Protein AF-0000000080277227 (afdb_homodimer)

Solvent-accessible surface area (backbone atoms only — not comparable to full-atom values): 33027 Å² total; per-residue (Å²): 135,82,76,71,72,78,63,69,71,82,60,79,69,52,25,25,25,30,34,70,44,56,56,59,51,48,22,45,43,44,44,52,48,40,50,50,36,33,49,52,8,59,77,58,45,24,39,27,37,35,40,29,31,72,58,57,71,44,55,78,73,71,69,52,74,43,32,72,40,52,70,69,56,37,52,55,54,49,30,77,43,24,48,77,44,77,39,57,48,90,81,46,50,81,30,47,41,67,57,46,48,53,63,69,45,34,15,38,51,24,40,39,40,53,67,79,46,60,35,31,36,89,45,69,25,36,58,69,56,48,50,54,55,27,58,76,69,69,31,48,76,44,72,38,73,83,41,59,53,95,86,37,72,50,46,60,70,56,48,50,50,30,34,44,68,39,38,32,54,60,35,24,77,44,39,54,36,62,49,60,51,53,26,35,24,49,88,72,90,61,59,37,46,78,74,75,47,54,53,46,34,45,47,58,69,96,52,72,48,48,61,59,36,61,15,36,27,38,27,42,36,32,74,79,57,74,39,46,30,39,32,38,33,40,72,44,88,47,91,60,88,63,76,48,76,40,42,34,34,34,53,54,98,60,84,79,87,53,74,73,36,68,36,38,38,31,42,48,38,63,73,46,66,75,76,88,62,94,43,71,66,55,46,52,53,49,50,51,49,51,50,54,51,46,55,54,48,50,54,52,56,53,37,54,56,39,48,37,88,132,81,76,73,72,76,62,71,70,82,59,78,69,53,24,26,25,31,34,71,43,57,53,59,50,49,22,46,44,44,44,53,49,41,51,50,34,32,50,52,8,59,77,60,44,24,40,25,36,35,39,28,31,72,57,58,69,44,56,79,73,72,71,52,74,43,34,74,38,49,71,68,56,38,52,55,52,46,30,77,44,23,50,76,43,75,40,57,49,91,81,47,48,81,30,46,39,68,58,45,49,53,64,68,46,33,15,39,51,26,40,39,38,52,68,80,45,59,36,31,35,92,46,69,26,35,58,67,55,48,50,53,54,27,57,77,69,69,29,46,76,46,72,36,73,84,41,60,55,96,87,38,73,50,45,60,68,57,47,50,50,30,34,44,67,39,39,31,53,60,35,23,76,43,39,55,36,62,50,61,53,54,28,36,22,49,89,72,88,60,60,36,46,76,75,73,47,55,54,45,33,44,47,58,74,96,54,66,53,48,62,61,35,61,14,35,26,38,28,41,34,33,74,81,58,72,39,45,30,40,32,39,32,39,71,45,87,48,93,59,88,64,75,50,76,41,40,35,32,33,53,55,98,61,86,79,87,51,75,75,36,69,36,39,38,31,42,47,37,61,72,46,68,75,75,89,64,93,42,70,67,57,46,51,52,49,50,53,50,51,51,53,52,46,56,54,48,50,54,50,57,53,37,52,57,38,48,38,88

Nearest PDB structures (foldseek):
  1s4m-assembly2_B  TM=9.307E-01  e=3.909E-34  Thermotoga maritima
  1t6z-assembly1_A  TM=9.224E-01  e=1.588E-33  Thermotoga maritima
  1t6y-assembly1_A  TM=9.312E-01  e=6.450E-33  Thermotoga maritima
  1t6z-assembly1_B  TM=9.268E-01  e=1.424E-32  Thermotoga maritima
  3op1-assembly1_B  TM=8.917E-01  e=3.747E-28  Streptococcus pneumoniae

Structure (mmCIF, N/CA/C/O backbone):
data_AF-0000000080277227-model_v1
#
loop_
_entity.id
_entity.type
_entity.pdbx_description
1 polymer 'Riboflavin biosynthesis protein'
#
loop_
_atom_site.group_PDB
_atom_site.id
_atom_site.type_symbol
_atom_site.label_atom_id
_atom_site.label_alt_id
_atom_site.label_comp_id
_atom_site.label_asym_id
_atom_site.label_entity_id
_atom_site.label_seq_id
_atom_site.pdbx_PDB_ins_code
_atom_site.Cartn_x
_atom_site.Cartn_y
_atom_site.Cartn_z
_atom_site.occupancy
_atom_site.B_iso_or_equiv
_atom_site.auth_seq_id
_atom_site.auth_comp_id
_atom_site.auth_asym_id
_atom_site.auth_atom_id
_atom_site.pdbx_PDB_model_num
ATOM 1 N N . MET A 1 1 ? 1.077 12.344 -35.594 1 18.92 1 MET A N 1
ATOM 2 C CA . MET A 1 1 ? 0.275 12.547 -34.406 1 18.92 1 MET A CA 1
ATOM 3 C C . MET A 1 1 ? 1.165 12.695 -33.156 1 18.92 1 MET A C 1
ATOM 5 O O . MET A 1 1 ? 2.049 11.867 -32.938 1 18.92 1 MET A O 1
ATOM 9 N N . SER A 1 2 ? 1.38 13.969 -32.562 1 21.5 2 SER A N 1
ATOM 10 C CA . SER A 1 2 ? 2.439 14.617 -31.812 1 21.5 2 SER A CA 1
ATOM 11 C C . SER A 1 2 ? 2.602 13.984 -30.438 1 21.5 2 SER A C 1
ATOM 13 O O . SER A 1 2 ? 1.625 13.82 -29.703 1 21.5 2 SER A O 1
ATOM 15 N N . ILE A 1 3 ? 3.332 13 -30.281 1 25.41 3 ILE A N 1
ATOM 16 C CA . ILE A 1 3 ? 3.807 12.359 -29.062 1 25.41 3 ILE A CA 1
ATOM 17 C C . ILE A 1 3 ? 4.137 13.422 -28.016 1 25.41 3 ILE A C 1
ATOM 19 O O . ILE A 1 3 ? 5.074 14.203 -28.188 1 25.41 3 ILE A O 1
ATOM 23 N N . LEU A 1 4 ? 3.076 14.164 -27.531 1 27.75 4 LEU A N 1
ATOM 24 C CA . LEU A 1 4 ? 3.273 15.242 -26.578 1 27.75 4 LEU A CA 1
ATOM 25 C C . LEU A 1 4 ? 4.254 14.82 -25.484 1 27.75 4 LEU A C 1
ATOM 27 O O . LEU A 1 4 ? 4.07 13.789 -24.844 1 27.75 4 LEU A O 1
ATOM 31 N N . ASN A 1 5 ? 5.438 14.977 -25.672 1 31.11 5 ASN A N 1
ATOM 32 C CA . ASN A 1 5 ? 6.555 15.031 -24.734 1 31.11 5 ASN A CA 1
ATOM 33 C C . ASN A 1 5 ? 6.113 15.57 -23.375 1 31.11 5 ASN A C 1
ATOM 35 O O . ASN A 1 5 ? 5.688 16.719 -23.266 1 31.11 5 ASN A O 1
ATOM 39 N N . GLU A 1 6 ? 5.273 14.883 -22.688 1 36.09 6 GLU A N 1
ATOM 40 C CA . GLU A 1 6 ? 4.758 15.344 -21.406 1 36.09 6 GLU A CA 1
ATOM 41 C C . GLU A 1 6 ? 5.863 15.984 -20.562 1 36.09 6 GLU A C 1
ATOM 43 O O . GLU A 1 6 ? 6.68 15.273 -19.969 1 36.09 6 GLU A O 1
ATOM 48 N N . MET A 1 7 ? 6.453 16.969 -21.078 1 33.53 7 MET A N 1
ATOM 49 C CA . MET A 1 7 ? 7.219 17.906 -20.266 1 33.53 7 MET A CA 1
ATOM 50 C C . MET A 1 7 ? 6.496 18.203 -18.953 1 33.53 7 MET A C 1
ATOM 52 O O . MET A 1 7 ? 5.352 18.656 -18.953 1 33.53 7 MET A O 1
ATOM 56 N N . THR A 1 8 ? 6.492 17.328 -17.969 1 41.66 8 THR A N 1
ATOM 57 C CA . THR A 1 8 ? 6.035 17.812 -16.672 1 41.66 8 THR A CA 1
ATOM 58 C C . THR A 1 8 ? 6.453 19.266 -16.469 1 41.66 8 THR A C 1
ATOM 60 O O . THR A 1 8 ? 7.645 19.578 -16.438 1 41.66 8 THR A O 1
ATOM 63 N N . ASN A 1 9 ? 5.93 20.188 -17.141 1 39.94 9 ASN A N 1
ATOM 64 C CA . ASN A 1 9 ? 6.086 21.625 -16.906 1 39.94 9 ASN A CA 1
ATOM 65 C C . ASN A 1 9 ? 6.223 21.922 -15.414 1 39.94 9 ASN A C 1
ATOM 67 O O . ASN A 1 9 ? 5.344 21.594 -14.625 1 39.94 9 ASN A O 1
ATOM 71 N N . SER A 1 10 ? 7.344 21.828 -14.867 1 46.88 10 SER A N 1
ATOM 72 C CA . SER A 1 10 ? 7.77 22.281 -13.547 1 46.88 10 SER A CA 1
ATOM 73 C C . SER A 1 10 ? 7.082 23.578 -13.156 1 46.88 10 SER A C 1
ATOM 75 O O . SER A 1 10 ? 7.691 24.453 -12.531 1 46.88 10 SER A O 1
ATOM 77 N N . GLY A 1 11 ? 6.055 23.938 -13.805 1 50.41 11 GLY A N 1
ATOM 78 C CA . GLY A 1 11 ? 5.453 25.156 -13.289 1 50.41 11 GLY A CA 1
ATOM 79 C C . GLY A 1 11 ? 5.008 25.031 -11.844 1 50.41 11 GLY A C 1
ATOM 80 O O . GLY A 1 11 ? 4.945 23.922 -11.297 1 50.41 11 GLY A O 1
ATOM 81 N N . LYS A 1 12 ? 4.93 26.109 -11.18 1 63.53 12 LYS A N 1
ATOM 82 C CA . LYS A 1 12 ? 4.594 26.234 -9.766 1 63.53 12 LYS A CA 1
ATOM 83 C C . LYS A 1 12 ? 3.262 25.547 -9.453 1 63.53 12 LYS A C 1
ATOM 85 O O . LYS A 1 12 ? 2.24 25.875 -10.07 1 63.53 12 LYS A O 1
ATOM 90 N N . VAL A 1 13 ? 3.33 24.359 -8.922 1 68.38 13 VAL A N 1
ATOM 91 C CA . VAL A 1 13 ? 2.133 23.719 -8.391 1 68.38 13 VAL A CA 1
ATOM 92 C C . VAL A 1 13 ? 1.316 24.734 -7.59 1 68.38 13 VAL A C 1
ATOM 94 O O . VAL A 1 13 ? 1.839 25.375 -6.68 1 68.38 13 VAL A O 1
ATOM 97 N N . ASN A 1 14 ? 0.119 25 -8.227 1 82.44 14 ASN A N 1
ATOM 98 C CA . ASN A 1 14 ? -0.768 25.938 -7.555 1 82.44 14 ASN A CA 1
ATOM 99 C C . ASN A 1 14 ? -2.125 25.312 -7.246 1 82.44 14 ASN A C 1
ATOM 101 O O . ASN A 1 14 ? -2.818 24.844 -8.148 1 82.44 14 ASN A O 1
ATOM 105 N N . GLY A 1 15 ? -2.428 25.203 -5.977 1 91 15 GLY A N 1
ATOM 106 C CA . GLY A 1 15 ? -3.732 24.734 -5.543 1 91 15 GLY A CA 1
ATOM 107 C C . GLY A 1 15 ? -3.809 23.234 -5.414 1 91 15 GLY A C 1
ATOM 108 O O . GLY A 1 15 ? -2.803 22.531 -5.574 1 91 15 GLY A O 1
ATOM 109 N N . THR A 1 16 ? -5.055 22.797 -5.047 1 95.06 16 THR A N 1
ATOM 110 C CA . THR A 1 16 ? -5.246 21.359 -4.824 1 95.06 16 THR A CA 1
ATOM 111 C C . THR A 1 16 ? -6.555 20.891 -5.449 1 95.06 16 THR A C 1
ATOM 113 O O . THR A 1 16 ? -7.465 21.688 -5.68 1 95.06 16 THR A O 1
ATOM 116 N N . PHE A 1 17 ? -6.551 19.719 -5.934 1 97.62 17 PHE A N 1
ATOM 117 C CA . PHE A 1 17 ? -7.785 18.953 -6.105 1 97.62 17 PHE A CA 1
ATOM 118 C C . PHE A 1 17 ? -8 18.016 -4.934 1 97.62 17 PHE A C 1
ATOM 120 O O . PHE A 1 17 ? -7.07 17.344 -4.492 1 97.62 17 PHE A O 1
ATOM 127 N N . VAL A 1 18 ? -9.273 18.016 -4.43 1 97.94 18 VAL A N 1
ATOM 128 C CA . VAL A 1 18 ? -9.477 17.312 -3.162 1 97.94 18 VAL A CA 1
ATOM 129 C C . VAL A 1 18 ? -10.57 16.25 -3.324 1 97.94 18 VAL A C 1
ATOM 131 O O . VAL A 1 18 ? -11.469 16.406 -4.152 1 97.94 18 VAL A O 1
ATOM 134 N N . THR A 1 19 ? -10.375 15.195 -2.613 1 98.56 19 THR A N 1
ATOM 135 C CA . THR A 1 19 ? -11.445 14.227 -2.395 1 98.56 19 THR A CA 1
ATOM 136 C C . THR A 1 19 ? -11.539 13.852 -0.919 1 98.56 19 THR A C 1
ATOM 138 O O . THR A 1 19 ? -10.602 14.078 -0.153 1 98.56 19 THR A O 1
ATOM 141 N N . VAL A 1 20 ? -12.734 13.359 -0.528 1 97.88 20 VAL A N 1
ATOM 142 C CA . VAL A 1 20 ? -12.984 12.984 0.86 1 97.88 20 VAL A CA 1
ATOM 143 C C . VAL A 1 20 ? -13.719 11.648 0.909 1 97.88 20 VAL A C 1
ATOM 145 O O . VAL A 1 20 ? -14.633 11.406 0.115 1 97.88 20 VAL A O 1
ATOM 148 N N . GLY A 1 21 ? -13.281 10.805 1.801 1 97.12 21 GLY A N 1
ATOM 149 C CA . GLY A 1 21 ? -13.938 9.531 2.027 1 97.12 21 GLY A CA 1
ATOM 150 C C . GLY A 1 21 ? -13.211 8.656 3.037 1 97.12 21 GLY A C 1
ATOM 151 O O . GLY A 1 21 ? -12.109 8.984 3.467 1 97.12 21 GLY A O 1
ATOM 152 N N . VAL A 1 22 ? -13.859 7.582 3.371 1 96.88 22 VAL A N 1
ATOM 153 C CA . VAL A 1 22 ? -13.195 6.598 4.215 1 96.88 22 VAL A CA 1
ATOM 154 C C . VAL A 1 22 ? -12.164 5.824 3.396 1 96.88 22 VAL A C 1
ATOM 156 O O . VAL A 1 22 ? -11.031 5.613 3.846 1 96.88 22 VAL A O 1
ATOM 159 N N . PHE A 1 23 ? -12.547 5.359 2.229 1 98.06 23 PHE A N 1
ATOM 160 C CA . PHE A 1 23 ? -11.742 4.648 1.243 1 98.06 23 PHE A CA 1
ATOM 161 C C . PHE A 1 23 ? -11.242 3.322 1.808 1 98.06 23 PHE A C 1
ATOM 163 O O . PHE A 1 23 ? -10.094 2.943 1.593 1 98.06 23 PHE A O 1
ATOM 170 N N . ASP A 1 24 ? -12.109 2.684 2.625 1 96.75 24 ASP A N 1
ATOM 171 C CA . ASP A 1 24 ? -11.734 1.395 3.195 1 96.75 24 ASP A CA 1
ATOM 172 C C . ASP A 1 24 ? -11.539 0.344 2.104 1 96.75 24 ASP A C 1
ATOM 174 O O . ASP A 1 24 ? -12.453 0.094 1.31 1 96.75 24 ASP A O 1
ATOM 178 N N . GLY A 1 25 ? -10.383 -0.205 2.092 1 96.31 25 GLY A N 1
ATOM 179 C CA . GLY A 1 25 ? -10.07 -1.256 1.137 1 96.31 25 GLY A CA 1
ATOM 180 C C . GLY A 1 25 ? -9.633 -0.723 -0.214 1 96.31 25 GLY A C 1
ATOM 181 O O . GLY A 1 25 ? -9.102 -1.47 -1.039 1 96.31 25 GLY A O 1
ATOM 182 N N . VAL A 1 26 ? -9.922 0.565 -0.486 1 98.06 26 VAL A N 1
ATOM 183 C CA . VAL A 1 26 ? -9.586 1.193 -1.76 1 98.06 26 VAL A CA 1
ATOM 184 C C . VAL A 1 26 ? -10.047 0.305 -2.912 1 98.06 26 VAL A C 1
ATOM 186 O O . VAL A 1 26 ? -9.25 -0.064 -3.777 1 98.06 26 VAL A O 1
ATOM 189 N N . HIS A 1 27 ? -11.305 -0.052 -2.885 1 97.88 27 HIS A N 1
ATOM 190 C CA . HIS A 1 27 ? -11.898 -0.939 -3.881 1 97.88 27 HIS A CA 1
ATOM 191 C C . HIS A 1 27 ? -12.039 -0.236 -5.227 1 97.88 27 HIS A C 1
ATOM 193 O O . HIS A 1 27 ? -11.727 0.949 -5.352 1 97.88 27 HIS A O 1
ATOM 199 N N . LYS A 1 28 ? -12.57 -0.905 -6.219 1 96.19 28 LYS A N 1
ATOM 200 C CA . LYS A 1 28 ? -12.609 -0.416 -7.594 1 96.19 28 LYS A CA 1
ATOM 201 C C . LYS A 1 28 ? -13.352 0.915 -7.684 1 96.19 28 LYS A C 1
ATOM 203 O O . LYS A 1 28 ? -12.984 1.786 -8.477 1 96.19 28 LYS A O 1
ATOM 208 N N . GLY A 1 29 ? -14.43 1.046 -6.895 1 97.06 29 GLY A N 1
ATOM 209 C CA . GLY A 1 29 ? -15.141 2.314 -6.852 1 97.06 29 GLY A CA 1
ATOM 210 C C . GLY A 1 29 ? -14.281 3.461 -6.348 1 97.06 29 GLY A C 1
ATOM 211 O O . GLY A 1 29 ? -14.297 4.551 -6.918 1 97.06 29 GLY A O 1
ATOM 212 N N . HIS A 1 30 ? -13.531 3.223 -5.27 1 98 30 HIS A N 1
ATOM 213 C CA . HIS A 1 30 ? -12.625 4.23 -4.734 1 98 30 HIS A CA 1
ATOM 214 C C . HIS A 1 30 ? -11.508 4.547 -5.727 1 98 30 HIS A C 1
ATOM 216 O O . HIS A 1 30 ? -11.188 5.719 -5.945 1 98 30 HIS A O 1
ATOM 222 N N . ALA A 1 31 ? -10.984 3.523 -6.309 1 96.31 31 ALA A N 1
ATOM 223 C CA . ALA A 1 31 ? -9.883 3.689 -7.25 1 96.31 31 ALA A CA 1
ATOM 224 C C . ALA A 1 31 ? -10.281 4.602 -8.406 1 96.31 31 ALA A C 1
ATOM 226 O O . ALA A 1 31 ? -9.469 5.406 -8.883 1 96.31 31 ALA A O 1
ATOM 227 N N . LYS A 1 32 ? -11.445 4.488 -8.859 1 95.94 32 LYS A N 1
ATOM 228 C CA . LYS A 1 32 ? -11.93 5.348 -9.938 1 95.94 32 LYS A CA 1
ATOM 229 C C . LYS A 1 32 ? -11.953 6.812 -9.508 1 95.94 32 LYS A C 1
ATOM 231 O O . LYS A 1 32 ? -11.508 7.688 -10.258 1 95.94 32 LYS A O 1
ATOM 236 N N . ILE A 1 33 ? -12.445 7.094 -8.32 1 98.12 33 ILE A N 1
ATOM 237 C CA . ILE A 1 33 ? -12.477 8.445 -7.773 1 98.12 33 ILE A CA 1
ATOM 238 C C . ILE A 1 33 ? -11.055 8.984 -7.629 1 98.12 33 ILE A C 1
ATOM 240 O O . ILE A 1 33 ? -10.758 10.094 -8.07 1 98.12 33 ILE A O 1
ATOM 244 N N . LEU A 1 34 ? -10.211 8.172 -7.102 1 98 34 LEU A N 1
ATOM 245 C CA . LEU A 1 34 ? -8.844 8.57 -6.797 1 98 34 LEU A CA 1
ATOM 246 C C . LEU A 1 34 ? -8.039 8.773 -8.07 1 98 34 LEU A C 1
ATOM 248 O O . LEU A 1 34 ? -7.234 9.703 -8.156 1 98 34 LEU A O 1
ATOM 252 N N . SER A 1 35 ? -8.242 7.91 -9.039 1 95.25 35 SER A N 1
ATOM 253 C CA . SER A 1 35 ? -7.57 8.07 -10.328 1 95.25 35 SER A CA 1
ATOM 254 C C . SER A 1 35 ? -7.973 9.375 -11.008 1 95.25 35 SER A C 1
ATOM 256 O O . SER A 1 35 ? -7.125 10.086 -11.547 1 95.25 35 SER A O 1
ATOM 258 N N . ARG A 1 36 ? -9.211 9.641 -10.961 1 97 36 ARG A N 1
ATOM 259 C CA . ARG A 1 36 ? -9.688 10.891 -11.547 1 97 36 ARG A CA 1
ATOM 260 C C . ARG A 1 36 ? -9.117 12.094 -10.805 1 97 36 ARG A C 1
ATOM 262 O O . ARG A 1 36 ? -8.758 13.102 -11.43 1 97 36 ARG A O 1
ATOM 269 N N . LEU A 1 37 ? -9.039 11.984 -9.5 1 98 37 LEU A N 1
ATOM 270 C CA . LEU A 1 37 ? -8.406 13.023 -8.695 1 98 37 LEU A CA 1
ATOM 271 C C . LEU A 1 37 ? -6.988 13.305 -9.18 1 98 37 LEU A C 1
ATOM 273 O O . LEU A 1 37 ? -6.621 14.461 -9.406 1 98 37 LEU A O 1
ATOM 277 N N . SER A 1 38 ? -6.238 12.273 -9.32 1 95.31 38 SER A N 1
ATOM 278 C CA . SER A 1 38 ? -4.852 12.383 -9.758 1 95.31 38 SER A CA 1
ATOM 279 C C . SER A 1 38 ? -4.762 13 -11.156 1 95.31 38 SER A C 1
ATOM 281 O O . SER A 1 38 ? -3.926 13.875 -11.398 1 95.31 38 SER A O 1
ATOM 283 N N . GLN A 1 39 ? -5.602 12.586 -12.031 1 93.69 39 GLN A N 1
ATOM 284 C CA . GLN A 1 39 ? -5.621 13.07 -13.406 1 93.69 39 GLN A CA 1
ATOM 285 C C . GLN A 1 39 ? -5.914 14.562 -13.461 1 93.69 39 GLN A C 1
ATOM 287 O O . GLN A 1 39 ? -5.203 15.32 -14.125 1 93.69 39 GLN A O 1
ATOM 292 N N . LEU A 1 40 ? -6.922 14.953 -12.75 1 96.62 40 LEU A N 1
ATOM 293 C CA . LEU A 1 40 ? -7.312 16.359 -12.742 1 96.62 40 LEU A CA 1
ATOM 294 C C . LEU A 1 40 ? -6.211 17.234 -12.141 1 96.62 40 LEU A C 1
ATOM 296 O O . LEU A 1 40 ? -5.953 18.328 -12.625 1 96.62 40 LEU A O 1
ATOM 300 N N . SER A 1 41 ? -5.629 16.703 -11.086 1 95.75 41 SER A N 1
ATOM 301 C CA . SER A 1 41 ? -4.531 17.438 -10.469 1 95.75 41 SER A CA 1
ATOM 302 C C . SER A 1 41 ? -3.387 17.656 -11.453 1 95.75 41 SER A C 1
ATOM 304 O O . SER A 1 41 ? -2.857 18.766 -11.562 1 95.75 41 SER A O 1
ATOM 306 N N . GLU A 1 42 ? -3.08 16.672 -12.156 1 89.5 42 GLU A N 1
ATOM 307 C CA . GLU A 1 42 ? -2.008 16.766 -13.141 1 89.5 42 GLU A CA 1
ATOM 308 C C . GLU A 1 42 ? -2.379 17.719 -14.273 1 89.5 42 GLU A C 1
ATOM 310 O O . GLU A 1 42 ? -1.58 18.578 -14.664 1 89.5 42 GLU A O 1
ATOM 315 N N . GLU A 1 43 ? -3.557 17.594 -14.742 1 93.19 43 GLU A N 1
ATOM 316 C CA . GLU A 1 43 ? -4.047 18.406 -15.852 1 93.19 43 GLU A CA 1
ATOM 317 C C . GLU A 1 43 ? -4.051 19.891 -15.484 1 93.19 43 GLU A C 1
ATOM 319 O O . GLU A 1 43 ? -3.986 20.75 -16.359 1 93.19 43 GLU A O 1
ATOM 324 N N . ASN A 1 44 ? -4.117 20.219 -14.227 1 94.38 44 ASN A N 1
ATOM 325 C CA . ASN A 1 44 ? -4.258 21.594 -13.781 1 94.38 44 ASN A CA 1
ATOM 326 C C . ASN A 1 44 ? -3.031 22.062 -13.008 1 94.38 44 ASN A C 1
ATOM 328 O O . ASN A 1 44 ? -3.082 23.078 -12.312 1 94.38 44 ASN A O 1
ATOM 332 N N . ASN A 1 45 ? -2.012 21.281 -13.078 1 91.25 45 ASN A N 1
ATOM 333 C CA . ASN A 1 45 ? -0.787 21.594 -12.352 1 91.25 45 ASN A CA 1
ATOM 334 C C . ASN A 1 45 ? -1.067 21.891 -10.883 1 91.25 45 ASN A C 1
ATOM 336 O O . ASN A 1 45 ? -0.607 22.891 -10.344 1 91.25 45 ASN A O 1
ATOM 340 N N . ALA A 1 46 ? -1.897 21.094 -10.305 1 93.94 46 ALA A N 1
ATOM 341 C CA . ALA A 1 46 ? -2.287 21.156 -8.898 1 93.94 46 ALA A CA 1
ATOM 342 C C . ALA A 1 46 ? -1.882 19.891 -8.148 1 93.94 46 ALA A C 1
ATOM 344 O O . ALA A 1 46 ? -1.418 18.938 -8.758 1 93.94 46 ALA A O 1
ATOM 345 N N . GLN A 1 47 ? -1.993 19.953 -6.867 1 93 47 GLN A N 1
ATOM 346 C CA . GLN A 1 47 ? -1.702 18.797 -6.035 1 93 47 GLN A CA 1
ATOM 347 C C . GLN A 1 47 ? -2.973 18.016 -5.719 1 93 47 GLN A C 1
ATOM 349 O O . GLN A 1 47 ? -4.043 18.594 -5.543 1 93 47 GLN A O 1
ATOM 354 N N . ALA A 1 48 ? -2.814 16.719 -5.746 1 96.44 48 ALA A N 1
ATOM 355 C CA . ALA A 1 48 ? -3.916 15.867 -5.301 1 96.44 48 ALA A CA 1
ATOM 356 C C . ALA A 1 48 ? -3.9 15.703 -3.783 1 96.44 48 ALA A C 1
ATOM 358 O O . ALA A 1 48 ? -2.879 15.328 -3.203 1 96.44 48 ALA A O 1
ATOM 359 N N . LYS A 1 49 ? -4.98 16.031 -3.158 1 96.75 49 LYS A N 1
ATOM 360 C CA . LYS A 1 49 ? -5.121 15.891 -1.712 1 96.75 49 LYS A CA 1
ATOM 361 C C . LYS A 1 49 ? -6.289 14.977 -1.358 1 96.75 49 LYS A C 1
ATOM 363 O O . LYS A 1 49 ? -7.391 15.125 -1.896 1 96.75 49 LYS A O 1
ATOM 368 N N . ILE A 1 50 ? -6.043 14.047 -0.475 1 98.06 50 ILE A N 1
ATOM 369 C CA . ILE A 1 50 ? -7.043 13.062 -0.073 1 98.06 50 ILE A CA 1
ATOM 370 C C . ILE A 1 50 ? -7.332 13.203 1.421 1 98.06 50 ILE A C 1
ATOM 372 O O . ILE A 1 50 ? -6.449 12.977 2.252 1 98.06 50 ILE A O 1
ATOM 376 N N . TYR A 1 51 ? -8.523 13.578 1.757 1 97.5 51 TYR A N 1
ATOM 377 C CA . TYR A 1 51 ? -9 13.492 3.131 1 97.5 51 TYR A CA 1
ATOM 378 C C . TYR A 1 51 ? -9.656 12.141 3.396 1 97.5 51 TYR A C 1
ATOM 380 O O . TYR A 1 51 ? -10.711 11.828 2.83 1 97.5 51 TYR A O 1
ATOM 388 N N . THR A 1 52 ? -9.047 11.352 4.223 1 97.75 52 THR A N 1
ATOM 389 C CA . THR A 1 52 ? -9.617 10.047 4.551 1 97.75 52 THR A CA 1
ATOM 390 C C . THR A 1 52 ? -10.133 10.031 5.988 1 97.75 52 THR A C 1
ATOM 392 O O . THR A 1 52 ? -9.414 10.414 6.914 1 97.75 52 THR A O 1
ATOM 395 N N . ILE A 1 53 ? -11.375 9.633 6.16 1 96.81 53 ILE A N 1
ATOM 396 C CA . ILE A 1 53 ? -11.961 9.453 7.484 1 96.81 53 ILE A CA 1
ATOM 397 C C . ILE A 1 53 ? -11.43 8.164 8.109 1 96.81 53 ILE A C 1
ATOM 399 O O . ILE A 1 53 ? -11.531 7.09 7.52 1 96.81 53 ILE A O 1
ATOM 403 N N . LEU A 1 54 ? -10.898 8.273 9.234 1 94.31 54 LEU A N 1
ATOM 404 C CA . LEU A 1 54 ? -10.18 7.168 9.867 1 94.31 54 LEU A CA 1
ATOM 405 C C . LEU A 1 54 ? -11.07 5.938 9.977 1 94.31 54 LEU A C 1
ATOM 407 O O . LEU A 1 54 ? -10.742 4.875 9.445 1 94.31 54 LEU A O 1
ATOM 411 N N . TYR A 1 55 ? -12.195 6.109 10.664 1 94.75 55 TYR A N 1
ATOM 412 C CA . TYR A 1 55 ? -13.195 5.055 10.805 1 94.75 55 TYR A CA 1
ATOM 413 C C . TYR A 1 55 ? -14.57 5.535 10.352 1 94.75 55 TYR A C 1
ATOM 415 O O . TYR A 1 55 ? -14.922 6.699 10.562 1 94.75 55 TYR A O 1
ATOM 423 N N . PRO A 1 56 ? -15.32 4.621 9.734 1 92.62 56 PRO A N 1
ATOM 424 C CA . PRO A 1 56 ? -16.688 4.992 9.359 1 92.62 56 PRO A CA 1
ATOM 425 C C . PRO A 1 56 ? -17.609 5.145 10.578 1 92.62 56 PRO A C 1
ATOM 427 O O . PRO A 1 56 ? -17.234 4.773 11.688 1 92.62 56 PRO A O 1
ATOM 430 N N . MET A 1 57 ? -18.734 5.684 10.336 1 91.25 57 MET A N 1
ATOM 431 C CA . MET A 1 57 ? -19.688 5.949 11.391 1 91.25 57 MET A CA 1
ATOM 432 C C . MET A 1 57 ? -20.031 4.672 12.148 1 91.25 57 MET A C 1
ATOM 434 O O . MET A 1 57 ? -20.203 4.695 13.367 1 91.25 57 MET A O 1
ATOM 438 N N . GLU A 1 58 ? -20.109 3.58 11.43 1 91.62 58 GLU A N 1
ATOM 439 C CA . GLU A 1 58 ? -20.469 2.295 12.016 1 91.62 58 GLU A CA 1
ATOM 440 C C . GLU A 1 58 ? -19.5 1.91 13.133 1 91.62 58 GLU A C 1
ATOM 442 O O . GLU A 1 58 ? -19.891 1.246 14.094 1 91.62 58 GLU A O 1
ATOM 447 N N . TYR A 1 59 ? -18.266 2.305 13.008 1 93.06 59 TYR A N 1
ATOM 448 C CA . TYR A 1 59 ? -17.266 2.043 14.031 1 93.06 59 TYR A CA 1
ATOM 449 C C . TYR A 1 59 ? -17.641 2.717 15.352 1 93.06 59 TYR A C 1
ATOM 451 O O . TYR A 1 59 ? -17.531 2.111 16.422 1 93.06 59 TYR A O 1
ATOM 459 N N . TYR A 1 60 ? -18.141 3.875 15.273 1 91.06 60 TYR A N 1
ATOM 460 C CA . TYR A 1 60 ? -18.375 4.684 16.469 1 91.06 60 TYR A CA 1
ATOM 461 C C . TYR A 1 60 ? -19.719 4.344 17.094 1 91.06 60 TYR A C 1
ATOM 463 O O . TYR A 1 60 ? -19.938 4.605 18.281 1 91.06 60 TYR A O 1
ATOM 471 N N . VAL A 1 61 ? -20.609 3.73 16.375 1 90.38 61 VAL A N 1
ATOM 472 C CA . VAL A 1 61 ? -21.922 3.387 16.922 1 90.38 61 VAL A CA 1
ATOM 473 C C . VAL A 1 61 ? -21.953 1.907 17.297 1 90.38 61 VAL A C 1
ATOM 475 O O . VAL A 1 61 ? -22.984 1.387 17.719 1 90.38 61 VAL A O 1
ATOM 478 N N . GLY A 1 62 ? -20.844 1.179 17.141 1 88.88 62 GLY A N 1
ATOM 479 C CA . GLY A 1 62 ? -20.703 -0.181 17.641 1 88.88 62 GLY A CA 1
ATOM 480 C C . GLY A 1 62 ? -21.266 -1.225 16.688 1 88.88 62 GLY A C 1
ATOM 481 O O . GLY A 1 62 ? -21.578 -2.344 17.094 1 88.88 62 GLY A O 1
ATOM 482 N N . LYS A 1 63 ? -21.484 -1.047 15.461 1 86.5 63 LYS A N 1
ATOM 483 C CA . LYS A 1 63 ? -22.031 -1.975 14.477 1 86.5 63 LYS A CA 1
ATOM 484 C C . LYS A 1 63 ? -21.031 -2.232 13.352 1 86.5 63 LYS A C 1
ATOM 486 O O . LYS A 1 63 ? -21.406 -2.633 12.25 1 86.5 63 LYS A O 1
ATOM 491 N N . PHE A 1 64 ? -19.766 -2.1 13.641 1 90.88 64 PHE A N 1
ATOM 492 C CA . PHE A 1 64 ? -18.766 -2.158 12.578 1 90.88 64 PHE A CA 1
ATOM 493 C C . PHE A 1 64 ? -18.156 -3.553 12.492 1 90.88 64 PHE A C 1
ATOM 495 O O . PHE A 1 64 ? -17.703 -4.102 13.492 1 90.88 64 PHE A O 1
ATOM 502 N N . GLU A 1 65 ? -18.203 -4.105 11.312 1 92.06 65 GLU A N 1
ATOM 503 C CA . GLU A 1 65 ? -17.766 -5.477 11.07 1 92.06 65 GLU A CA 1
ATOM 504 C C . GLU A 1 65 ? -16.266 -5.539 10.852 1 92.06 65 GLU A C 1
ATOM 506 O O . GLU A 1 65 ? -15.688 -6.625 10.75 1 92.06 65 GLU A O 1
ATOM 511 N N . GLY A 1 66 ? -15.648 -4.406 10.773 1 94.5 66 GLY A N 1
ATOM 512 C CA . GLY A 1 66 ? -14.203 -4.383 10.625 1 94.5 66 GLY A CA 1
ATOM 513 C C . GLY A 1 66 ? -13.75 -3.768 9.32 1 94.5 66 GLY A C 1
ATOM 514 O O . GLY A 1 66 ? -14.508 -3.719 8.352 1 94.5 66 GLY A O 1
ATOM 515 N N . LEU A 1 67 ? -12.508 -3.357 9.281 1 96.12 67 LEU A N 1
ATOM 516 C CA . LEU A 1 67 ? -11.914 -2.764 8.086 1 96.12 67 LEU A CA 1
ATOM 517 C C . LEU A 1 67 ? -11.5 -3.842 7.094 1 96.12 67 LEU A C 1
ATOM 519 O O . LEU A 1 67 ? -11.047 -4.918 7.488 1 96.12 67 LEU A O 1
ATOM 523 N N . ILE A 1 68 ? -11.609 -3.559 5.836 1 96.81 68 ILE A N 1
ATOM 524 C CA . ILE A 1 68 ? -11.141 -4.449 4.777 1 96.81 68 ILE A CA 1
ATOM 525 C C . ILE A 1 68 ? -9.617 -4.434 4.734 1 96.81 68 ILE A C 1
ATOM 527 O O . ILE A 1 68 ? -8.984 -5.48 4.555 1 96.81 68 ILE A O 1
ATOM 531 N N . ALA A 1 69 ? -9.047 -3.273 4.848 1 93.81 69 ALA A N 1
ATOM 532 C CA . ALA A 1 69 ? -7.602 -3.061 4.914 1 93.81 69 ALA A CA 1
ATOM 533 C C . ALA A 1 69 ? -7.219 -2.291 6.176 1 93.81 69 ALA A C 1
ATOM 535 O O . ALA A 1 69 ? -7.965 -1.42 6.629 1 93.81 69 ALA A O 1
ATOM 536 N N . SER A 1 70 ? -6.023 -2.641 6.68 1 91.75 70 SER A N 1
ATOM 537 C CA . SER A 1 70 ? -5.551 -1.866 7.824 1 91.75 70 SER A CA 1
ATOM 538 C C . SER A 1 70 ? -5.387 -0.393 7.465 1 91.75 70 SER A C 1
ATOM 540 O O . SER A 1 70 ? -5.281 -0.044 6.289 1 91.75 70 SER A O 1
ATOM 542 N N . ILE A 1 71 ? -5.402 0.436 8.469 1 92.38 71 ILE A N 1
ATOM 543 C CA . ILE A 1 71 ? -5.207 1.864 8.242 1 92.38 71 ILE A CA 1
ATOM 544 C C . ILE A 1 71 ? -3.863 2.1 7.559 1 92.38 71 ILE A C 1
ATOM 546 O O . ILE A 1 71 ? -3.764 2.906 6.629 1 92.38 71 ILE A O 1
ATOM 550 N N . GLU A 1 72 ? -2.824 1.374 7.977 1 89.69 72 GLU A N 1
ATOM 551 C CA . GLU A 1 72 ? -1.499 1.492 7.375 1 89.69 72 GLU A CA 1
ATOM 552 C C . GLU A 1 72 ? -1.533 1.131 5.891 1 89.69 72 GLU A C 1
ATOM 554 O O . GLU A 1 72 ? -0.985 1.854 5.059 1 89.69 72 GLU A O 1
ATOM 559 N N . ASP A 1 73 ? -2.143 0.038 5.613 1 91.94 73 ASP A N 1
ATOM 560 C CA . ASP A 1 73 ? -2.254 -0.386 4.219 1 91.94 73 ASP A CA 1
ATOM 561 C C . ASP A 1 73 ? -3.041 0.631 3.396 1 91.94 73 ASP A C 1
ATOM 563 O O . ASP A 1 73 ? -2.678 0.932 2.258 1 91.94 73 ASP A O 1
ATOM 567 N N . ARG A 1 74 ? -4.098 1.092 3.984 1 95.25 74 ARG A N 1
ATOM 568 C CA . ARG A 1 74 ? -4.918 2.098 3.314 1 95.25 74 ARG A CA 1
ATOM 569 C C . ARG A 1 74 ? -4.098 3.34 2.984 1 95.25 74 ARG A C 1
ATOM 571 O O . ARG A 1 74 ? -4.168 3.857 1.867 1 95.25 74 ARG A O 1
ATOM 578 N N . LEU A 1 75 ? -3.365 3.809 3.949 1 95 75 LEU A N 1
ATOM 579 C CA . LEU A 1 75 ? -2.533 4.988 3.748 1 95 75 LEU A CA 1
ATOM 580 C C . LEU A 1 75 ? -1.51 4.75 2.643 1 95 75 LEU A C 1
ATOM 582 O O . LEU A 1 75 ? -1.269 5.629 1.812 1 95 75 LEU A O 1
ATOM 586 N N . GLU A 1 76 ? -0.957 3.578 2.652 1 94 76 GLU A N 1
ATOM 587 C CA . GLU A 1 76 ? -0.001 3.217 1.609 1 94 76 GLU A CA 1
ATOM 588 C C . GLU A 1 76 ? -0.655 3.238 0.23 1 94 76 GLU A C 1
ATOM 590 O O . GLU A 1 76 ? -0.124 3.84 -0.706 1 94 76 GLU A O 1
ATOM 595 N N . LEU A 1 77 ? -1.758 2.68 0.13 1 96.69 77 LEU A N 1
ATOM 596 C CA . LEU A 1 77 ? -2.475 2.611 -1.139 1 96.69 77 LEU A CA 1
ATOM 597 C C . LEU A 1 77 ? -2.885 4.004 -1.606 1 96.69 77 LEU A C 1
ATOM 599 O O . LEU A 1 77 ? -2.746 4.332 -2.787 1 96.69 77 LEU A O 1
ATOM 603 N N . LEU A 1 78 ? -3.342 4.824 -0.689 1 97.62 78 LEU A N 1
ATOM 604 C CA . LEU A 1 78 ? -3.811 6.16 -1.031 1 97.62 78 LEU A CA 1
ATOM 605 C C . LEU A 1 78 ? -2.648 7.047 -1.466 1 97.62 78 LEU A C 1
ATOM 607 O O . LEU A 1 78 ? -2.822 7.945 -2.291 1 97.62 78 LEU A O 1
ATOM 611 N N . SER A 1 79 ? -1.5 6.746 -0.962 1 95.06 79 SER A N 1
ATOM 612 C CA . SER A 1 79 ? -0.346 7.613 -1.175 1 95.06 79 SER A CA 1
ATOM 613 C C . SER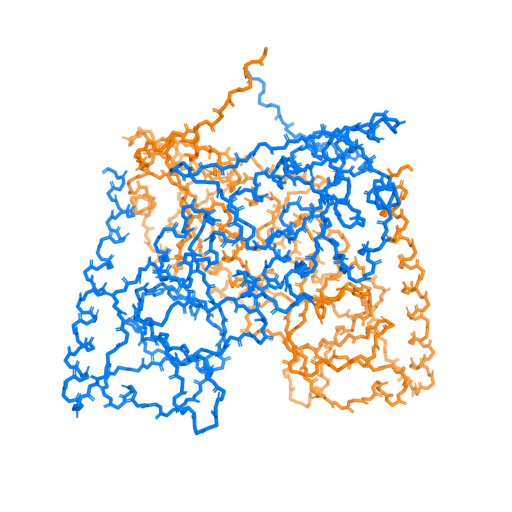 A 1 79 ? 0.058 7.648 -2.645 1 95.06 79 SER A C 1
ATOM 615 O O . SER A 1 79 ? 0.721 8.586 -3.09 1 95.06 79 SER A O 1
ATOM 617 N N . ILE A 1 80 ? -0.397 6.684 -3.422 1 93.5 80 ILE A N 1
ATOM 618 C CA . ILE A 1 80 ? -0.058 6.633 -4.84 1 93.5 80 ILE A CA 1
ATOM 619 C C . ILE A 1 80 ? -0.862 7.684 -5.598 1 93.5 80 ILE A C 1
ATOM 621 O O . ILE A 1 80 ? -0.459 8.125 -6.68 1 93.5 80 ILE A O 1
ATOM 625 N N . TYR A 1 81 ? -1.948 8.102 -4.996 1 95.88 81 TYR A N 1
ATOM 626 C CA . TYR A 1 81 ? -2.873 8.969 -5.719 1 95.88 81 TYR A CA 1
ATOM 627 C C . TYR A 1 81 ? -2.695 10.422 -5.305 1 95.88 81 TYR A C 1
ATOM 629 O O . TYR A 1 81 ? -3.127 11.336 -6.016 1 95.88 81 TYR A O 1
ATOM 637 N N . GLY A 1 82 ? -2.178 10.602 -4.117 1 95.12 82 GLY A N 1
ATOM 638 C CA . GLY A 1 82 ? -2.037 11.969 -3.633 1 95.12 82 GLY A CA 1
ATOM 639 C C . GLY A 1 82 ? -1.604 12.039 -2.18 1 95.12 82 GLY A C 1
ATOM 640 O O . GLY A 1 82 ? -1.312 11.016 -1.561 1 95.12 82 GLY A O 1
ATOM 641 N N . GLU A 1 83 ? -1.525 13.281 -1.713 1 94 83 GLU A N 1
ATOM 642 C CA . GLU A 1 83 ? -1.21 13.508 -0.306 1 94 83 GLU A CA 1
ATOM 643 C C . GLU A 1 83 ? -2.398 13.172 0.588 1 94 83 GLU A C 1
ATOM 645 O O . GLU A 1 83 ? -3.521 13.617 0.331 1 94 83 GLU A O 1
ATOM 650 N N . VAL A 1 84 ? -2.08 12.461 1.646 1 96.19 84 VAL A N 1
ATOM 651 C CA . VAL A 1 84 ? -3.17 11.953 2.475 1 96.19 84 VAL A CA 1
ATOM 652 C C . VAL A 1 84 ? -3.215 12.727 3.795 1 96.19 84 VAL A C 1
ATOM 654 O O . VAL A 1 84 ? -2.176 12.984 4.406 1 96.19 84 VAL A O 1
ATOM 657 N N . GLN A 1 85 ? -4.387 13.07 4.148 1 95.06 85 GLN A N 1
ATOM 658 C CA . GLN A 1 85 ? -4.668 13.664 5.449 1 95.06 85 GLN A CA 1
ATOM 659 C C . GLN A 1 85 ? -5.805 12.93 6.152 1 95.06 85 GLN A C 1
ATOM 661 O O . GLN A 1 85 ? -6.859 12.688 5.562 1 95.06 85 GLN A O 1
ATOM 666 N N . ILE A 1 86 ? -5.59 12.609 7.402 1 96.31 86 ILE A N 1
ATOM 667 C CA . ILE A 1 86 ? -6.594 11.875 8.164 1 96.31 86 ILE A CA 1
ATOM 668 C C . ILE A 1 86 ? -7.547 12.859 8.844 1 96.31 86 ILE A C 1
ATOM 670 O O . ILE A 1 86 ? -7.109 13.859 9.422 1 96.31 86 ILE A O 1
ATOM 674 N N . LEU A 1 87 ? -8.797 12.578 8.695 1 95.69 87 LEU A N 1
ATOM 675 C CA . LEU A 1 87 ? -9.844 13.242 9.461 1 95.69 87 LEU A CA 1
ATOM 676 C C . LEU A 1 87 ? -10.469 12.289 10.477 1 95.69 87 LEU A C 1
ATOM 678 O O . LEU A 1 87 ? -10.75 11.133 10.156 1 95.69 87 LEU A O 1
ATOM 682 N N . GLU A 1 88 ? -10.641 12.758 11.664 1 94.31 88 GLU A N 1
ATOM 683 C CA . GLU A 1 88 ? -11.336 11.984 12.688 1 94.31 88 GLU A CA 1
ATOM 684 C C . GLU A 1 88 ? -12.805 12.383 12.773 1 94.31 88 GLU A C 1
ATOM 686 O O . GLU A 1 88 ? -13.125 13.539 13.039 1 94.31 88 GLU A O 1
ATOM 691 N N . LEU A 1 89 ? -13.617 11.438 12.664 1 93.81 89 LEU A N 1
ATOM 692 C CA . LEU A 1 89 ? -15.047 11.703 12.578 1 93.81 89 LEU A CA 1
ATOM 693 C C . LEU A 1 89 ? -15.539 12.422 13.828 1 93.81 89 LEU A C 1
ATOM 695 O O . LEU A 1 89 ? -16.344 13.359 13.734 1 93.81 89 LEU A O 1
ATOM 699 N N . PRO A 1 90 ? -15.148 12.07 15.039 1 93.5 90 PRO A N 1
ATOM 700 C CA . PRO A 1 90 ? -15.641 12.766 16.234 1 93.5 90 PRO A CA 1
ATOM 701 C C . PRO A 1 90 ? -15.328 14.266 16.219 1 93.5 90 PRO A C 1
ATOM 703 O O . PRO A 1 90 ? -16.047 15.055 16.828 1 93.5 90 PRO A O 1
ATOM 706 N N . GLN A 1 91 ? -14.344 14.648 15.477 1 92.69 91 GLN A N 1
ATOM 707 C CA . GLN A 1 91 ? -13.93 16.047 15.438 1 92.69 91 GLN A CA 1
ATOM 708 C C . GLN A 1 91 ? -14.711 16.828 14.383 1 92.69 91 GLN A C 1
ATOM 710 O O . GLN A 1 91 ? -14.727 18.062 14.391 1 92.69 91 GLN A O 1
ATOM 715 N N . ILE A 1 92 ? -15.359 16.078 13.477 1 94.19 92 ILE A N 1
ATOM 716 C CA . ILE A 1 92 ? -15.953 16.797 12.359 1 94.19 92 ILE A CA 1
ATOM 717 C C . ILE A 1 92 ? -17.438 16.469 12.242 1 94.19 92 ILE A C 1
ATOM 719 O O . ILE A 1 92 ? -18.172 17.094 11.492 1 94.19 92 ILE A O 1
ATOM 723 N N . LYS A 1 93 ? -17.906 15.508 12.984 1 93.88 93 LYS A N 1
ATOM 724 C CA . LYS A 1 93 ? -19.234 14.961 12.789 1 93.88 93 LYS A CA 1
ATOM 725 C C . LYS A 1 93 ? -20.312 16 13.086 1 93.88 93 LYS A C 1
ATOM 727 O O . LYS A 1 93 ? -21.438 15.891 12.609 1 93.88 93 LYS A O 1
ATOM 732 N N . ASP A 1 94 ? -20.062 17.078 13.859 1 95.31 94 ASP A N 1
ATOM 733 C CA . ASP A 1 94 ? -21.062 18.062 14.273 1 95.31 94 ASP A CA 1
ATOM 734 C C . ASP A 1 94 ? -20.953 19.344 13.43 1 95.31 94 ASP A C 1
ATOM 736 O O . ASP A 1 94 ? -21.703 20.297 13.641 1 95.31 94 ASP A O 1
ATOM 740 N N . GLN A 1 95 ? -20.078 19.359 12.492 1 96.94 95 GLN A N 1
ATOM 741 C CA . GLN A 1 95 ? -19.953 20.5 11.602 1 96.94 95 GLN A CA 1
ATOM 742 C C . GLN A 1 95 ? -21.109 20.578 10.617 1 96.94 95 GLN A C 1
ATOM 744 O O . GLN A 1 95 ? -21.578 19.547 10.117 1 96.94 95 GLN A O 1
ATOM 749 N N . SER A 1 96 ? -21.547 21.812 10.359 1 97.62 96 SER A N 1
ATOM 750 C CA . SER A 1 96 ? -22.516 22 9.289 1 97.62 96 SER A CA 1
ATOM 751 C C . SER A 1 96 ? -21.906 21.672 7.926 1 97.62 96 SER A C 1
ATOM 753 O O . SER A 1 96 ? -20.688 21.656 7.773 1 97.62 96 SER A O 1
ATOM 755 N N . PRO A 1 97 ? -22.766 21.391 6.922 1 97.81 97 PRO A N 1
ATOM 756 C CA . PRO A 1 97 ? -22.25 21.172 5.574 1 97.81 97 PRO A CA 1
ATOM 757 C C . PRO A 1 97 ? -21.375 22.312 5.086 1 97.81 97 PRO A C 1
ATOM 759 O O . PRO A 1 97 ? -20.297 22.078 4.508 1 97.81 97 PRO A O 1
ATOM 762 N N . GLU A 1 98 ? -21.766 23.484 5.398 1 97.75 98 GLU A N 1
ATOM 763 C CA . GLU A 1 98 ? -21.031 24.656 4.945 1 97.75 98 GLU A CA 1
ATOM 764 C C . GLU A 1 98 ? -19.672 24.75 5.617 1 97.75 98 GLU A C 1
ATOM 766 O O . GLU A 1 98 ? -18.656 25.031 4.961 1 97.75 98 GLU A O 1
ATOM 771 N N . ASP A 1 99 ? -19.672 24.484 6.902 1 97.31 99 ASP A N 1
ATOM 772 C CA . ASP A 1 99 ? -18.422 24.547 7.641 1 97.31 99 ASP A CA 1
ATOM 773 C C . ASP A 1 99 ? -17.453 23.469 7.172 1 97.31 99 ASP A C 1
ATOM 775 O O . ASP A 1 99 ? -16.25 23.719 6.996 1 97.31 99 ASP A O 1
ATOM 779 N N . PHE A 1 100 ? -17.953 22.328 7.043 1 97.5 100 PHE A N 1
ATOM 780 C CA . PHE A 1 100 ? -17.125 21.234 6.559 1 97.5 100 PHE A CA 1
ATOM 781 C C . PHE A 1 100 ? -16.578 21.531 5.168 1 97.5 100 PHE A C 1
ATOM 783 O O . PHE A 1 100 ? -15.391 21.328 4.902 1 97.5 100 PHE A O 1
ATOM 790 N N . PHE A 1 101 ? -17.422 22.031 4.277 1 97.88 101 PHE A N 1
ATOM 791 C CA . PHE A 1 101 ? -17.031 22.422 2.928 1 97.88 101 PHE A CA 1
ATOM 792 C C . PHE A 1 101 ? -15.906 23.453 2.965 1 97.88 101 PHE A C 1
ATOM 794 O O . PHE A 1 101 ? -14.938 23.328 2.217 1 97.88 101 PHE A O 1
ATOM 801 N N . GLU A 1 102 ? -15.992 24.406 3.834 1 95.88 102 GLU A N 1
ATOM 802 C CA . GLU A 1 102 ? -14.961 25.438 3.949 1 95.88 102 GLU A CA 1
ATOM 803 C C . GLU A 1 102 ? -13.617 24.844 4.352 1 95.88 102 GLU A C 1
ATOM 805 O O . GLU A 1 102 ? -12.57 25.25 3.846 1 95.88 102 GLU A O 1
ATOM 810 N N . GLU A 1 103 ? -13.688 23.922 5.184 1 94 103 GLU A N 1
ATOM 811 C CA . GLU A 1 103 ? -12.477 23.281 5.668 1 94 103 GLU A CA 1
ATOM 812 C C . GLU A 1 103 ? -11.773 22.516 4.551 1 94 103 GLU A C 1
ATOM 814 O O . GLU A 1 103 ? -10.57 22.672 4.34 1 94 103 GLU A O 1
ATOM 819 N N . ILE A 1 104 ? -12.469 21.75 3.783 1 94.5 104 ILE A N 1
ATOM 820 C CA . ILE A 1 104 ? -11.828 20.844 2.83 1 94.5 104 ILE A CA 1
ATOM 821 C C . ILE A 1 104 ? -11.539 21.594 1.528 1 94.5 104 ILE A C 1
ATOM 823 O O . ILE A 1 104 ? -10.734 21.141 0.714 1 94.5 104 ILE A O 1
ATOM 827 N N . SER A 1 105 ? -12.172 22.719 1.301 1 95 105 SER A N 1
ATOM 828 C CA . SER A 1 105 ? -12.031 23.422 0.029 1 95 105 SER A CA 1
ATOM 829 C C . SER A 1 105 ? -11.008 24.547 0.132 1 95 105 SER A C 1
ATOM 831 O O . SER A 1 105 ? -10.773 25.266 -0.84 1 95 105 SER A O 1
ATOM 833 N N . ALA A 1 106 ? -10.414 24.703 1.278 1 90.69 106 ALA A N 1
ATOM 834 C CA . ALA A 1 106 ? -9.414 25.75 1.449 1 90.69 106 ALA A CA 1
ATOM 835 C C . ALA A 1 106 ? -8.266 25.578 0.462 1 90.69 106 ALA A C 1
ATOM 837 O O . ALA A 1 106 ? -7.523 24.594 0.524 1 90.69 106 ALA A O 1
ATOM 838 N N . GLY A 1 107 ? -8.141 26.484 -0.488 1 88.88 107 GLY A N 1
ATOM 839 C CA . GLY A 1 107 ? -7.051 26.453 -1.456 1 88.88 107 GLY A CA 1
ATOM 840 C C . GLY A 1 107 ? -7.281 25.469 -2.588 1 88.88 107 GLY A C 1
ATOM 841 O O . GLY A 1 107 ? -6.395 25.25 -3.414 1 88.88 107 GLY A O 1
ATOM 842 N N . ALA A 1 108 ? -8.453 24.969 -2.639 1 94.75 108 ALA A N 1
ATOM 843 C CA . ALA A 1 108 ? -8.727 23.953 -3.645 1 94.75 108 ALA A CA 1
ATOM 844 C C . ALA A 1 108 ? -9.156 24.578 -4.965 1 94.75 108 ALA A C 1
ATOM 846 O O . ALA A 1 108 ? -9.742 25.656 -4.98 1 94.75 108 ALA A O 1
ATOM 847 N N . LYS A 1 109 ? -8.789 23.922 -5.98 1 96.5 109 LYS A N 1
ATOM 848 C CA . LYS A 1 109 ? -9.258 24.281 -7.32 1 96.5 109 LYS A CA 1
ATOM 849 C C . LYS A 1 109 ? -10.461 23.422 -7.719 1 96.5 109 LYS A C 1
ATOM 851 O O . LYS A 1 109 ? -11.227 23.797 -8.609 1 96.5 109 LYS A O 1
ATOM 856 N N . GLY A 1 110 ? -10.578 22.359 -7.086 1 98.06 110 GLY A N 1
ATOM 857 C CA . GLY A 1 110 ? -11.68 21.469 -7.402 1 98.06 110 GLY A CA 1
ATOM 858 C C . GLY A 1 110 ? -11.852 20.344 -6.395 1 98.0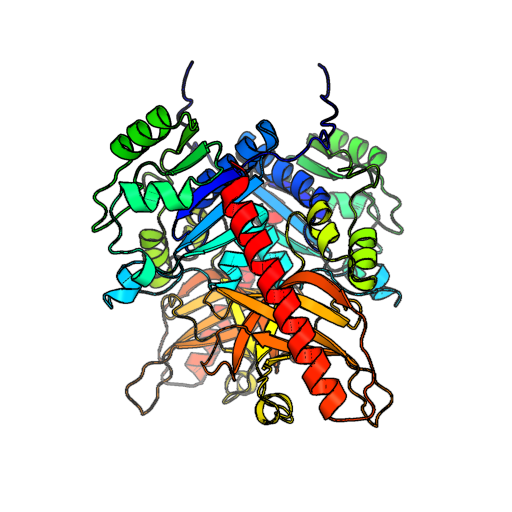6 110 GLY A C 1
ATOM 859 O O . GLY A 1 110 ? -10.992 20.156 -5.531 1 98.06 110 GLY A O 1
ATOM 860 N N . ILE A 1 111 ? -13.023 19.703 -6.523 1 98.5 111 ILE A N 1
ATOM 861 C CA . ILE A 1 111 ? -13.398 18.594 -5.645 1 98.5 111 ILE A CA 1
ATOM 862 C C . ILE A 1 111 ? -13.922 17.438 -6.48 1 98.5 111 ILE A C 1
ATOM 864 O O . ILE A 1 111 ? -14.695 17.641 -7.426 1 98.5 111 ILE A O 1
ATOM 868 N N . VAL A 1 112 ? -13.43 16.203 -6.188 1 98.75 112 VAL A N 1
ATOM 869 C CA . VAL A 1 112 ? -13.875 14.969 -6.836 1 98.75 112 VAL A CA 1
ATOM 870 C C . VAL A 1 112 ? -14.555 14.062 -5.812 1 98.75 112 VAL A C 1
ATOM 872 O O . VAL A 1 112 ? -13.969 13.758 -4.77 1 98.75 112 VAL A O 1
ATOM 875 N N . VAL A 1 113 ? -15.812 13.672 -6.09 1 98.56 113 VAL A N 1
ATOM 876 C CA . VAL A 1 113 ? -16.5 12.82 -5.133 1 98.56 113 VAL A CA 1
ATOM 877 C C . VAL A 1 113 ? -17.328 11.766 -5.875 1 98.56 113 VAL A C 1
ATOM 879 O O . VAL A 1 113 ? -17.484 11.844 -7.098 1 98.56 113 VAL A O 1
ATOM 882 N N . GLY A 1 114 ? -17.766 10.766 -5.16 1 97.5 114 GLY A N 1
ATOM 883 C CA . GLY A 1 114 ? -18.688 9.789 -5.707 1 97.5 114 GLY A CA 1
ATOM 884 C C . GLY A 1 114 ? -20.125 10.297 -5.754 1 97.5 114 GLY A C 1
ATOM 885 O O . GLY A 1 114 ? -20.469 11.258 -5.07 1 97.5 114 GLY A O 1
ATOM 886 N N . HIS A 1 115 ? -20.953 9.57 -6.402 1 93.94 115 HIS A N 1
ATOM 887 C CA . HIS A 1 115 ? -22.328 9.969 -6.668 1 93.94 115 HIS A CA 1
ATOM 888 C C . HIS A 1 115 ? -23.141 10.008 -5.387 1 93.94 115 HIS A C 1
ATOM 890 O O . HIS A 1 115 ? -24.141 10.727 -5.301 1 93.94 115 HIS A O 1
ATOM 896 N N . ASP A 1 116 ? -22.781 9.305 -4.414 1 93 116 ASP A N 1
ATOM 897 C CA . ASP A 1 116 ? -23.578 9.188 -3.195 1 93 116 ASP A CA 1
ATOM 898 C C . ASP A 1 116 ? -22.922 9.93 -2.033 1 93 116 ASP A C 1
ATOM 900 O O . ASP A 1 116 ? -23.234 9.672 -0.87 1 93 116 ASP A O 1
ATOM 904 N N . PHE A 1 117 ? -22.109 10.805 -2.318 1 96.69 117 PHE A N 1
ATOM 905 C CA . PHE A 1 117 ? -21.344 11.516 -1.295 1 96.69 117 PHE A CA 1
ATOM 906 C C . PHE A 1 117 ? -22.281 12.359 -0.426 1 96.69 117 PHE A C 1
ATOM 908 O O . PHE A 1 117 ? -23.141 13.062 -0.938 1 96.69 117 PHE A O 1
ATOM 915 N N . ARG A 1 118 ? -22.109 12.211 0.876 1 96.38 118 ARG A N 1
ATOM 916 C CA . ARG A 1 118 ? -22.781 13.023 1.888 1 96.38 118 ARG A CA 1
ATOM 917 C C . ARG A 1 118 ? -21.781 13.648 2.85 1 96.38 118 ARG A C 1
ATOM 919 O O . ARG A 1 118 ? -20.734 13.055 3.121 1 96.38 118 ARG A O 1
ATOM 926 N N . PHE A 1 119 ? -22.125 14.781 3.371 1 96.81 119 PHE A N 1
ATOM 927 C CA . PHE A 1 119 ? -21.172 15.461 4.25 1 96.81 119 PHE A CA 1
ATOM 928 C C . PHE A 1 119 ? -21.906 16.375 5.234 1 96.81 119 PHE A C 1
ATOM 930 O O . PHE A 1 119 ? -23.078 16.672 5.051 1 96.81 119 PHE A O 1
ATOM 937 N N . GLY A 1 120 ? -21.172 16.75 6.266 1 95.94 120 GLY A N 1
ATOM 938 C CA . GLY A 1 120 ? -21.766 17.578 7.305 1 95.94 120 GLY A CA 1
ATOM 939 C C . GLY A 1 120 ? -22.578 16.781 8.312 1 95.94 120 GLY A C 1
ATOM 940 O O . GLY A 1 120 ? -22.781 15.578 8.148 1 95.94 120 GLY A O 1
ATOM 941 N N . LYS A 1 121 ? -23 17.516 9.289 1 95.19 121 LYS A N 1
ATOM 942 C CA . LYS A 1 121 ? -23.75 16.891 10.367 1 95.19 121 LYS A CA 1
ATOM 943 C C . LYS A 1 121 ? -24.938 16.094 9.82 1 95.19 121 LYS A C 1
ATOM 945 O O . LYS A 1 121 ? -25.719 16.609 9.016 1 95.19 121 LYS A O 1
ATOM 950 N N . ASP A 1 122 ? -25 14.828 10.195 1 92.06 122 ASP A N 1
ATOM 951 C CA . ASP A 1 122 ? -26.062 13.898 9.844 1 92.06 122 ASP A CA 1
ATOM 952 C C . ASP A 1 122 ? -26.125 13.68 8.336 1 92.06 122 ASP A C 1
ATOM 954 O O . ASP A 1 122 ? -27.172 13.32 7.797 1 92.06 122 ASP A O 1
ATOM 958 N N . GLY A 1 123 ? -25.078 14.039 7.676 1 93.5 123 GLY A N 1
ATOM 959 C CA . GLY A 1 123 ? -25.047 13.828 6.238 1 93.5 123 GLY A CA 1
ATOM 960 C C . GLY A 1 123 ? -26.047 14.695 5.496 1 93.5 123 GLY A C 1
ATOM 961 O O . GLY A 1 123 ? -26.625 14.266 4.488 1 93.5 123 GLY A O 1
ATOM 962 N N . ARG A 1 124 ? -26.234 15.859 5.988 1 95.44 124 ARG A N 1
ATOM 963 C CA . ARG A 1 124 ? -27.25 16.75 5.426 1 95.44 124 ARG A CA 1
ATOM 964 C C . ARG A 1 124 ? -26.797 17.312 4.082 1 95.44 124 ARG A C 1
ATOM 966 O O . ARG A 1 124 ? -27.625 17.75 3.279 1 95.44 124 ARG A O 1
ATOM 973 N N . GLY A 1 125 ? -25.516 17.453 3.924 1 97.5 125 GLY A N 1
ATOM 974 C CA . GLY A 1 125 ? -25.016 17.859 2.625 1 97.5 125 GLY A CA 1
ATOM 975 C C . GLY A 1 125 ? -24.984 16.734 1.609 1 97.5 125 GLY A C 1
ATOM 976 O O . GLY A 1 125 ? -24.641 15.594 1.941 1 97.5 125 GLY A O 1
ATOM 977 N N . ASP A 1 126 ? -25.438 17.062 0.399 1 97.5 126 ASP A N 1
ATOM 978 C CA . ASP A 1 126 ? -25.375 16.094 -0.695 1 97.5 126 ASP A CA 1
ATOM 979 C C . ASP A 1 126 ? -24.672 16.703 -1.916 1 97.5 126 ASP A C 1
ATOM 981 O O . ASP A 1 126 ? -24.094 17.781 -1.838 1 97.5 126 ASP A O 1
ATOM 985 N N . VAL A 1 127 ? -24.672 15.938 -2.969 1 97.75 127 VAL A N 1
ATOM 986 C CA . VAL A 1 127 ? -23.953 16.344 -4.172 1 97.75 127 VAL A CA 1
ATOM 987 C C . VAL A 1 127 ? -24.562 17.625 -4.73 1 97.75 127 VAL A C 1
ATOM 989 O O . VAL A 1 127 ? -23.859 18.484 -5.266 1 97.75 127 VAL A O 1
ATOM 992 N N . GLU A 1 128 ? -25.875 17.781 -4.594 1 97.69 128 GLU A N 1
ATOM 993 C CA . GLU A 1 128 ? -26.547 19 -5.066 1 97.69 128 GLU A CA 1
ATOM 994 C C . GLU A 1 128 ? -26.062 20.234 -4.301 1 97.69 128 GLU A C 1
ATOM 996 O O . GLU A 1 128 ? -25.719 21.25 -4.906 1 97.69 128 GLU A O 1
ATOM 1001 N N . LEU A 1 129 ? -26.094 20.062 -3.021 1 98.25 129 LEU A N 1
ATOM 1002 C CA . LEU A 1 129 ? -25.578 21.156 -2.201 1 98.25 129 LEU A CA 1
ATOM 1003 C C . LEU A 1 129 ? -24.109 21.422 -2.498 1 98.25 129 LEU A C 1
ATOM 1005 O O . LEU A 1 129 ? -23.672 22.578 -2.566 1 98.25 129 LEU A O 1
ATOM 1009 N N . LEU A 1 130 ? -23.312 20.406 -2.656 1 98.56 130 LEU A N 1
ATOM 1010 C CA . LEU A 1 130 ? -21.906 20.547 -2.977 1 98.56 130 LEU A CA 1
ATOM 1011 C C . LEU A 1 130 ? -21.703 21.312 -4.277 1 98.56 130 LEU A C 1
ATOM 1013 O O . LEU A 1 130 ? -20.828 22.172 -4.367 1 98.56 130 LEU A O 1
ATOM 1017 N N . ASP A 1 131 ? -22.484 21 -5.246 1 98.31 131 ASP A N 1
ATOM 1018 C CA . ASP A 1 131 ? -22.438 21.672 -6.535 1 98.31 131 ASP A CA 1
ATOM 1019 C C . ASP A 1 131 ? -22.703 23.172 -6.379 1 98.31 131 ASP A C 1
ATOM 1021 O O . ASP A 1 131 ? -21.984 24 -6.961 1 98.31 131 ASP A O 1
ATOM 1025 N N . LYS A 1 132 ? -23.688 23.516 -5.609 1 98.44 132 LYS A N 1
ATOM 1026 C CA . LYS A 1 132 ? -24.016 24.906 -5.336 1 98.44 132 LYS A CA 1
ATOM 1027 C C . LYS A 1 132 ? -22.844 25.625 -4.672 1 98.44 132 LYS A C 1
ATOM 1029 O O . LYS A 1 132 ? -22.469 26.719 -5.098 1 98.44 132 LYS A O 1
ATOM 1034 N N . LEU A 1 133 ? -22.312 25.031 -3.666 1 98.31 133 LEU A N 1
ATOM 1035 C CA . LEU A 1 133 ? -21.219 25.625 -2.92 1 98.31 133 LEU A CA 1
ATOM 1036 C C . LEU A 1 133 ? -19.984 25.797 -3.805 1 98.31 133 LEU A C 1
ATOM 1038 O O . LEU A 1 133 ? -19.297 26.812 -3.736 1 98.31 133 LEU A O 1
ATOM 1042 N N . CYS A 1 134 ? -19.703 24.797 -4.609 1 98.44 134 CYS A N 1
ATOM 1043 C CA . CYS A 1 134 ? -18.578 24.859 -5.523 1 98.44 134 CYS A CA 1
ATOM 1044 C C . CYS A 1 134 ? -18.734 26 -6.523 1 98.44 134 CYS A C 1
ATOM 1046 O O . CYS A 1 134 ? -17.781 26.734 -6.793 1 98.44 134 CYS A O 1
ATOM 1048 N N . LYS A 1 135 ? -19.891 26.156 -7.074 1 98.06 135 LYS A N 1
ATOM 1049 C CA . LYS A 1 135 ? -20.172 27.234 -8.031 1 98.06 135 LYS A CA 1
ATOM 1050 C C . LYS A 1 135 ? -19.984 28.609 -7.398 1 98.06 135 LYS A C 1
ATOM 1052 O O . LYS A 1 135 ? -19.406 29.5 -8.016 1 98.06 135 LYS A O 1
ATOM 1057 N N . GLU A 1 136 ? -20.406 28.734 -6.219 1 97.62 136 GLU A N 1
ATOM 1058 C CA . GLU A 1 136 ? -20.281 29.984 -5.496 1 97.62 136 GLU A CA 1
ATOM 1059 C C . GLU A 1 136 ? -18.812 30.359 -5.285 1 97.62 136 GLU A C 1
ATOM 1061 O O . GLU A 1 136 ? -18.453 31.547 -5.277 1 97.62 136 GLU A O 1
ATOM 1066 N N . LYS A 1 137 ? -18 29.359 -5.199 1 96.38 137 LYS A N 1
ATOM 1067 C CA . LYS A 1 137 ? -16.578 29.609 -4.914 1 96.38 137 LYS A CA 1
ATOM 1068 C C . LYS A 1 137 ? -15.734 29.469 -6.172 1 96.38 137 LYS A C 1
ATOM 1070 O O . LYS A 1 137 ? -14.516 29.641 -6.125 1 96.38 137 LYS A O 1
ATOM 1075 N N . GLY A 1 138 ? -16.344 29.078 -7.262 1 96.69 138 GLY A N 1
ATOM 1076 C CA . GLY A 1 138 ? -15.625 28.906 -8.516 1 96.69 138 GLY A CA 1
ATOM 1077 C C . GLY A 1 138 ? -14.773 27.641 -8.547 1 96.69 138 GLY A C 1
ATOM 1078 O O . GLY A 1 138 ? -13.695 27.641 -9.148 1 96.69 138 GLY A O 1
ATOM 1079 N N . LEU A 1 139 ? -15.156 26.656 -7.832 1 97.56 139 LEU A N 1
ATOM 1080 C CA . LEU A 1 139 ? -14.453 25.391 -7.797 1 97.56 139 LEU A CA 1
ATOM 1081 C C . LEU A 1 139 ? -15.031 24.422 -8.828 1 97.56 139 LEU A C 1
ATOM 1083 O O . LEU A 1 139 ? -16.25 24.375 -9.031 1 97.56 139 LEU A O 1
ATOM 1087 N N . LYS A 1 140 ? -14.164 23.656 -9.391 1 98 140 LYS A N 1
ATOM 1088 C CA . LYS A 1 140 ? -14.617 22.578 -10.258 1 98 140 LYS A CA 1
ATOM 1089 C C . LYS A 1 140 ? -15.109 21.391 -9.438 1 98 140 LYS A C 1
ATOM 1091 O O . LYS A 1 140 ? -14.453 20.969 -8.477 1 98 140 LYS A O 1
ATOM 1096 N N . LEU A 1 141 ? -16.297 20.938 -9.805 1 98.62 141 LEU A N 1
ATOM 1097 C CA . LEU A 1 141 ? -16.812 19.734 -9.156 1 98.62 141 LEU A CA 1
ATOM 1098 C C . LEU A 1 141 ? -16.922 18.578 -10.148 1 98.62 141 LEU A C 1
ATOM 1100 O O . LEU A 1 141 ? -17.469 18.75 -11.25 1 98.62 141 LEU A O 1
ATOM 1104 N N . GLU A 1 142 ? -16.344 17.438 -9.805 1 98.44 142 GLU A N 1
ATOM 1105 C CA . GLU A 1 142 ? -16.5 16.203 -10.578 1 98.44 142 GLU A CA 1
ATOM 1106 C C . GLU A 1 142 ? -17.141 15.102 -9.742 1 98.44 142 GLU A C 1
ATOM 1108 O O . GLU A 1 142 ? -16.641 14.75 -8.672 1 98.44 142 GLU A O 1
ATOM 1113 N N . VAL A 1 143 ? -18.25 14.648 -10.258 1 98.5 143 VAL A N 1
ATOM 1114 C CA . VAL A 1 143 ? -18.969 13.57 -9.594 1 98.5 143 VAL A CA 1
ATOM 1115 C C . VAL A 1 143 ? -18.781 12.266 -10.375 1 98.5 143 VAL A C 1
ATOM 1117 O O . VAL A 1 143 ? -19.125 12.195 -11.555 1 98.5 143 VAL A O 1
ATOM 1120 N N . ILE A 1 144 ? -18.25 11.227 -9.75 1 98.06 144 ILE A N 1
ATOM 1121 C CA . ILE A 1 144 ? -17.938 9.961 -10.398 1 98.06 144 ILE A CA 1
ATOM 1122 C C . ILE A 1 144 ? -19.109 8.984 -10.227 1 98.06 144 ILE A C 1
ATOM 1124 O O . ILE A 1 144 ? -19.578 8.766 -9.102 1 98.06 144 ILE A O 1
ATOM 1128 N N . PRO A 1 145 ? -19.609 8.445 -11.273 1 97.25 145 PRO A N 1
ATOM 1129 C CA . PRO A 1 145 ? -20.672 7.438 -11.164 1 97.25 145 PRO A CA 1
ATOM 1130 C C . PRO A 1 145 ? -20.219 6.16 -10.461 1 97.25 145 PRO A C 1
ATOM 1132 O O . PRO A 1 145 ? -19.016 5.902 -10.383 1 97.25 145 PRO A O 1
ATOM 1135 N N . PRO A 1 146 ? -21.188 5.426 -10.008 1 96.56 146 PRO A N 1
ATOM 1136 C CA . PRO A 1 146 ? -20.812 4.188 -9.328 1 96.56 146 PRO A CA 1
ATOM 1137 C C . PRO A 1 146 ? -20.203 3.156 -10.273 1 96.56 146 PRO A C 1
ATOM 1139 O O . PRO A 1 146 ? -20.531 3.131 -11.461 1 96.56 146 PRO A O 1
ATOM 1142 N N . VAL A 1 147 ? -19.266 2.359 -9.734 1 95.81 147 VAL A N 1
ATOM 1143 C CA . VAL A 1 147 ? -18.766 1.194 -10.453 1 95.81 147 VAL A CA 1
ATOM 1144 C C . VAL A 1 147 ? -19.656 -0.016 -10.164 1 95.81 147 VAL A C 1
ATOM 1146 O O . VAL A 1 147 ? -19.984 -0.291 -9.008 1 95.81 147 VAL A O 1
ATOM 1149 N N . VAL A 1 148 ? -20.078 -0.669 -11.219 1 96.62 148 VAL A N 1
ATOM 1150 C CA . VAL A 1 148 ? -20.984 -1.805 -11.086 1 96.62 148 VAL A CA 1
ATOM 1151 C C . VAL A 1 148 ? -20.328 -3.061 -11.656 1 96.62 148 VAL A C 1
ATOM 1153 O O . VAL A 1 148 ? -19.766 -3.029 -12.75 1 96.62 148 VAL A O 1
ATOM 1156 N N . VAL A 1 149 ? -20.375 -4.129 -10.891 1 94.31 149 VAL A N 1
ATOM 1157 C CA . VAL A 1 149 ? -19.906 -5.445 -11.312 1 94.31 149 VAL A CA 1
ATOM 1158 C C . VAL A 1 149 ? -21.062 -6.449 -11.25 1 94.31 149 VAL A C 1
ATOM 1160 O O . VAL A 1 149 ? -21.656 -6.656 -10.195 1 94.31 149 VAL A O 1
ATOM 1163 N N . ASP A 1 150 ? -21.422 -7.012 -12.383 1 92.94 150 ASP A N 1
ATOM 1164 C CA . ASP A 1 150 ? -22.5 -7.992 -12.477 1 92.94 150 ASP A CA 1
ATOM 1165 C C . ASP A 1 150 ? -23.781 -7.449 -11.875 1 92.94 150 AS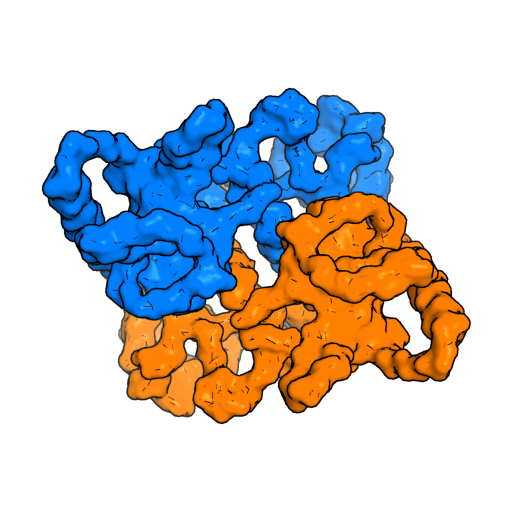P A C 1
ATOM 1167 O O . ASP A 1 150 ? -24.438 -8.133 -11.078 1 92.94 150 ASP A O 1
ATOM 1171 N N . GLY A 1 151 ? -24.016 -6.25 -12.07 1 95.5 151 GLY A N 1
ATOM 1172 C CA . GLY A 1 151 ? -25.25 -5.633 -11.641 1 95.5 151 GLY A CA 1
ATOM 1173 C C . GLY A 1 151 ? -25.219 -5.172 -10.195 1 95.5 151 GLY A C 1
ATOM 1174 O O . GLY A 1 151 ? -26.203 -4.633 -9.688 1 95.5 151 GLY A O 1
ATOM 1175 N N . VAL A 1 152 ? -24.156 -5.363 -9.562 1 96.62 152 VAL A N 1
ATOM 1176 C CA . VAL A 1 152 ? -24.047 -5.004 -8.148 1 96.62 152 VAL A CA 1
ATOM 1177 C C . VAL A 1 152 ? -23.078 -3.828 -7.992 1 96.62 152 VAL A C 1
ATOM 1179 O O . VAL A 1 152 ? -21.969 -3.846 -8.531 1 96.62 152 VAL A O 1
ATOM 1182 N N . ARG A 1 153 ? -23.531 -2.846 -7.246 1 96.81 153 ARG A N 1
ATOM 1183 C CA . ARG A 1 153 ? -22.672 -1.701 -6.957 1 96.81 153 ARG A CA 1
ATOM 1184 C C . ARG A 1 153 ? -21.516 -2.105 -6.062 1 96.81 153 ARG A C 1
ATOM 1186 O O . ARG A 1 153 ? -21.703 -2.76 -5.035 1 96.81 153 ARG A O 1
ATOM 1193 N N . VAL A 1 154 ? -20.328 -1.697 -6.438 1 97.81 154 VAL A N 1
ATOM 1194 C CA . VAL A 1 154 ? -19.141 -1.956 -5.629 1 97.81 154 VAL A CA 1
ATOM 1195 C C . VAL A 1 154 ? -19.156 -1.078 -4.379 1 97.81 154 VAL A C 1
ATOM 1197 O O . VAL A 1 154 ? -19.328 0.141 -4.473 1 97.81 154 VAL A O 1
ATOM 1200 N N . SER A 1 155 ? -19.031 -1.664 -3.217 1 97.25 155 SER A N 1
ATOM 1201 C CA . SER A 1 155 ? -19.016 -0.943 -1.947 1 97.25 155 SER A CA 1
ATOM 1202 C C . SER A 1 155 ? -18.234 -1.722 -0.885 1 97.25 155 SER A C 1
ATOM 1204 O O . SER A 1 155 ? -18.109 -2.945 -0.976 1 97.25 155 SER A O 1
ATOM 1206 N N . SER A 1 156 ? -17.719 -0.964 0.073 1 97.19 156 SER A N 1
ATOM 1207 C CA . SER A 1 156 ? -17.016 -1.608 1.174 1 97.19 156 SER A CA 1
ATOM 1208 C C . SER A 1 156 ? -17.938 -2.555 1.942 1 97.19 156 SER A C 1
ATOM 1210 O O . SER A 1 156 ? -17.516 -3.646 2.334 1 97.19 156 SER A O 1
ATOM 1212 N N . SER A 1 157 ? -19.172 -2.145 2.139 1 96.12 157 SER A N 1
ATOM 1213 C CA . SER A 1 157 ? -20.125 -2.969 2.869 1 96.12 157 SER A CA 1
ATOM 1214 C C . SER A 1 157 ? -20.344 -4.309 2.174 1 96.12 157 SER A C 1
ATOM 1216 O O . SER A 1 157 ? -20.359 -5.355 2.824 1 96.12 157 SER A O 1
ATOM 1218 N N . TYR A 1 158 ? -20.5 -4.289 0.893 1 97.5 158 TYR A N 1
ATOM 1219 C CA . TYR A 1 158 ? -20.734 -5.516 0.137 1 97.5 158 TYR A CA 1
ATOM 1220 C C . TYR A 1 158 ? -19.5 -6.414 0.161 1 97.5 158 TYR A C 1
ATOM 1222 O O . TYR A 1 158 ? -19.609 -7.629 0.325 1 97.5 158 TYR A O 1
ATOM 1230 N N . ILE A 1 159 ? -18.344 -5.867 0.007 1 98.38 159 ILE A N 1
ATOM 1231 C CA . ILE A 1 159 ? -17.094 -6.617 0.016 1 98.38 159 ILE A CA 1
ATOM 1232 C C . ILE A 1 159 ? -16.906 -7.289 1.375 1 98.38 159 ILE A C 1
ATOM 1234 O O . ILE A 1 159 ? -16.484 -8.445 1.45 1 98.38 159 ILE A O 1
ATOM 1238 N N . ARG A 1 160 ? -17.203 -6.539 2.441 1 97.75 160 ARG A N 1
ATOM 1239 C CA . ARG A 1 160 ? -17.125 -7.109 3.781 1 97.75 160 ARG A CA 1
ATOM 1240 C C . ARG A 1 160 ? -18.016 -8.336 3.904 1 97.75 160 ARG A C 1
ATOM 1242 O O . ARG A 1 160 ? -17.609 -9.359 4.465 1 97.75 160 ARG A O 1
ATOM 1249 N N . LYS A 1 161 ? -19.188 -8.18 3.383 1 97.75 161 LYS A N 1
ATOM 1250 C CA . LYS A 1 161 ? -20.125 -9.297 3.416 1 97.75 161 LYS A CA 1
ATOM 1251 C C . LYS A 1 161 ? -19.562 -10.508 2.68 1 97.75 161 LYS A C 1
ATOM 1253 O O . LYS A 1 161 ? -19.688 -11.641 3.152 1 97.75 161 LYS A O 1
ATOM 1258 N N . MET A 1 162 ? -18.953 -10.281 1.539 1 98.38 162 MET A N 1
ATOM 1259 C CA . MET A 1 162 ? -18.359 -11.367 0.75 1 98.38 162 MET A CA 1
ATOM 1260 C C . MET A 1 162 ? -17.234 -12.047 1.514 1 98.38 162 MET A C 1
ATOM 1262 O O . MET A 1 162 ? -17.125 -13.273 1.524 1 98.38 162 MET A O 1
ATOM 1266 N N . ILE A 1 163 ? -16.391 -11.25 2.146 1 98.25 163 ILE A N 1
ATOM 1267 C CA . ILE A 1 163 ? -15.266 -11.781 2.916 1 98.25 163 ILE A CA 1
ATOM 1268 C C . ILE A 1 163 ? -15.797 -12.648 4.059 1 98.25 163 ILE A C 1
ATOM 1270 O O . ILE A 1 163 ? -15.32 -13.773 4.266 1 98.25 163 ILE A O 1
ATOM 1274 N N . LYS A 1 164 ? -16.812 -12.195 4.73 1 97.5 164 LYS A N 1
ATOM 1275 C CA . LYS A 1 164 ? -17.391 -12.898 5.871 1 97.5 164 LYS A CA 1
ATOM 1276 C C . LYS A 1 164 ? -18.094 -14.18 5.43 1 97.5 164 LYS A C 1
ATOM 1278 O O . LYS A 1 164 ? -18.281 -15.102 6.234 1 97.5 164 LYS A O 1
ATOM 1283 N N . ALA A 1 165 ? -18.484 -14.195 4.18 1 97.88 165 ALA A N 1
ATOM 1284 C CA . ALA A 1 165 ? -19.188 -15.359 3.643 1 97.88 165 ALA A CA 1
ATOM 1285 C C . ALA A 1 165 ? -18.203 -16.328 2.992 1 97.88 165 ALA A C 1
ATOM 1287 O O . ALA A 1 165 ? -18.594 -17.375 2.473 1 97.88 165 ALA A O 1
ATOM 1288 N N . GLY A 1 166 ? -16.953 -16.016 2.943 1 97.94 166 GLY A N 1
ATOM 1289 C CA . GLY A 1 166 ? -15.945 -16.875 2.357 1 97.94 166 GLY A CA 1
ATOM 1290 C C . GLY A 1 166 ? -15.875 -16.781 0.845 1 97.94 166 GLY A C 1
ATOM 1291 O O . GLY A 1 166 ? -15.297 -17.641 0.186 1 97.94 166 GLY A O 1
ATOM 1292 N N . GLN A 1 167 ? -16.484 -15.75 0.271 1 98 167 GLN A N 1
ATOM 1293 C CA . GLN A 1 167 ? -16.516 -15.586 -1.179 1 98 167 GLN A CA 1
ATOM 1294 C C . GLN A 1 167 ? -15.289 -14.828 -1.669 1 98 167 GLN A C 1
ATOM 1296 O O . GLN A 1 167 ? -15.406 -13.867 -2.43 1 98 167 GLN A O 1
ATOM 1301 N N . VAL A 1 168 ? -14.125 -15.32 -1.328 1 97.88 168 VAL A N 1
ATOM 1302 C CA . VAL A 1 168 ? -12.875 -14.594 -1.526 1 97.88 168 VAL A CA 1
ATOM 1303 C C . VAL A 1 168 ? -12.523 -14.562 -3.012 1 97.88 168 VAL A C 1
ATOM 1305 O O . VAL A 1 168 ? -11.914 -13.609 -3.496 1 97.88 168 VAL A O 1
ATOM 1308 N N . LYS A 1 169 ? -12.891 -15.586 -3.73 1 96.25 169 LYS A N 1
ATOM 1309 C CA . LYS A 1 169 ? -12.641 -15.609 -5.172 1 96.25 169 LYS A CA 1
ATOM 1310 C C . LYS A 1 169 ? -13.336 -14.445 -5.867 1 96.25 169 LYS A C 1
ATOM 1312 O O . LYS A 1 169 ? -12.742 -13.781 -6.723 1 96.25 169 LYS A O 1
ATOM 1317 N N . ASP A 1 170 ? -14.539 -14.109 -5.445 1 96.62 170 ASP A N 1
ATOM 1318 C CA . ASP A 1 170 ? -15.344 -13.055 -6.059 1 96.62 170 ASP A CA 1
ATOM 1319 C C . ASP A 1 170 ? -14.922 -11.68 -5.551 1 96.62 170 ASP A C 1
ATOM 1321 O O . ASP A 1 170 ? -15.117 -10.672 -6.234 1 96.62 170 ASP A O 1
ATOM 1325 N N . VAL A 1 171 ? -14.367 -11.641 -4.391 1 97.88 171 VAL A N 1
ATOM 1326 C CA . VAL A 1 171 ? -13.93 -10.375 -3.807 1 97.88 171 VAL A CA 1
ATOM 1327 C C . VAL A 1 171 ? -13.008 -9.648 -4.777 1 97.88 171 VAL A C 1
ATOM 1329 O O . VAL A 1 171 ? -13.062 -8.422 -4.895 1 97.88 171 VAL A O 1
ATOM 1332 N N . LYS A 1 172 ? -12.195 -10.367 -5.473 1 95.56 172 LYS A N 1
ATOM 1333 C CA . LYS A 1 172 ? -11.227 -9.797 -6.406 1 95.56 172 LYS A CA 1
ATOM 1334 C C . LYS A 1 172 ? -11.922 -8.922 -7.449 1 95.56 172 LYS A C 1
ATOM 1336 O O . LYS A 1 172 ? -11.398 -7.871 -7.832 1 95.56 172 LYS A O 1
ATOM 1341 N N . ARG A 1 173 ? -13.062 -9.266 -7.871 1 94.69 173 ARG A N 1
ATOM 1342 C CA . ARG A 1 173 ? -13.789 -8.547 -8.914 1 94.69 173 ARG A CA 1
ATOM 1343 C C . ARG A 1 173 ? -14.297 -7.207 -8.398 1 94.69 173 ARG A C 1
ATOM 1345 O O . ARG A 1 173 ? -14.5 -6.27 -9.18 1 94.69 173 ARG A O 1
ATOM 1352 N N . PHE A 1 174 ? -14.484 -7.082 -7.125 1 97.56 174 PHE A N 1
ATOM 1353 C CA . PHE A 1 174 ? -15.016 -5.867 -6.52 1 97.56 174 PHE A CA 1
ATOM 1354 C C . PHE A 1 174 ? -13.891 -5.027 -5.918 1 97.56 174 PHE A C 1
ATOM 1356 O O . PHE A 1 174 ? -13.844 -3.812 -6.121 1 97.56 174 PHE A O 1
ATOM 1363 N N . LEU A 1 175 ? -12.961 -5.703 -5.293 1 97.69 175 LEU A N 1
ATOM 1364 C CA . LEU A 1 175 ? -11.852 -5.039 -4.621 1 97.69 175 LEU A CA 1
ATOM 1365 C C . LEU A 1 175 ? -10.789 -4.609 -5.625 1 97.69 175 LEU A C 1
ATOM 1367 O O . LEU A 1 175 ? -10.078 -3.619 -5.402 1 97.69 175 LEU A O 1
ATOM 1371 N N . GLY A 1 176 ? -10.641 -5.316 -6.754 1 95.06 176 GLY A N 1
ATOM 1372 C CA . GLY A 1 176 ? -9.633 -5.059 -7.762 1 95.06 176 GLY A CA 1
ATOM 1373 C C . GLY A 1 176 ? -8.359 -5.867 -7.559 1 95.06 176 GLY A C 1
ATOM 1374 O O . GLY A 1 176 ? -7.457 -5.836 -8.391 1 95.06 176 GLY A O 1
ATOM 1375 N N . ARG A 1 177 ? -8.297 -6.602 -6.461 1 96.12 177 ARG A N 1
ATOM 1376 C CA . ARG A 1 177 ? -7.184 -7.461 -6.086 1 96.12 177 ARG A CA 1
ATOM 1377 C C . ARG A 1 177 ? -7.629 -8.547 -5.109 1 96.12 177 ARG A C 1
ATOM 1379 O O . ARG A 1 177 ? -8.734 -8.484 -4.57 1 96.12 177 ARG A O 1
ATOM 1386 N N . ASN A 1 178 ? -6.836 -9.547 -4.898 1 97.19 178 ASN A N 1
ATOM 1387 C CA . ASN A 1 178 ? -7.16 -10.562 -3.908 1 97.19 178 ASN A CA 1
ATOM 1388 C C . ASN A 1 178 ? -7.184 -9.984 -2.496 1 97.19 178 ASN A C 1
ATOM 1390 O O . ASN A 1 178 ? -6.352 -9.141 -2.152 1 97.19 178 ASN A O 1
ATOM 1394 N N . TYR A 1 179 ? -8.203 -10.5 -1.771 1 97.69 179 TYR A N 1
ATOM 1395 C CA . TYR A 1 179 ? -8.164 -10.195 -0.345 1 97.69 179 TYR A CA 1
ATOM 1396 C C . TYR A 1 179 ? -6.918 -10.781 0.302 1 97.69 179 TYR A C 1
ATOM 1398 O O . TYR A 1 179 ? -6.535 -11.922 0.01 1 97.69 179 TYR A O 1
ATOM 1406 N N . SER A 1 180 ? -6.285 -9.969 1.169 1 96.69 180 SER A N 1
ATOM 1407 C CA . SER A 1 180 ? -5.043 -10.453 1.771 1 96.69 180 SER A CA 1
ATOM 1408 C C . SER A 1 180 ? -4.945 -10.039 3.236 1 96.69 180 SER A C 1
ATOM 1410 O O . SER A 1 180 ? -5.605 -9.094 3.666 1 96.69 180 SER A O 1
ATOM 1412 N N . ILE A 1 181 ? -4.191 -10.789 3.975 1 93.81 181 ILE A N 1
ATOM 1413 C CA . ILE A 1 181 ? -3.814 -10.445 5.344 1 93.81 181 ILE A CA 1
ATOM 1414 C C . ILE A 1 181 ? -2.295 -10.508 5.488 1 93.81 181 ILE A C 1
ATOM 1416 O O . ILE A 1 181 ? -1.61 -11.125 4.668 1 93.81 181 ILE A O 1
ATOM 1420 N N . HIS A 1 182 ? -1.788 -9.789 6.418 1 91.62 182 HIS A N 1
ATOM 1421 C CA . HIS A 1 182 ? -0.374 -9.891 6.762 1 91.62 182 HIS A CA 1
ATOM 1422 C C . HIS A 1 182 ? -0.175 -9.922 8.273 1 91.62 182 HIS A C 1
ATOM 1424 O O . HIS A 1 182 ? -1.059 -9.508 9.031 1 91.62 182 HIS A O 1
ATOM 1430 N N . GLY A 1 183 ? 0.916 -10.461 8.656 1 89.81 183 GLY A N 1
ATOM 1431 C CA . GLY A 1 183 ? 1.229 -10.562 10.07 1 89.81 183 GLY A CA 1
ATOM 1432 C C . GLY A 1 183 ? 2.545 -11.266 10.344 1 89.81 183 GLY A C 1
ATOM 1433 O O . GLY A 1 183 ? 3.238 -11.68 9.406 1 89.81 183 GLY A O 1
ATOM 1434 N N . VAL A 1 184 ? 2.855 -11.398 11.625 1 89.69 184 VAL A N 1
ATOM 1435 C CA . VAL A 1 184 ? 4.098 -12.016 12.062 1 89.69 184 VAL A CA 1
ATOM 1436 C C . VAL A 1 184 ? 3.846 -13.477 12.438 1 89.69 184 VAL A C 1
ATOM 1438 O O . VAL A 1 184 ? 2.857 -13.789 13.109 1 89.69 184 VAL A O 1
ATOM 1441 N N . VAL A 1 185 ? 4.719 -14.312 11.938 1 94.31 185 VAL A N 1
ATOM 1442 C CA . VAL A 1 185 ? 4.617 -15.734 12.258 1 94.31 185 VAL A CA 1
ATOM 1443 C C . VAL A 1 185 ? 5.09 -15.977 13.688 1 94.31 185 VAL A C 1
ATOM 1445 O O . VAL A 1 185 ? 6.141 -15.477 14.094 1 94.31 185 VAL A O 1
ATOM 1448 N N . TYR A 1 186 ? 4.277 -16.703 14.438 1 93.12 186 TYR A N 1
ATOM 1449 C CA . TYR A 1 186 ? 4.641 -17 15.82 1 93.12 186 TYR A CA 1
ATOM 1450 C C . TYR A 1 186 ? 4.547 -18.484 16.109 1 93.12 186 TYR A C 1
ATOM 1452 O O . TYR A 1 186 ? 3.883 -19.234 15.383 1 93.12 186 TYR A O 1
ATOM 1460 N N . LYS A 1 187 ? 5.258 -18.891 17.156 1 89.81 187 LYS A N 1
ATOM 1461 C CA . LYS A 1 187 ? 5.281 -20.281 17.562 1 89.81 187 LYS A CA 1
ATOM 1462 C C . LYS A 1 187 ? 4.074 -20.625 18.422 1 89.81 187 LYS A C 1
ATOM 1464 O O . LYS A 1 187 ? 3.709 -19.859 19.312 1 89.81 187 LYS A O 1
ATOM 1469 N N . ASP A 1 188 ? 3.42 -21.688 18.109 1 85.31 188 ASP A N 1
ATOM 1470 C CA . ASP A 1 188 ? 2.311 -22.203 18.906 1 85.31 188 ASP A CA 1
ATOM 1471 C C . ASP A 1 188 ? 2.484 -23.688 19.188 1 85.31 188 ASP A C 1
ATOM 1473 O O . ASP A 1 188 ? 3.598 -24.141 19.453 1 85.31 188 ASP A O 1
ATOM 1477 N N . LYS A 1 189 ? 1.483 -24.516 19.297 1 75.81 189 LYS A N 1
ATOM 1478 C CA . LYS A 1 189 ? 1.513 -25.891 19.781 1 75.81 189 LYS A CA 1
ATOM 1479 C C . LYS A 1 189 ? 2.24 -26.797 18.797 1 75.81 189 LYS A C 1
ATOM 1481 O O . LYS A 1 189 ? 2.639 -27.922 19.156 1 75.81 189 LYS A O 1
ATOM 1486 N N . GLN A 1 190 ? 2.527 -26.438 17.641 1 77.44 190 GLN A N 1
ATOM 1487 C CA . GLN A 1 190 ? 3.285 -27.125 16.609 1 77.44 190 GLN A CA 1
ATOM 1488 C C . GLN A 1 190 ? 2.729 -28.531 16.359 1 77.44 190 GLN A C 1
ATOM 1490 O O . GLN A 1 190 ? 3.486 -29.484 16.172 1 77.44 190 GLN A O 1
ATOM 1495 N N . ILE A 1 191 ? 1.471 -28.688 16.453 1 73.31 191 ILE A N 1
ATOM 1496 C CA . ILE A 1 191 ? 0.808 -29.969 16.234 1 73.31 191 ILE A CA 1
ATOM 1497 C C . ILE A 1 191 ? 0.958 -30.391 14.773 1 73.31 191 ILE A C 1
ATOM 1499 O O . ILE A 1 191 ? 1.214 -31.562 14.484 1 73.31 191 ILE A O 1
ATOM 1503 N N . GLY A 1 192 ? 0.851 -29.453 13.867 1 74.5 192 GLY A N 1
ATOM 1504 C CA . GLY A 1 192 ? 0.965 -29.75 12.445 1 74.5 192 GLY A CA 1
ATOM 1505 C C . GLY A 1 192 ? 2.303 -30.359 12.07 1 74.5 192 GLY A C 1
ATOM 1506 O O . GLY A 1 192 ? 2.365 -31.281 11.25 1 74.5 192 GLY A O 1
ATOM 1507 N N . ARG A 1 193 ? 3.24 -29.906 12.664 1 78.06 193 ARG A N 1
ATOM 1508 C CA . ARG A 1 193 ? 4.586 -30.391 12.359 1 78.06 193 ARG A CA 1
ATOM 1509 C C . ARG A 1 193 ? 4.715 -31.875 12.68 1 78.06 193 ARG A C 1
ATOM 1511 O O . ARG A 1 193 ? 5.297 -32.625 11.898 1 78.06 193 ARG A O 1
ATOM 1518 N N . LYS A 1 194 ? 4.133 -32.219 13.766 1 79.56 194 LYS A N 1
ATOM 1519 C CA . LYS A 1 194 ? 4.18 -33.625 14.203 1 79.56 194 LYS A CA 1
ATOM 1520 C C . LYS A 1 194 ? 3.41 -34.531 13.25 1 79.56 194 LYS A C 1
ATOM 1522 O O . LYS A 1 194 ? 3.732 -35.719 13.109 1 79.56 194 LYS A O 1
ATOM 1527 N N . LEU A 1 195 ? 2.496 -34 12.617 1 83.06 195 LEU A N 1
ATOM 1528 C CA . LEU A 1 195 ? 1.641 -34.75 11.727 1 83.06 195 LEU A CA 1
ATOM 1529 C C . LEU A 1 195 ? 2.16 -34.688 10.297 1 83.06 195 LEU A C 1
ATOM 1531 O O . LEU A 1 195 ? 1.543 -35.25 9.383 1 83.06 195 LEU A O 1
ATOM 1535 N N . GLY A 1 196 ? 3.26 -33.938 10.062 1 81.25 196 GLY A N 1
ATOM 1536 C CA . GLY A 1 196 ? 3.838 -33.875 8.734 1 81.25 196 GLY A CA 1
ATOM 1537 C C . GLY A 1 196 ? 3.352 -32.656 7.945 1 81.25 196 GLY A C 1
ATOM 1538 O O . GLY A 1 196 ? 3.637 -32.531 6.754 1 81.25 196 GLY A O 1
ATOM 1539 N N . PHE A 1 197 ? 2.607 -31.812 8.617 1 87.75 197 PHE A N 1
ATOM 1540 C CA . PHE A 1 197 ? 2.076 -30.625 7.984 1 87.75 197 PHE A CA 1
ATOM 1541 C C . PHE A 1 197 ? 2.426 -29.375 8.797 1 87.75 197 PHE A C 1
ATOM 1543 O O . PHE A 1 197 ? 1.557 -28.781 9.438 1 87.75 197 PHE A O 1
ATOM 1550 N N . PRO A 1 198 ? 3.672 -28.969 8.68 1 89.5 198 PRO A N 1
ATOM 1551 C CA . PRO A 1 198 ? 4.062 -27.797 9.453 1 89.5 198 PRO A CA 1
ATOM 1552 C C . PRO A 1 198 ? 3.301 -26.547 9.047 1 89.5 198 PRO A C 1
ATOM 1554 O O . PRO A 1 198 ? 3.361 -26.125 7.883 1 89.5 198 PRO A O 1
ATOM 1557 N N . THR A 1 199 ? 2.57 -25.984 10.039 1 90.62 199 THR A N 1
ATOM 1558 C CA . THR A 1 199 ? 1.794 -24.781 9.773 1 90.62 199 THR A CA 1
ATOM 1559 C C . THR A 1 199 ? 2.406 -23.578 10.469 1 90.62 199 THR A C 1
ATOM 1561 O O . THR A 1 199 ? 3.014 -23.719 11.539 1 90.62 199 THR A O 1
ATOM 1564 N N . ALA A 1 200 ? 2.354 -22.469 9.844 1 93.81 200 ALA A N 1
ATOM 1565 C CA . ALA A 1 200 ? 2.752 -21.188 10.43 1 93.81 200 ALA A CA 1
ATOM 1566 C C . ALA A 1 200 ? 1.542 -20.438 10.977 1 93.81 200 ALA A C 1
ATOM 1568 O O . ALA A 1 200 ? 0.585 -20.172 10.242 1 93.81 200 ALA A O 1
ATOM 1569 N N . ASN A 1 201 ? 1.557 -20.141 12.266 1 94.19 201 ASN A N 1
ATOM 1570 C CA . ASN A 1 201 ? 0.54 -19.281 12.867 1 94.19 201 ASN A CA 1
ATOM 1571 C C . ASN A 1 201 ? 0.816 -17.812 12.594 1 94.19 201 ASN A C 1
ATOM 1573 O O . ASN A 1 201 ? 1.925 -17.328 12.828 1 94.19 201 ASN A O 1
ATOM 1577 N N . VAL A 1 202 ? -0.168 -17.125 12.086 1 94.06 202 VAL A N 1
ATOM 1578 C CA . VAL A 1 202 ? 0.017 -15.727 11.695 1 94.06 202 VAL A CA 1
ATOM 1579 C C . VAL A 1 202 ? -0.741 -14.812 12.656 1 94.06 202 VAL A C 1
ATOM 1581 O O . VAL A 1 202 ? -1.965 -14.906 12.773 1 94.06 202 VAL A O 1
ATOM 1584 N N . LYS A 1 203 ? -0.005 -13.969 13.281 1 90.31 203 LYS A N 1
ATOM 1585 C CA . LYS A 1 203 ? -0.617 -12.961 14.148 1 90.31 203 LYS A CA 1
ATOM 1586 C C . LYS A 1 203 ? -0.909 -11.68 13.383 1 90.31 203 LYS A C 1
ATOM 1588 O O . LYS A 1 203 ? 0.012 -10.953 13.008 1 90.31 203 LYS A O 1
ATOM 1593 N N . ARG A 1 204 ? -2.152 -11.383 13.188 1 87.44 204 ARG A N 1
ATOM 1594 C CA . ARG A 1 204 ? -2.557 -10.148 12.523 1 87.44 204 ARG A CA 1
ATOM 1595 C C . ARG A 1 204 ? -2.484 -8.969 13.484 1 87.44 204 ARG A C 1
ATOM 1597 O O . ARG A 1 204 ? -2.629 -9.133 14.703 1 87.44 204 ARG A O 1
ATOM 1604 N N . PRO A 1 205 ? -2.229 -7.746 12.898 1 77.38 205 PRO A N 1
ATOM 1605 C CA . PRO A 1 205 ? -2.287 -6.574 13.781 1 77.38 205 PRO A CA 1
ATOM 1606 C C . PRO A 1 205 ? -3.658 -6.391 14.422 1 77.38 205 PRO A C 1
ATOM 1608 O O . PRO A 1 205 ? -4.68 -6.762 13.836 1 77.38 205 PRO A O 1
ATOM 1611 N N . GLU A 1 206 ? -3.631 -6.02 15.602 1 68.75 206 GLU A N 1
ATOM 1612 C CA . GLU A 1 206 ? -4.863 -5.785 16.344 1 68.75 206 GLU A CA 1
ATOM 1613 C C . GLU A 1 206 ? -5.574 -4.527 15.859 1 68.75 206 GLU A C 1
ATOM 1615 O O . GLU A 1 206 ? -5.57 -3.502 16.547 1 68.75 206 GLU A O 1
ATOM 1620 N N . LEU A 1 207 ? -5.973 -4.656 14.641 1 70.25 207 LEU A N 1
ATOM 1621 C CA . LEU A 1 207 ? -6.621 -3.527 13.984 1 70.25 207 LEU A CA 1
ATOM 1622 C C . LEU A 1 207 ? -8.016 -3.908 13.492 1 70.25 207 LEU A C 1
ATOM 1624 O O . LEU A 1 207 ? -8.266 -5.07 13.164 1 70.25 207 LEU A O 1
ATOM 1628 N N . HIS A 1 208 ? -9.102 -3.533 14.094 1 86.25 208 HIS A N 1
ATOM 1629 C CA . HIS A 1 208 ? -10.508 -3.699 13.734 1 86.25 208 HIS A CA 1
ATOM 1630 C C . HIS A 1 208 ? -10.656 -4.105 12.273 1 86.25 208 HIS A C 1
ATOM 1632 O O . HIS A 1 208 ? -11.242 -3.371 11.477 1 86.25 208 HIS A O 1
ATOM 1638 N N . LEU A 1 209 ? -10.125 -5.348 12.016 1 92.69 209 LEU A N 1
ATOM 1639 C CA . LEU A 1 209 ? -10.164 -5.859 10.648 1 92.69 209 LEU A CA 1
ATOM 1640 C C . LEU A 1 209 ? -11.289 -6.883 10.484 1 92.69 209 LEU A C 1
ATOM 1642 O O . LEU A 1 209 ? -11.602 -7.621 11.422 1 92.69 209 LEU A O 1
ATOM 1646 N N . VAL A 1 210 ? -11.812 -6.914 9.328 1 95.44 210 VAL A N 1
ATOM 1647 C CA . VAL A 1 210 ? -12.852 -7.895 9.023 1 95.44 210 VAL A CA 1
ATOM 1648 C C . VAL A 1 210 ? -12.266 -9.305 9.102 1 95.44 210 VAL A C 1
ATOM 1650 O O . VAL A 1 210 ? -11.133 -9.539 8.672 1 95.44 210 VAL A O 1
ATOM 1653 N N . GLU A 1 211 ? -13.008 -10.195 9.648 1 93.69 211 GLU A N 1
ATOM 1654 C CA . GLU A 1 211 ? -12.617 -11.602 9.734 1 93.69 211 GLU A CA 1
ATOM 1655 C C . GLU A 1 211 ? -13.281 -12.422 8.625 1 93.69 211 GLU A C 1
ATOM 1657 O O . GLU A 1 211 ? -14.5 -12.406 8.484 1 93.69 211 GLU A O 1
ATOM 1662 N N . PRO A 1 212 ? -12.469 -13.109 7.863 1 96.62 212 PRO A N 1
ATOM 1663 C CA . PRO A 1 212 ? -13.078 -13.977 6.855 1 96.62 212 PRO A CA 1
ATOM 1664 C C . PRO A 1 212 ? -13.812 -15.164 7.469 1 96.62 212 PRO A C 1
ATOM 1666 O O . PRO A 1 212 ? -13.633 -15.469 8.648 1 96.62 212 PRO A O 1
ATOM 1669 N N . ALA A 1 213 ? -14.664 -15.797 6.699 1 97.12 213 ALA A N 1
ATOM 1670 C CA . ALA A 1 213 ? -15.344 -17 7.16 1 97.12 213 ALA A CA 1
ATOM 1671 C C . ALA A 1 213 ? -14.344 -18.047 7.645 1 97.12 213 ALA A C 1
ATOM 1673 O O . ALA A 1 213 ? -13.266 -18.188 7.07 1 97.12 213 ALA A O 1
ATOM 1674 N N . THR A 1 214 ? -14.75 -18.734 8.656 1 96.56 214 THR A N 1
ATOM 1675 C CA . THR A 1 214 ? -13.922 -19.859 9.094 1 96.56 214 THR A CA 1
ATOM 1676 C C . THR A 1 214 ? -13.898 -20.953 8.031 1 96.56 214 THR A C 1
ATOM 1678 O O . THR A 1 214 ? -14.883 -21.156 7.309 1 96.56 214 THR A O 1
ATOM 1681 N N . GLY A 1 215 ? -12.758 -21.578 7.875 1 97.56 215 GLY A N 1
ATOM 1682 C CA . GLY A 1 215 ? -12.594 -22.641 6.898 1 97.56 215 GLY A CA 1
ATOM 1683 C C . GLY A 1 215 ? -11.18 -22.734 6.348 1 97.56 215 GLY A C 1
ATOM 1684 O O . GLY A 1 215 ? -10.258 -22.125 6.895 1 97.56 215 GLY A O 1
ATOM 1685 N N . VAL A 1 216 ? -11.078 -23.609 5.363 1 98 216 VAL A N 1
ATOM 1686 C CA . VAL A 1 216 ? -9.789 -23.812 4.715 1 98 216 VAL A CA 1
ATOM 1687 C C . VAL A 1 216 ? -9.766 -23.109 3.365 1 98 216 VAL A C 1
ATOM 1689 O O . VAL A 1 216 ? -10.719 -23.203 2.586 1 98 216 VAL A O 1
ATOM 1692 N N . TYR A 1 217 ? -8.734 -22.375 3.135 1 98.69 217 TYR A N 1
ATOM 1693 C CA . TYR A 1 217 ? -8.586 -21.578 1.923 1 98.69 217 TYR A CA 1
ATOM 1694 C C . TYR A 1 217 ? -7.34 -22 1.145 1 98.69 217 TYR A C 1
ATOM 1696 O O . TYR A 1 217 ? -6.316 -22.344 1.737 1 98.69 217 TYR A O 1
ATOM 1704 N N . PHE A 1 218 ? -7.434 -22.016 -0.205 1 98.69 218 PHE A N 1
ATOM 1705 C CA . PHE A 1 218 ? -6.262 -22 -1.074 1 98.69 218 PHE A CA 1
ATOM 1706 C C . PHE A 1 218 ? -5.691 -20.578 -1.169 1 98.69 218 PHE A C 1
ATOM 1708 O O . PHE A 1 218 ? -6.426 -19.625 -1.435 1 98.69 218 PHE A O 1
ATOM 1715 N N . VAL A 1 219 ? -4.379 -20.469 -0.885 1 98.56 219 VAL A N 1
ATOM 1716 C CA . VAL A 1 219 ? -3.836 -19.125 -0.73 1 98.56 219 VAL A CA 1
ATOM 1717 C C . VAL A 1 219 ? -2.484 -19.031 -1.436 1 98.56 219 VAL A C 1
ATOM 1719 O O . VAL A 1 219 ? -1.872 -20.047 -1.76 1 98.56 219 VAL A O 1
ATOM 1722 N N . LYS A 1 220 ? -2.123 -17.828 -1.775 1 97.75 220 LYS A N 1
ATOM 1723 C CA . LYS A 1 220 ? -0.757 -17.438 -2.125 1 97.75 220 LYS A CA 1
ATOM 1724 C C . LYS A 1 220 ? -0.046 -16.797 -0.939 1 97.75 220 LYS A C 1
ATOM 1726 O O . LYS A 1 220 ? -0.619 -15.945 -0.254 1 97.75 220 LYS A O 1
ATOM 1731 N N . VAL A 1 221 ? 1.192 -17.25 -0.662 1 97.31 221 VAL A N 1
ATOM 1732 C CA . VAL A 1 221 ? 1.939 -16.781 0.5 1 97.31 221 VAL A CA 1
ATOM 1733 C C . VAL A 1 221 ? 3.238 -16.125 0.046 1 97.31 221 VAL A C 1
ATOM 1735 O O . VAL A 1 221 ? 3.967 -16.672 -0.784 1 97.31 221 VAL A O 1
ATOM 1738 N N . TYR A 1 222 ? 3.508 -14.969 0.573 1 95.44 222 TYR A N 1
ATOM 1739 C CA . TYR A 1 222 ? 4.754 -14.258 0.319 1 95.44 222 TYR A CA 1
ATOM 1740 C C . TYR A 1 222 ? 5.633 -14.234 1.562 1 95.44 222 TYR A C 1
ATOM 1742 O O . TYR A 1 222 ? 5.281 -13.609 2.568 1 95.44 222 TYR A O 1
ATOM 1750 N N . THR A 1 223 ? 7.066 -14.82 1.451 1 89.81 223 THR A N 1
ATOM 1751 C CA . THR A 1 223 ? 7.875 -15.016 2.65 1 89.81 223 THR A CA 1
ATOM 1752 C C . THR A 1 223 ? 9.289 -14.469 2.443 1 89.81 223 THR A C 1
ATOM 1754 O O . THR A 1 223 ? 10.242 -14.969 3.043 1 89.81 223 THR A O 1
ATOM 1757 N N . PRO A 1 224 ? 9.797 -13.758 1.613 1 83.94 224 PRO A N 1
ATOM 1758 C CA . PRO A 1 224 ? 9.164 -12.883 0.621 1 83.94 224 PRO A CA 1
ATOM 1759 C C . PRO A 1 224 ? 8.992 -13.57 -0.736 1 83.94 224 PRO A C 1
ATOM 1761 O O . PRO A 1 224 ? 8.328 -13.023 -1.623 1 83.94 224 PRO A O 1
ATOM 1764 N N . LYS A 1 225 ? 9.617 -14.773 -0.704 1 92 225 LYS A N 1
ATOM 1765 C CA . LYS A 1 225 ? 9.336 -15.516 -1.926 1 92 225 LYS A CA 1
ATOM 1766 C C . LYS A 1 225 ? 7.871 -15.945 -1.984 1 92 225 LYS A C 1
ATOM 1768 O O . LYS A 1 225 ? 7.199 -16.016 -0.954 1 92 225 LYS A O 1
ATOM 1773 N N . GLN A 1 226 ? 7.492 -16.172 -3.191 1 95.44 226 GLN A N 1
ATOM 1774 C CA . GLN A 1 226 ? 6.086 -16.5 -3.402 1 95.44 226 GLN A CA 1
ATOM 1775 C C . GLN A 1 226 ? 5.867 -18.016 -3.387 1 95.44 226 GLN A C 1
ATOM 1777 O O . GLN A 1 226 ? 6.59 -18.766 -4.047 1 95.44 226 GLN A O 1
ATOM 1782 N N . TYR A 1 227 ? 4.879 -18.484 -2.625 1 97.19 227 TYR A N 1
ATOM 1783 C CA . TYR A 1 227 ? 4.445 -19.875 -2.559 1 97.19 227 TYR A CA 1
ATOM 1784 C C . TYR A 1 227 ? 2.924 -19.969 -2.586 1 97.19 227 TYR A C 1
ATOM 1786 O O . TYR A 1 227 ? 2.229 -18.953 -2.5 1 97.19 227 TYR A O 1
ATOM 1794 N N . TYR A 1 228 ? 2.498 -21.156 -2.811 1 97.94 228 TYR A N 1
ATOM 1795 C CA . TYR A 1 228 ? 1.098 -21.469 -2.557 1 97.94 228 TYR A CA 1
ATOM 1796 C C . TYR A 1 228 ? 0.938 -22.203 -1.231 1 97.94 228 TYR A C 1
ATOM 1798 O O . TYR A 1 228 ? 1.91 -22.734 -0.685 1 97.94 228 TYR A O 1
ATOM 1806 N N . GLY A 1 229 ? -0.284 -22.172 -0.724 1 98.06 229 GLY A N 1
ATOM 1807 C CA . GLY A 1 229 ? -0.513 -22.844 0.544 1 98.06 229 GLY A CA 1
ATOM 1808 C C . GLY A 1 229 ? -1.983 -23.031 0.867 1 98.06 229 GLY A C 1
ATOM 1809 O O . GLY A 1 229 ? -2.846 -22.766 0.023 1 98.06 229 GLY A O 1
ATOM 1810 N N . LEU A 1 230 ? -2.201 -23.609 2.043 1 98.19 230 LEU A N 1
ATOM 1811 C CA . LEU A 1 230 ? -3.525 -23.812 2.621 1 98.19 230 LEU A CA 1
ATOM 1812 C C . LEU A 1 230 ? -3.654 -23.094 3.955 1 98.19 230 LEU A C 1
ATOM 1814 O O . LEU A 1 230 ? -2.898 -23.359 4.891 1 98.19 230 LEU A O 1
ATOM 1818 N N . MET A 1 231 ? -4.594 -22.188 3.99 1 97.62 231 MET A N 1
ATOM 1819 C CA . MET A 1 231 ? -4.836 -21.422 5.211 1 97.62 231 MET A CA 1
ATOM 1820 C C . MET A 1 231 ? -6.059 -21.953 5.953 1 97.62 231 MET A C 1
ATOM 1822 O O . MET A 1 231 ? -7.129 -22.109 5.363 1 97.62 231 MET A O 1
ATOM 1826 N N . ASN A 1 232 ? -5.883 -22.25 7.164 1 96.12 232 ASN A N 1
ATOM 1827 C CA . ASN A 1 232 ? -7 -22.531 8.055 1 96.12 232 ASN A CA 1
ATOM 1828 C C . ASN A 1 232 ? -7.363 -21.312 8.898 1 96.12 232 ASN A C 1
ATOM 1830 O O . ASN A 1 232 ? -6.516 -20.75 9.609 1 96.12 232 ASN A O 1
ATOM 1834 N N . VAL A 1 233 ? -8.523 -20.859 8.703 1 95.94 233 VAL A N 1
ATOM 1835 C CA . VAL A 1 233 ? -9.109 -19.828 9.562 1 95.94 233 VAL A CA 1
ATOM 1836 C C . VAL A 1 233 ? -10.094 -20.469 10.531 1 95.94 233 VAL A C 1
ATOM 1838 O O . VAL A 1 233 ? -11.125 -21.016 10.117 1 95.94 233 VAL A O 1
ATOM 1841 N N . GLY A 1 234 ? -9.797 -20.438 11.797 1 92.5 234 GLY A N 1
ATOM 1842 C CA . GLY A 1 234 ? -10.648 -21.125 12.766 1 92.5 234 GLY A CA 1
ATOM 1843 C C . GLY A 1 234 ? -10.625 -20.469 14.133 1 92.5 234 GLY A C 1
ATOM 1844 O O . GLY A 1 234 ? -9.742 -19.656 14.43 1 92.5 234 GLY A O 1
ATOM 1845 N N . PHE A 1 235 ? -11.664 -20.812 14.938 1 82.12 235 PHE A N 1
ATOM 1846 C CA . PHE A 1 235 ? -11.766 -20.266 16.281 1 82.12 235 PHE A CA 1
ATOM 1847 C C . PHE A 1 235 ? -10.859 -21.031 17.25 1 82.12 235 PHE A C 1
ATOM 1849 O O . PHE A 1 235 ? -10.656 -22.234 17.094 1 82.12 235 PHE A O 1
ATOM 1856 N N . ARG A 1 236 ? -10.109 -20.281 18.078 1 68.69 236 ARG A N 1
ATOM 1857 C CA . ARG A 1 236 ? -9.383 -20.938 19.172 1 68.69 236 ARG A CA 1
ATOM 1858 C C . ARG A 1 236 ? -10.336 -21.359 20.281 1 68.69 236 ARG A C 1
ATOM 1860 O O . ARG A 1 236 ? -11.141 -20.562 20.75 1 68.69 236 ARG A O 1
ATOM 1867 N N . PRO A 1 237 ? -10.445 -22.75 20.578 1 55.59 237 PRO A N 1
ATOM 1868 C CA . PRO A 1 237 ? -11.242 -23.125 21.75 1 55.59 237 PRO A CA 1
ATOM 1869 C C . PRO A 1 237 ? -10.758 -22.453 23.031 1 55.59 237 PRO A C 1
ATOM 1871 O O . PRO A 1 237 ? -9.57 -22.531 23.359 1 55.59 237 PRO A O 1
ATOM 1874 N N . THR A 1 238 ? -10.695 -21.203 23.094 1 47.91 238 THR A N 1
ATOM 1875 C CA . THR A 1 238 ? -10.164 -20.734 24.359 1 47.91 238 THR A CA 1
ATOM 1876 C C . THR A 1 238 ? -11.148 -21.016 25.5 1 47.91 238 THR A C 1
ATOM 1878 O O . THR A 1 238 ? -12.352 -21.141 25.266 1 47.91 238 THR A O 1
ATOM 1881 N N . ILE A 1 239 ? -10.633 -21.5 26.641 1 44.16 239 ILE A N 1
ATOM 1882 C CA . ILE A 1 239 ? -11.406 -21.547 27.875 1 44.16 239 ILE A CA 1
ATOM 1883 C C . ILE A 1 239 ? -12.203 -20.266 28.031 1 44.16 239 ILE A C 1
ATOM 1885 O O . ILE A 1 239 ? -13.273 -20.266 28.641 1 44.16 239 ILE A O 1
ATOM 1889 N N . GLU A 1 240 ? -11.562 -19.172 27.922 1 43.62 240 GLU A N 1
ATOM 1890 C CA . GLU A 1 240 ? -12.258 -17.922 28.188 1 43.62 240 GLU A CA 1
ATOM 1891 C C . GLU A 1 240 ? -13.062 -17.453 26.969 1 43.62 240 GLU A C 1
ATOM 1893 O O . GLU A 1 240 ? -12.703 -17.781 25.828 1 43.62 240 GLU A O 1
ATOM 1898 N N . HIS A 1 241 ? -14.359 -17.281 26.938 1 45.12 241 HIS A N 1
ATOM 1899 C CA . HIS A 1 241 ? -15.492 -16.828 26.141 1 45.12 241 HIS A CA 1
ATOM 1900 C C . HIS A 1 241 ? -15.023 -15.969 24.969 1 45.12 241 HIS A C 1
ATOM 1902 O O . HIS A 1 241 ? -15.852 -15.398 24.25 1 45.12 241 HIS A O 1
ATOM 1908 N N . SER A 1 242 ? -13.844 -15.461 24.891 1 50.81 242 SER A N 1
ATOM 1909 C CA . SER A 1 242 ? -13.555 -14.578 23.766 1 50.81 242 SER A CA 1
ATOM 1910 C C . SER A 1 242 ? -13.039 -15.352 22.562 1 50.81 242 SER A C 1
ATOM 1912 O O . SER A 1 242 ? -12.125 -16.172 22.688 1 50.81 242 SER A O 1
ATOM 1914 N N . ARG A 1 243 ? -13.906 -15.609 21.656 1 57.97 243 ARG A N 1
ATOM 1915 C CA . ARG A 1 243 ? -13.633 -16.344 20.422 1 57.97 243 ARG A CA 1
ATOM 1916 C C . ARG A 1 243 ? -12.664 -15.57 19.516 1 57.97 243 ARG A C 1
ATOM 1918 O O . ARG A 1 243 ? -13.07 -14.625 18.844 1 57.97 243 ARG A O 1
ATOM 1925 N N . LYS A 1 244 ? -11.305 -15.789 19.766 1 76.88 244 LYS A N 1
ATOM 1926 C CA . LYS A 1 244 ? -10.359 -15.148 18.859 1 76.88 244 LYS A CA 1
ATOM 1927 C C . LYS A 1 244 ? -10.031 -16.062 17.688 1 76.88 244 LYS A C 1
ATOM 1929 O O . LYS A 1 244 ? -9.906 -17.266 17.844 1 76.88 244 LYS A O 1
ATOM 1934 N N . ILE A 1 245 ? -10.047 -15.57 16.469 1 87.31 245 ILE A N 1
ATOM 1935 C CA . ILE A 1 245 ? -9.781 -16.297 15.234 1 87.31 245 ILE A CA 1
ATOM 1936 C C . ILE A 1 245 ? -8.281 -16.547 15.102 1 87.31 245 ILE A C 1
ATOM 1938 O O . ILE A 1 245 ? -7.473 -15.672 15.391 1 87.31 245 ILE A O 1
ATOM 1942 N N . LYS A 1 246 ? -7.961 -17.75 14.805 1 91.69 246 LYS A N 1
ATOM 1943 C CA . LYS A 1 246 ? -6.586 -18.141 14.5 1 91.69 246 LYS A CA 1
ATOM 1944 C C . LYS A 1 246 ? -6.387 -18.312 13 1 91.69 246 LYS A C 1
ATOM 1946 O O . LYS A 1 246 ? -7.262 -18.844 12.305 1 91.69 246 LYS A O 1
ATOM 1951 N N . TYR A 1 247 ? -5.238 -17.891 12.547 1 95.06 247 TYR A N 1
ATOM 1952 C CA . TYR A 1 247 ? -4.824 -18.062 11.156 1 95.06 247 TYR A CA 1
ATOM 1953 C C . TYR A 1 247 ? -3.6 -18.953 11.055 1 95.06 247 TYR A C 1
ATOM 1955 O O . TYR A 1 247 ? -2.518 -18.609 11.539 1 95.06 247 TYR A O 1
ATOM 1963 N N . GLU A 1 248 ? -3.766 -20.094 10.422 1 95.38 248 GLU A N 1
ATOM 1964 C CA . GLU A 1 248 ? -2.686 -21.062 10.258 1 95.38 248 GLU A CA 1
ATOM 1965 C C . GLU A 1 248 ? -2.484 -21.422 8.789 1 95.38 248 GLU A C 1
ATOM 1967 O O . GLU A 1 248 ? -3.42 -21.875 8.117 1 95.38 248 GLU A O 1
ATOM 1972 N N . VAL A 1 249 ? -1.266 -21.297 8.344 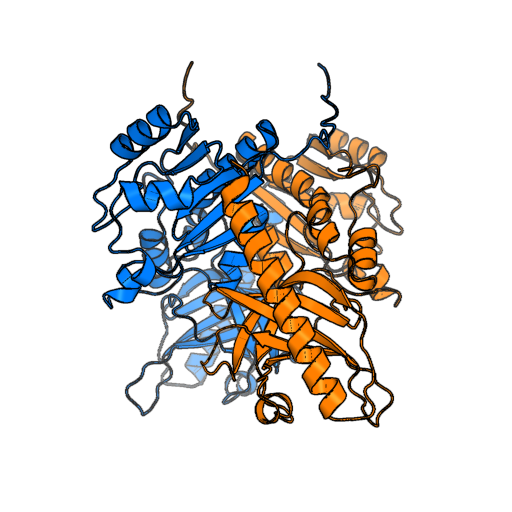1 96.88 249 VAL A N 1
ATOM 1973 C CA . VAL A 1 249 ? -1.055 -21.562 6.926 1 96.88 249 VAL A CA 1
ATOM 1974 C C . VAL A 1 249 ? -0.033 -22.672 6.75 1 96.88 249 VAL A C 1
ATOM 1976 O O . VAL A 1 249 ? 1.028 -22.656 7.379 1 96.88 249 VAL A O 1
ATOM 1979 N N . TYR A 1 250 ? -0.405 -23.688 6.035 1 96.62 250 TYR A N 1
ATOM 1980 C CA . TYR A 1 250 ? 0.491 -24.719 5.527 1 96.62 250 TYR A CA 1
ATOM 1981 C C . TYR A 1 250 ? 1.051 -24.328 4.164 1 96.62 250 TYR A C 1
ATOM 1983 O O . TYR A 1 250 ? 0.324 -24.312 3.166 1 96.62 250 TYR A O 1
ATOM 1991 N N . ILE A 1 251 ? 2.32 -24.016 4.121 1 97.56 251 ILE A N 1
ATOM 1992 C CA . ILE A 1 251 ? 2.955 -23.531 2.896 1 97.56 251 ILE A CA 1
ATOM 1993 C C . ILE A 1 251 ? 3.51 -24.719 2.107 1 97.56 251 ILE A C 1
ATOM 1995 O O . ILE A 1 251 ? 4.355 -25.469 2.607 1 97.56 251 ILE A O 1
ATOM 1999 N N . LEU A 1 252 ? 3.053 -24.875 0.884 1 97 252 LEU A N 1
ATOM 2000 C CA . LEU A 1 252 ? 3.469 -26 0.047 1 97 252 LEU A CA 1
ATOM 2001 C C . LEU A 1 252 ? 4.895 -25.797 -0.455 1 97 252 LEU A C 1
ATOM 2003 O O . LEU A 1 252 ? 5.273 -24.688 -0.842 1 97 252 LEU A O 1
ATOM 2007 N N . ASP A 1 253 ? 5.703 -26.859 -0.399 1 95.06 253 ASP A N 1
ATOM 2008 C CA . ASP A 1 253 ? 7.062 -26.906 -0.93 1 95.06 253 ASP A CA 1
ATOM 2009 C C . ASP A 1 253 ? 7.965 -25.906 -0.224 1 95.06 253 ASP A C 1
ATOM 2011 O O . ASP A 1 253 ? 8.805 -25.25 -0.861 1 95.06 253 ASP A O 1
ATOM 2015 N N . PHE A 1 254 ? 7.684 -25.688 1.021 1 94.94 254 PHE A N 1
ATOM 2016 C CA . PHE A 1 254 ? 8.438 -24.75 1.844 1 94.94 254 PHE A CA 1
ATOM 2017 C C . PHE A 1 254 ? 9.102 -25.469 3.012 1 94.94 254 PHE A C 1
ATOM 2019 O O . PHE A 1 254 ? 8.484 -26.297 3.674 1 94.94 254 PHE A O 1
ATOM 2026 N N . SER A 1 255 ? 10.398 -25.094 3.295 1 90.31 255 SER A N 1
ATOM 2027 C CA . SER A 1 255 ? 11.117 -25.797 4.355 1 90.31 255 SER A CA 1
ATOM 2028 C C . SER A 1 255 ? 11.875 -24.828 5.25 1 90.31 255 SER A C 1
ATOM 2030 O O . SER A 1 255 ? 12.469 -25.234 6.254 1 90.31 255 SER A O 1
ATOM 2032 N N . ASP A 1 256 ? 11.812 -23.562 5.02 1 90.75 256 ASP A N 1
ATOM 2033 C CA . ASP A 1 256 ? 12.57 -22.594 5.801 1 90.75 256 ASP A CA 1
ATOM 2034 C C . ASP A 1 256 ? 11.828 -22.219 7.082 1 90.75 256 ASP A C 1
ATOM 2036 O O . ASP A 1 256 ? 10.703 -22.672 7.312 1 90.75 256 ASP A O 1
ATOM 2040 N N . ASP A 1 257 ? 12.539 -21.469 7.93 1 91.12 257 ASP A N 1
ATOM 2041 C CA . ASP A 1 257 ? 11.969 -20.969 9.172 1 91.12 257 ASP A CA 1
ATOM 2042 C C . ASP A 1 257 ? 11.422 -19.547 9 1 91.12 257 ASP A C 1
ATOM 2044 O O . ASP A 1 257 ? 12.125 -18.672 8.492 1 91.12 257 ASP A O 1
ATOM 2048 N N . LEU A 1 258 ? 10.172 -19.375 9.484 1 92.88 258 LEU A N 1
ATOM 2049 C CA . LEU A 1 258 ? 9.523 -18.094 9.297 1 92.88 258 LEU A CA 1
ATOM 2050 C C . LEU A 1 258 ? 9.242 -17.422 10.641 1 92.88 258 LEU A C 1
ATOM 2052 O O . LEU A 1 258 ? 8.656 -16.344 10.695 1 92.88 258 LEU A O 1
ATOM 2056 N N . TYR A 1 259 ? 9.664 -18.062 11.711 1 91.38 259 TYR A N 1
ATOM 2057 C CA . TYR A 1 259 ? 9.312 -17.516 13.023 1 91.38 259 TYR A CA 1
ATOM 2058 C C . TYR A 1 259 ? 9.867 -16.109 13.188 1 91.38 259 TYR A C 1
ATOM 2060 O O . TYR A 1 259 ? 11.047 -15.852 12.914 1 91.38 259 TYR A O 1
ATOM 2068 N N . GLY A 1 260 ? 8.945 -15.211 13.594 1 87.75 260 GLY A N 1
ATOM 2069 C CA . GLY A 1 260 ? 9.328 -13.828 13.812 1 87.75 260 GLY A CA 1
ATOM 2070 C C . GLY A 1 260 ? 9.312 -13 12.539 1 87.75 260 GLY A C 1
ATOM 2071 O O . GLY A 1 260 ? 9.492 -11.781 12.586 1 87.75 260 GLY A O 1
ATOM 2072 N N . LYS A 1 261 ? 9.086 -13.617 11.469 1 89.12 261 LYS A N 1
ATOM 2073 C CA . LYS A 1 261 ? 9.078 -12.914 10.195 1 89.12 261 LYS A CA 1
ATOM 2074 C C . LYS A 1 261 ? 7.656 -12.531 9.789 1 89.12 261 LYS A C 1
ATOM 2076 O O . LYS A 1 261 ? 6.695 -13.219 10.141 1 89.12 261 LYS A O 1
ATOM 2081 N N . GLU A 1 262 ? 7.578 -11.422 9.141 1 88.88 262 GLU A N 1
ATOM 2082 C CA . GLU A 1 262 ? 6.297 -10.992 8.594 1 88.88 262 GLU A CA 1
ATOM 2083 C C . GLU A 1 262 ? 6.02 -11.656 7.246 1 88.88 262 GLU A C 1
ATOM 2085 O O . GLU A 1 262 ? 6.914 -11.758 6.406 1 88.88 262 GLU A O 1
ATOM 2090 N N . ILE A 1 263 ? 4.777 -12.148 7.059 1 93.25 263 ILE A N 1
ATOM 2091 C CA . ILE A 1 263 ? 4.391 -12.727 5.773 1 93.25 263 ILE A CA 1
ATOM 2092 C C . ILE A 1 263 ? 3.07 -12.109 5.312 1 93.25 263 ILE A C 1
ATOM 2094 O O . ILE A 1 263 ? 2.342 -11.516 6.109 1 93.25 263 ILE A O 1
ATOM 2098 N N . ARG A 1 264 ? 2.875 -12.172 4.074 1 94.5 264 ARG A N 1
ATOM 2099 C CA . ARG A 1 264 ? 1.621 -11.773 3.443 1 94.5 264 ARG A CA 1
ATOM 2100 C C . ARG A 1 264 ? 0.906 -12.984 2.842 1 94.5 264 ARG A C 1
ATOM 2102 O O . ARG A 1 264 ? 1.538 -13.836 2.217 1 94.5 264 ARG A O 1
ATOM 2109 N N . VAL A 1 265 ? -0.413 -13.094 3.062 1 97.12 265 VAL A N 1
ATOM 2110 C CA . VAL A 1 265 ? -1.21 -14.203 2.553 1 97.12 265 VAL A CA 1
ATOM 2111 C C . VAL A 1 265 ? -2.389 -13.664 1.745 1 97.12 265 VAL A C 1
ATOM 2113 O O . VAL A 1 265 ? -3.201 -12.891 2.258 1 97.12 265 VAL A O 1
ATOM 2116 N N . GLU A 1 266 ? -2.488 -14.062 0.511 1 97.81 266 GLU A N 1
ATOM 2117 C CA . GLU A 1 266 ? -3.605 -13.711 -0.359 1 97.81 266 GLU A CA 1
ATOM 2118 C C . GLU A 1 266 ? -4.605 -14.859 -0.464 1 97.81 266 GLU A C 1
ATOM 2120 O O . GLU A 1 266 ? -4.234 -15.984 -0.792 1 97.81 266 GLU A O 1
ATOM 2125 N N . PHE A 1 267 ? -5.836 -14.539 -0.218 1 98.38 267 PHE A N 1
ATOM 2126 C CA . PHE A 1 267 ? -6.895 -15.539 -0.302 1 98.38 267 PHE A CA 1
ATOM 2127 C C . PHE A 1 267 ? -7.359 -15.719 -1.742 1 98.38 267 PHE A C 1
ATOM 2129 O O . PHE A 1 267 ? -7.832 -14.766 -2.369 1 98.38 267 PHE A O 1
ATOM 2136 N N . LEU A 1 268 ? -7.266 -16.953 -2.258 1 97.81 268 LEU A N 1
ATOM 2137 C CA . LEU A 1 268 ? -7.617 -17.219 -3.65 1 97.81 268 LEU A CA 1
ATOM 2138 C C . LEU A 1 268 ? -8.969 -17.906 -3.752 1 97.81 268 LEU A C 1
ATOM 2140 O O . LEU A 1 268 ? -9.859 -17.438 -4.465 1 97.81 268 LEU A O 1
ATOM 2144 N N . GLU A 1 269 ? -9.117 -18.969 -2.965 1 98.25 269 GLU A N 1
ATOM 2145 C CA . GLU A 1 269 ? -10.367 -19.719 -3.02 1 98.25 269 GLU A CA 1
ATOM 2146 C C . GLU A 1 269 ? -10.727 -20.281 -1.647 1 98.25 269 GLU A C 1
ATOM 2148 O O . GLU A 1 269 ? -9.844 -20.672 -0.874 1 98.25 269 GLU A O 1
ATOM 2153 N N . TYR A 1 270 ? -12 -20.344 -1.426 1 98.5 270 TYR A N 1
ATOM 2154 C CA . TYR A 1 270 ? -12.547 -21.062 -0.286 1 98.5 270 TYR A CA 1
ATOM 2155 C C . TYR A 1 270 ? -12.758 -22.531 -0.625 1 98.5 270 TYR A C 1
ATOM 2157 O O . TYR A 1 270 ? -13.477 -22.859 -1.573 1 98.5 270 TYR A O 1
ATOM 2165 N N . LEU A 1 271 ? -12.172 -23.422 0.124 1 98.06 271 LEU A N 1
ATOM 2166 C CA . LEU A 1 271 ? -12.203 -24.844 -0.241 1 98.06 271 LEU A CA 1
ATOM 2167 C C . LEU A 1 271 ? -13.305 -25.578 0.52 1 98.06 271 LEU A C 1
ATOM 2169 O O . LEU A 1 271 ? -14.047 -26.359 -0.064 1 98.06 271 LEU A O 1
ATOM 2173 N N . ARG A 1 272 ? -13.422 -25.297 1.902 1 96.94 272 ARG A N 1
ATOM 2174 C CA . ARG A 1 272 ? -14.406 -26.016 2.721 1 96.94 272 ARG A CA 1
ATOM 2175 C C . ARG A 1 272 ? -14.5 -25.391 4.113 1 96.94 272 ARG A C 1
ATOM 2177 O O . ARG A 1 272 ? -13.578 -24.703 4.562 1 96.94 272 ARG A O 1
ATOM 2184 N N . PRO A 1 273 ? -15.633 -25.734 4.785 1 96.19 273 PRO A N 1
ATOM 2185 C CA . PRO A 1 273 ? -15.727 -25.328 6.188 1 96.19 273 PRO A CA 1
ATOM 2186 C C . PRO A 1 273 ? -14.828 -26.156 7.105 1 96.19 273 PRO A C 1
ATOM 2188 O O . PRO A 1 273 ? -14.242 -27.141 6.668 1 96.19 273 PRO A O 1
ATOM 2191 N N . GLU A 1 274 ? -14.719 -25.641 8.289 1 92.06 274 GLU A N 1
ATOM 2192 C CA . GLU A 1 274 ? -14.023 -26.438 9.289 1 92.06 274 GLU A CA 1
ATOM 2193 C C . GLU A 1 274 ? -14.789 -27.719 9.609 1 92.06 274 GLU A C 1
ATOM 2195 O O . GLU A 1 274 ? -16.016 -27.703 9.664 1 92.06 274 GLU A O 1
ATOM 2200 N N . ILE A 1 275 ? -14.016 -28.719 9.789 1 89 275 ILE A N 1
ATOM 2201 C CA . ILE A 1 275 ? -14.586 -30.016 10.125 1 89 275 ILE A CA 1
ATOM 2202 C C . ILE A 1 275 ? -13.984 -30.531 11.438 1 89 275 ILE A C 1
ATOM 2204 O O . ILE A 1 275 ? -12.773 -30.406 11.656 1 89 275 ILE A O 1
ATOM 2208 N N . LYS A 1 276 ? -14.766 -31.031 12.289 1 88.12 276 LYS A N 1
ATOM 2209 C CA . LYS A 1 276 ? -14.289 -31.719 13.477 1 88.12 276 LYS A CA 1
ATOM 2210 C C . LYS A 1 276 ? -14 -33.188 13.18 1 88.12 276 LYS A C 1
ATOM 2212 O O . LYS A 1 276 ? -14.812 -33.875 12.555 1 88.12 276 LYS A O 1
ATOM 2217 N N . PHE A 1 277 ? -12.891 -33.562 13.602 1 88.81 277 PHE A N 1
ATOM 2218 C CA . PHE A 1 277 ? -12.508 -34.938 13.352 1 88.81 277 PHE A CA 1
ATOM 2219 C C . PHE A 1 277 ? -12.508 -35.75 14.648 1 88.81 277 PHE A C 1
ATOM 2221 O O . PHE A 1 277 ? -12.125 -35.219 15.703 1 88.81 277 PHE A O 1
ATOM 2228 N N . ASP A 1 278 ? -12.859 -36.969 14.555 1 89.19 278 ASP A N 1
ATOM 2229 C CA . ASP A 1 278 ? -12.906 -37.844 15.711 1 89.19 278 ASP A CA 1
ATOM 2230 C C . ASP A 1 278 ? -11.547 -38.5 15.961 1 89.19 278 ASP A C 1
ATOM 2232 O O . ASP A 1 278 ? -11.258 -38.938 17.078 1 89.19 278 ASP A O 1
ATOM 2236 N N . THR A 1 279 ? -10.82 -38.625 14.945 1 89.75 279 THR A N 1
ATOM 2237 C CA . THR A 1 279 ? -9.523 -39.281 15.062 1 89.75 279 THR A CA 1
ATOM 2238 C C . THR A 1 279 ? -8.445 -38.5 14.328 1 89.75 279 THR A C 1
ATOM 2240 O O . THR A 1 279 ? -8.75 -37.719 13.414 1 89.75 279 THR A O 1
ATOM 2243 N N . LEU A 1 280 ? -7.238 -38.781 14.773 1 87.69 280 LEU A N 1
ATOM 2244 C CA . LEU A 1 280 ? -6.082 -38.188 14.117 1 87.69 280 LEU A CA 1
ATOM 2245 C C . LEU A 1 280 ? -5.965 -38.656 12.672 1 87.69 280 LEU A C 1
ATOM 2247 O O . LEU A 1 280 ? -5.562 -37.875 11.797 1 87.69 280 LEU A O 1
ATOM 2251 N N . THR A 1 281 ? -6.332 -39.906 12.508 1 90.81 281 THR A N 1
ATOM 2252 C CA . THR A 1 281 ? -6.266 -40.469 11.172 1 90.81 281 THR A CA 1
ATOM 2253 C C . THR A 1 281 ? -7.184 -39.719 10.211 1 90.81 281 THR A C 1
ATOM 2255 O O . THR A 1 281 ? -6.793 -39.406 9.086 1 90.81 281 THR A O 1
ATOM 2258 N N . GLN A 1 282 ? -8.344 -39.375 10.664 1 92.31 282 GLN A N 1
ATOM 2259 C CA . GLN A 1 282 ? -9.297 -38.625 9.859 1 92.31 282 GLN A CA 1
ATOM 2260 C C . GLN A 1 282 ? -8.758 -37.219 9.523 1 92.31 282 GLN A C 1
ATOM 2262 O O . GLN A 1 282 ? -8.914 -36.75 8.391 1 92.31 282 GLN A O 1
ATOM 2267 N N . LEU A 1 283 ? -8.141 -36.656 10.453 1 90.56 283 LEU A N 1
ATOM 2268 C CA . LEU A 1 283 ? -7.551 -35.344 10.258 1 90.56 283 LEU A CA 1
ATOM 2269 C C . LEU A 1 283 ? -6.453 -35.406 9.203 1 90.56 283 LEU A C 1
ATOM 2271 O O . LEU A 1 283 ? -6.445 -34.594 8.273 1 90.56 283 LEU A O 1
ATOM 2275 N N . ILE A 1 284 ? -5.602 -36.375 9.289 1 91 284 ILE A N 1
ATOM 2276 C CA . ILE A 1 284 ? -4.477 -36.5 8.375 1 91 284 ILE A CA 1
ATOM 2277 C C . ILE A 1 284 ? -4.992 -36.781 6.961 1 91 284 ILE A C 1
ATOM 2279 O O . ILE A 1 284 ? -4.488 -36.188 5.996 1 91 284 ILE A O 1
ATOM 2283 N N . GLU A 1 285 ? -5.988 -37.625 6.852 1 93.44 285 GLU A N 1
ATOM 2284 C CA . GLU A 1 285 ? -6.566 -37.938 5.551 1 93.44 285 GLU A CA 1
ATOM 2285 C C . GLU A 1 285 ? -7.156 -36.688 4.895 1 93.44 285 GLU A C 1
ATOM 2287 O O . GLU A 1 285 ? -6.977 -36.469 3.697 1 93.44 285 GLU A O 1
ATOM 2292 N N . GLN A 1 286 ? -7.816 -35.938 5.668 1 93.88 286 GLN A N 1
ATOM 2293 C CA . GLN A 1 286 ? -8.398 -34.688 5.137 1 93.88 286 GLN A CA 1
ATOM 2294 C C . GLN A 1 286 ? -7.312 -33.719 4.699 1 93.88 286 GLN A C 1
ATOM 2296 O O . GLN A 1 286 ? -7.445 -33.062 3.672 1 93.88 286 GLN A O 1
ATOM 2301 N N . MET A 1 287 ? -6.301 -33.688 5.445 1 92.75 287 MET A N 1
ATOM 2302 C CA . MET A 1 287 ? -5.199 -32.781 5.105 1 92.75 287 MET A CA 1
ATOM 2303 C C . MET A 1 287 ? -4.551 -33.188 3.789 1 92.75 287 MET A C 1
ATOM 2305 O O . MET A 1 287 ? -4.195 -32.344 2.971 1 92.75 287 MET A O 1
ATOM 2309 N N . LYS A 1 288 ? -4.414 -34.438 3.602 1 94.81 288 LYS A N 1
ATOM 2310 C CA . LYS A 1 288 ? -3.879 -34.969 2.344 1 94.81 288 LYS A CA 1
ATOM 2311 C C . LYS A 1 288 ? -4.793 -34.594 1.174 1 94.81 288 LYS A C 1
ATOM 2313 O O . LYS A 1 288 ? -4.316 -34.219 0.099 1 94.81 288 LYS A O 1
ATOM 2318 N N . ASN A 1 289 ? -6.062 -34.75 1.442 1 96.38 289 ASN A N 1
ATOM 2319 C CA . ASN A 1 289 ? -7.031 -34.375 0.412 1 96.38 289 ASN A CA 1
ATOM 2320 C C . ASN A 1 289 ? -6.98 -32.906 0.078 1 96.38 289 ASN A C 1
ATOM 2322 O O . ASN A 1 289 ? -7.062 -32.531 -1.091 1 96.38 289 ASN A O 1
ATOM 2326 N N . ASP A 1 290 ? -6.875 -32.125 1.087 1 96.5 290 ASP A N 1
ATOM 2327 C CA . ASP A 1 290 ? -6.746 -30.672 0.876 1 96.5 290 ASP A CA 1
ATOM 2328 C C . ASP A 1 290 ? -5.5 -30.344 0.061 1 96.5 290 ASP A C 1
ATOM 2330 O O . ASP A 1 290 ? -5.539 -29.5 -0.826 1 96.5 290 ASP A O 1
ATOM 2334 N N . GLU A 1 291 ? -4.445 -30.984 0.389 1 96.38 291 GLU A N 1
ATOM 2335 C CA . GLU A 1 291 ? -3.207 -30.75 -0.35 1 96.38 291 GLU A CA 1
ATOM 2336 C C . GLU A 1 291 ? -3.354 -31.156 -1.813 1 96.38 291 GLU A C 1
ATOM 2338 O O . GLU A 1 291 ? -2.871 -30.469 -2.709 1 96.38 291 GLU A O 1
ATOM 2343 N N . LYS A 1 292 ? -3.977 -32.312 -2.064 1 97.5 292 LYS A N 1
ATOM 2344 C CA . LYS A 1 292 ? -4.238 -32.75 -3.432 1 97.5 292 LYS A CA 1
ATOM 2345 C C . LYS A 1 292 ? -5.039 -31.703 -4.203 1 97.5 292 LYS A C 1
ATOM 2347 O O . LYS A 1 292 ? -4.719 -31.391 -5.348 1 97.5 292 LYS A O 1
ATOM 2352 N N . THR A 1 293 ? -6.031 -31.203 -3.551 1 97.62 293 THR A N 1
ATOM 2353 C CA . THR A 1 293 ? -6.852 -30.156 -4.16 1 97.62 293 THR A CA 1
ATOM 2354 C C . THR A 1 293 ? -6.016 -28.922 -4.461 1 97.62 293 THR A C 1
ATOM 2356 O O . THR A 1 293 ? -6.133 -28.344 -5.539 1 97.62 293 THR A O 1
ATOM 2359 N N . ALA A 1 294 ? -5.176 -28.531 -3.545 1 97.44 294 ALA A N 1
ATOM 2360 C CA . ALA A 1 294 ? -4.312 -27.375 -3.727 1 97.44 294 ALA A CA 1
ATOM 2361 C C . ALA A 1 294 ? -3.391 -27.547 -4.93 1 97.44 294 ALA A C 1
ATOM 2363 O O . ALA A 1 294 ? -3.223 -26.625 -5.734 1 97.44 294 ALA A O 1
ATOM 2364 N N . ARG A 1 295 ? -2.832 -28.688 -5.031 1 97.19 295 ARG A N 1
ATOM 2365 C CA . ARG A 1 295 ? -1.904 -28.953 -6.125 1 97.19 295 ARG A CA 1
ATOM 2366 C C . ARG A 1 295 ? -2.617 -28.922 -7.473 1 97.19 295 ARG A C 1
ATOM 2368 O O . ARG A 1 295 ? -2.051 -28.453 -8.469 1 97.19 295 ARG A O 1
ATOM 2375 N N . ARG A 1 296 ? -3.84 -29.391 -7.535 1 96.69 296 ARG A N 1
ATOM 2376 C CA . ARG A 1 296 ? -4.648 -29.266 -8.742 1 96.69 296 ARG A CA 1
ATOM 2377 C C . ARG A 1 296 ? -4.898 -27.797 -9.078 1 96.69 296 ARG A C 1
ATOM 2379 O O . ARG A 1 296 ? -4.766 -27.375 -10.234 1 96.69 296 ARG A O 1
ATOM 2386 N N . LEU A 1 297 ? -5.219 -27.031 -8.062 1 96.5 297 LEU A N 1
ATOM 2387 C CA . LEU A 1 297 ? -5.5 -25.609 -8.25 1 96.5 297 LEU A CA 1
ATOM 2388 C C . LEU A 1 297 ? -4.25 -24.875 -8.711 1 96.5 297 LEU A C 1
ATOM 2390 O O . LEU A 1 297 ? -4.34 -23.938 -9.516 1 96.5 297 LEU A O 1
ATOM 2394 N N . ILE A 1 298 ? -3.1 -25.25 -8.219 1 96.25 298 ILE A N 1
ATOM 2395 C CA . ILE A 1 298 ? -1.846 -24.625 -8.625 1 96.25 298 ILE A CA 1
ATOM 2396 C C . ILE A 1 298 ? -1.684 -24.75 -10.141 1 96.25 298 ILE A C 1
ATOM 2398 O O . ILE A 1 298 ? -1.34 -23.766 -10.812 1 96.25 298 ILE A O 1
ATOM 2402 N N . LYS A 1 299 ? -1.989 -25.891 -10.703 1 93.5 299 LYS A N 1
ATOM 2403 C CA . LYS A 1 299 ? -1.892 -26.109 -12.148 1 93.5 299 LYS A CA 1
ATOM 2404 C C . LYS A 1 299 ? -2.863 -25.203 -12.898 1 93.5 299 LYS A C 1
ATOM 2406 O O . LYS A 1 299 ? -2.523 -24.672 -13.961 1 93.5 299 LYS A O 1
ATOM 2411 N N . GLU A 1 300 ? -4.004 -25.078 -12.336 1 91.06 300 GLU A N 1
ATOM 2412 C CA . GLU A 1 300 ? -5.016 -24.234 -12.961 1 91.06 300 GLU A CA 1
ATOM 2413 C C . GLU A 1 300 ? -4.598 -22.766 -12.938 1 91.06 300 GLU A C 1
ATOM 2415 O O . GLU A 1 300 ? -4.762 -22.047 -13.93 1 91.06 300 GLU A O 1
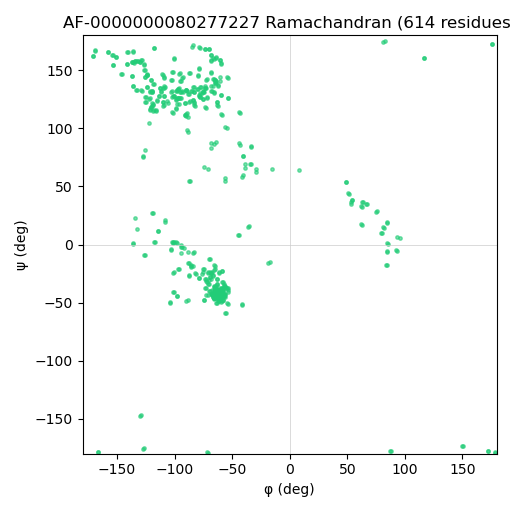ATOM 2420 N N . TYR A 1 301 ? -4.086 -22.328 -11.836 1 88.94 301 TYR A N 1
ATOM 2421 C CA . TYR A 1 301 ? -3.68 -20.938 -11.695 1 88.94 301 TYR A CA 1
ATOM 2422 C C . TYR A 1 301 ? -2.441 -20.641 -12.531 1 88.94 301 TYR A C 1
ATOM 2424 O O . TYR A 1 301 ? -2.293 -19.547 -13.07 1 88.94 301 TYR A O 1
ATOM 2432 N N . GLU A 1 302 ? -1.585 -21.594 -12.648 1 83.5 302 GLU A N 1
ATOM 2433 C CA . GLU A 1 302 ? -0.388 -21.422 -13.469 1 83.5 302 GLU A CA 1
ATOM 2434 C C . GLU A 1 302 ? -0.729 -21.453 -14.953 1 83.5 302 GLU A C 1
ATOM 2436 O O . GLU A 1 302 ? -0.08 -20.781 -15.758 1 83.5 302 GLU A O 1
ATOM 2441 N N . LYS A 1 303 ? -1.721 -22.344 -15.344 1 76.31 303 LYS A N 1
ATOM 2442 C CA . LYS A 1 303 ? -2.168 -22.391 -16.734 1 76.31 303 LYS A CA 1
ATOM 2443 C C . LYS A 1 303 ? -2.863 -21.094 -17.141 1 76.31 303 LYS A C 1
ATOM 2445 O O . LYS A 1 303 ? -2.695 -20.625 -18.266 1 76.31 303 LYS A O 1
ATOM 2450 N N . LYS A 1 304 ? -3.695 -20.641 -16.219 1 70.56 304 LYS A N 1
ATOM 2451 C CA . LYS A 1 304 ? -4.355 -19.375 -16.5 1 70.56 304 LYS A CA 1
ATOM 2452 C C . LYS A 1 304 ? -3.338 -18.266 -16.766 1 70.56 304 LYS A C 1
ATOM 2454 O O . LYS A 1 304 ? -3.564 -17.391 -17.609 1 70.56 304 LYS A O 1
ATOM 2459 N N . ASP A 1 305 ? -2.318 -18.438 -16.062 1 63.19 305 ASP A N 1
ATOM 2460 C CA . ASP A 1 305 ? -1.233 -17.484 -16.297 1 63.19 305 ASP A CA 1
ATOM 2461 C C . ASP A 1 305 ? -0.584 -17.719 -17.672 1 63.19 305 ASP A C 1
ATOM 2463 O O . ASP A 1 305 ? -0.157 -16.781 -18.328 1 63.19 305 ASP A O 1
ATOM 2467 N N . ALA A 1 306 ? -0.662 -19.109 -18.031 1 55.12 306 ALA A N 1
ATOM 2468 C CA . ALA A 1 306 ? -0.089 -19.516 -19.312 1 55.12 306 ALA A CA 1
ATOM 2469 C C . ALA A 1 306 ? -1.12 -19.406 -20.438 1 55.12 306 ALA A C 1
ATOM 2471 O O . ALA A 1 306 ? -0.772 -19.109 -21.578 1 55.12 306 ALA A O 1
ATOM 2472 N N . LYS A 1 307 ? -2.486 -19.984 -20.234 1 50.38 307 LYS A N 1
ATOM 2473 C CA . LYS A 1 307 ? -3.482 -20.141 -21.297 1 50.38 307 LYS A CA 1
ATOM 2474 C C . LYS A 1 307 ? -4.121 -18.797 -21.641 1 50.38 307 LYS A C 1
ATOM 2476 O O . LYS A 1 307 ? -4.949 -18.703 -22.547 1 50.38 307 LYS A O 1
ATOM 2481 N N . SER A 1 308 ? -4.16 -17.859 -20.797 1 39 308 SER A N 1
ATOM 2482 C CA . SER A 1 308 ? -4.809 -16.703 -21.422 1 39 308 SER A CA 1
ATOM 2483 C C . SER A 1 308 ? -4.285 -16.484 -22.844 1 39 308 SER A C 1
ATOM 2485 O O . SER A 1 308 ? -4.551 -15.453 -23.453 1 39 308 SER A O 1
ATOM 2487 N N . ILE A 1 309 ? -3.467 -17.453 -23.359 1 30.7 309 ILE A N 1
ATOM 2488 C CA . ILE A 1 309 ? -3.141 -17.484 -24.781 1 30.7 309 ILE A CA 1
ATOM 2489 C C . ILE A 1 309 ? -4.148 -18.375 -25.516 1 30.7 309 ILE A C 1
ATOM 2491 O O . ILE A 1 309 ? -4.406 -19.5 -25.109 1 30.7 309 ILE A O 1
ATOM 2495 N N . MET B 1 1 ? -22.266 15.211 -26.234 1 19.25 1 MET B N 1
ATOM 2496 C CA . MET B 1 1 ? -20.953 14.68 -25.875 1 19.25 1 MET B CA 1
ATOM 2497 C C . MET B 1 1 ? -21.094 13.43 -25.016 1 19.25 1 MET B C 1
ATOM 2499 O O . MET B 1 1 ? -21.703 13.477 -23.938 1 19.25 1 MET B O 1
ATOM 2503 N N . SER B 1 2 ? -21.188 12.172 -25.547 1 21.08 2 SER B N 1
ATOM 2504 C CA . SER B 1 2 ? -21.781 10.906 -25.125 1 21.08 2 SER B CA 1
ATOM 2505 C C . SER B 1 2 ? -21.031 10.312 -23.938 1 21.08 2 SER B C 1
ATOM 2507 O O . SER B 1 2 ? -19.812 10.148 -24 1 21.08 2 SER B O 1
ATOM 2509 N N . ILE B 1 3 ? -21.281 10.695 -22.781 1 25.19 3 ILE B N 1
ATOM 2510 C CA . ILE B 1 3 ? -20.859 10.164 -21.484 1 25.19 3 ILE B CA 1
ATOM 2511 C C . ILE B 1 3 ? -20.859 8.633 -21.547 1 25.19 3 ILE B C 1
ATOM 2513 O O . ILE B 1 3 ? -21.906 8.008 -21.672 1 25.19 3 ILE B O 1
ATOM 2517 N N . LEU B 1 4 ? -19.891 8.047 -22.344 1 28.16 4 LEU B N 1
ATOM 2518 C CA . LEU B 1 4 ? -19.797 6.594 -22.484 1 28.16 4 LEU B CA 1
ATOM 2519 C C . LEU B 1 4 ? -19.969 5.91 -21.125 1 28.16 4 LEU B C 1
ATOM 2521 O O . LEU B 1 4 ? -19.25 6.23 -20.172 1 28.16 4 LEU B O 1
ATOM 2525 N N . ASN B 1 5 ? -21.062 5.664 -20.734 1 30.77 5 ASN B N 1
ATOM 2526 C CA . ASN B 1 5 ? -21.516 4.727 -19.719 1 30.77 5 ASN B CA 1
ATOM 2527 C C . ASN B 1 5 ? -20.594 3.518 -19.609 1 30.77 5 ASN B C 1
ATOM 2529 O O . ASN B 1 5 ? -20.469 2.744 -20.562 1 30.77 5 ASN B O 1
ATOM 2533 N N . GLU B 1 6 ? -19.375 3.73 -19.25 1 36.28 6 GLU B N 1
ATOM 2534 C CA . GLU B 1 6 ? -18.406 2.641 -19.172 1 36.28 6 GLU B CA 1
ATOM 2535 C C . GLU B 1 6 ? -19.047 1.381 -18.578 1 36.28 6 GLU B C 1
ATOM 2537 O O . GLU B 1 6 ? -19.281 1.299 -17.375 1 36.28 6 GLU B O 1
ATOM 2542 N N . MET B 1 7 ? -20.031 0.912 -19.203 1 34.12 7 MET B N 1
ATOM 2543 C CA . MET B 1 7 ? -20.438 -0.475 -19.016 1 34.12 7 MET B CA 1
ATOM 2544 C C . MET B 1 7 ? -19.234 -1.398 -18.922 1 34.12 7 MET B C 1
ATOM 2546 O O . MET B 1 7 ? -18.406 -1.448 -19.828 1 34.12 7 MET B O 1
ATOM 2550 N N . THR B 1 8 ? -18.516 -1.465 -17.828 1 41.69 8 THR B N 1
ATOM 2551 C CA . THR B 1 8 ? -17.578 -2.58 -17.734 1 41.69 8 THR B CA 1
ATOM 2552 C C . THR B 1 8 ? -18.141 -3.822 -18.422 1 41.69 8 THR B C 1
ATOM 2554 O O . THR B 1 8 ? -19.188 -4.344 -18 1 41.69 8 THR B O 1
ATOM 2557 N N . ASN B 1 9 ? -18.266 -3.857 -19.656 1 40.09 9 ASN B N 1
ATOM 2558 C CA . ASN B 1 9 ? -18.609 -5.043 -20.438 1 40.09 9 ASN B CA 1
ATOM 2559 C C . ASN B 1 9 ? -18.016 -6.309 -19.812 1 40.09 9 ASN B C 1
ATOM 2561 O O . ASN B 1 9 ? -16.797 -6.406 -19.641 1 40.09 9 ASN B O 1
ATOM 2565 N N . SER B 1 10 ? -18.641 -6.875 -18.906 1 46.84 10 SER B N 1
ATOM 2566 C CA . SER B 1 10 ? -18.406 -8.195 -18.328 1 46.84 10 SER B CA 1
ATOM 2567 C C . SER B 1 10 ? -17.938 -9.195 -19.375 1 46.84 10 SER B C 1
ATOM 2569 O O . SER B 1 10 ? -18.312 -10.367 -19.344 1 46.84 10 SER B O 1
ATOM 2571 N N . GLY B 1 11 ? -17.531 -8.742 -20.484 1 50.56 11 GLY B N 1
ATOM 2572 C CA . GLY B 1 11 ? -17.062 -9.789 -21.391 1 50.56 11 GLY B CA 1
ATOM 2573 C C . GLY B 1 11 ? -15.914 -10.586 -20.828 1 50.56 11 GLY B C 1
ATOM 2574 O O . GLY B 1 11 ? -15.297 -10.18 -19.828 1 50.56 11 GLY B O 1
ATOM 2575 N N . LYS B 1 12 ? -15.742 -11.758 -21.281 1 63.72 12 LYS B N 1
ATOM 2576 C CA . LYS B 1 12 ? -14.75 -12.727 -20.844 1 63.72 12 LYS B CA 1
ATOM 2577 C C . LYS B 1 12 ? -13.336 -12.148 -20.938 1 63.72 12 LYS B C 1
ATOM 2579 O O . LYS B 1 12 ? -12.922 -11.688 -22 1 63.72 12 LYS B O 1
ATOM 2584 N N . VAL B 1 13 ? -12.828 -11.734 -19.828 1 68.31 13 VAL B N 1
ATOM 2585 C CA . VAL B 1 13 ? -11.414 -11.375 -19.766 1 68.31 13 VAL B CA 1
ATOM 2586 C C . VAL B 1 13 ? -10.578 -12.414 -20.5 1 68.31 13 VAL B C 1
ATOM 2588 O O . VAL B 1 13 ? -10.68 -13.609 -20.219 1 68.31 13 VAL B O 1
ATOM 2591 N N . ASN B 1 14 ? -9.992 -11.859 -21.625 1 82.12 14 ASN B N 1
ATOM 2592 C CA . ASN B 1 14 ? -9.148 -12.742 -22.422 1 82.12 14 ASN B CA 1
ATOM 2593 C C . ASN B 1 14 ? -7.727 -12.203 -22.547 1 82.12 14 ASN B C 1
ATOM 2595 O O . ASN B 1 14 ? -7.52 -11.102 -23.062 1 82.12 14 ASN B O 1
ATOM 2599 N N . GLY B 1 15 ? -6.793 -12.938 -22 1 90.94 15 GLY B N 1
ATOM 2600 C CA . GLY B 1 15 ? -5.387 -12.602 -22.141 1 90.94 15 GLY B CA 1
ATOM 2601 C C . GLY B 1 15 ? -4.891 -11.633 -21.078 1 90.94 15 GLY B C 1
ATOM 2602 O O . GLY B 1 15 ? -5.629 -11.297 -20.156 1 90.94 15 GLY B O 1
ATOM 2603 N N . THR B 1 16 ? -3.572 -11.281 -21.25 1 95.06 16 THR B N 1
ATOM 2604 C CA . THR B 1 16 ? -2.955 -10.414 -20.25 1 95.06 16 THR B CA 1
ATOM 2605 C C . THR B 1 16 ? -2.102 -9.344 -20.922 1 95.06 16 THR B C 1
ATOM 2607 O O . THR B 1 16 ? -1.668 -9.516 -22.062 1 95.06 16 THR B O 1
ATOM 2610 N N . PHE B 1 17 ? -2.076 -8.211 -20.359 1 97.56 17 PHE B N 1
ATOM 2611 C CA . PHE B 1 17 ? -0.978 -7.277 -20.578 1 97.56 17 PHE B CA 1
ATOM 2612 C C . PHE B 1 17 ? 0.046 -7.379 -19.453 1 97.56 17 PHE B C 1
ATOM 2614 O O . PHE B 1 17 ? -0.32 -7.445 -18.281 1 97.56 17 PHE B O 1
ATOM 2621 N N . VAL B 1 18 ? 1.348 -7.43 -19.859 1 97.94 18 VAL B N 1
ATOM 2622 C CA . VAL B 1 18 ? 2.346 -7.773 -18.844 1 97.94 18 VAL B CA 1
ATOM 2623 C C . VAL B 1 18 ? 3.404 -6.672 -18.781 1 97.94 18 VAL B C 1
ATOM 2625 O O . VAL B 1 18 ? 3.664 -5.988 -19.766 1 97.94 18 VAL B O 1
ATOM 2628 N N . THR B 1 19 ? 3.881 -6.477 -17.594 1 98.56 19 THR B N 1
ATOM 2629 C CA . THR B 1 19 ? 5.102 -5.707 -17.375 1 98.56 19 THR B CA 1
ATOM 2630 C C . THR B 1 19 ? 6.047 -6.445 -16.438 1 98.56 19 THR B C 1
ATOM 2632 O O . THR B 1 19 ? 5.633 -7.359 -15.727 1 98.56 19 THR B O 1
ATOM 2635 N N . VAL B 1 20 ? 7.348 -6.09 -16.531 1 97.88 20 VAL B N 1
ATOM 2636 C CA . VAL B 1 20 ? 8.367 -6.73 -15.711 1 97.88 20 VAL B CA 1
ATOM 2637 C C . VAL B 1 20 ? 9.32 -5.672 -15.148 1 97.88 20 VAL B C 1
ATOM 2639 O O . VAL B 1 20 ? 9.703 -4.734 -15.852 1 97.88 20 VAL B O 1
ATOM 2642 N N . GLY B 1 21 ? 9.633 -5.82 -13.898 1 97.12 21 GLY B N 1
ATOM 2643 C CA . GLY B 1 21 ? 10.594 -4.945 -13.25 1 97.12 21 GLY B CA 1
ATOM 2644 C C . GLY B 1 21 ? 10.742 -5.219 -11.766 1 97.12 21 GLY B C 1
ATOM 2645 O O . GLY B 1 21 ? 9.984 -6.004 -11.195 1 97.12 21 GLY B O 1
ATOM 2646 N N . VAL B 1 22 ? 11.703 -4.562 -11.203 1 96.88 22 VAL B N 1
ATOM 2647 C CA . VAL B 1 22 ? 11.844 -4.633 -9.75 1 96.88 22 VAL B CA 1
ATOM 2648 C C . VAL B 1 22 ? 10.758 -3.789 -9.086 1 96.88 22 VAL B C 1
ATOM 2650 O O . VAL B 1 22 ? 10.117 -4.227 -8.125 1 96.88 22 VAL B O 1
ATOM 2653 N N . PHE B 1 23 ? 10.578 -2.578 -9.539 1 98.06 23 PHE B N 1
ATOM 2654 C CA . PHE B 1 23 ? 9.578 -1.604 -9.125 1 98.06 23 PHE B CA 1
ATOM 2655 C C . PHE B 1 23 ? 9.781 -1.207 -7.664 1 98.06 23 PHE B C 1
ATOM 2657 O O . PHE B 1 23 ? 8.82 -1.08 -6.906 1 98.06 23 PHE B O 1
ATOM 2664 N N . ASP B 1 24 ? 11.07 -1.124 -7.273 1 96.75 24 ASP B N 1
ATOM 2665 C CA . ASP B 1 24 ? 11.375 -0.726 -5.902 1 96.75 24 ASP B CA 1
ATOM 2666 C C . ASP B 1 24 ? 10.898 0.696 -5.621 1 96.75 24 ASP B C 1
ATOM 2668 O O . ASP B 1 24 ? 11.273 1.635 -6.324 1 96.75 24 ASP B O 1
ATOM 2672 N N . GLY B 1 25 ? 10.078 0.795 -4.637 1 96.31 25 GLY B N 1
ATOM 2673 C CA . GLY B 1 25 ? 9.578 2.094 -4.223 1 96.31 25 GLY B CA 1
ATOM 2674 C C . GLY B 1 25 ? 8.375 2.551 -5.031 1 96.31 25 GLY B C 1
ATOM 2675 O O . GLY B 1 25 ? 7.691 3.504 -4.652 1 96.31 25 GLY B O 1
ATOM 2676 N N . VAL B 1 26 ? 8.156 1.935 -6.203 1 98.06 26 VAL B N 1
ATOM 2677 C CA . VAL B 1 26 ? 7.066 2.303 -7.094 1 98.06 26 VAL B CA 1
ATOM 2678 C C . VAL B 1 26 ? 7.051 3.814 -7.301 1 98.06 26 VAL B C 1
ATOM 2680 O O . VAL B 1 26 ? 6.031 4.469 -7.062 1 98.06 26 VAL B O 1
ATOM 2683 N N . HIS B 1 27 ? 8.172 4.344 -7.703 1 97.88 27 HIS B N 1
ATOM 2684 C CA . HIS B 1 27 ? 8.336 5.781 -7.898 1 97.88 27 HIS B CA 1
ATOM 2685 C C . HIS B 1 27 ? 7.578 6.262 -9.125 1 97.88 27 HIS B C 1
ATOM 2687 O O . HIS B 1 27 ? 6.965 5.461 -9.836 1 97.88 27 HIS B O 1
ATOM 2693 N N . LYS B 1 28 ? 7.652 7.535 -9.438 1 96.19 28 LYS B N 1
ATOM 2694 C CA . LYS B 1 28 ? 6.844 8.156 -10.484 1 96.19 28 LYS B CA 1
ATOM 2695 C C . LYS B 1 28 ? 7.082 7.492 -11.836 1 96.19 28 LYS B C 1
ATOM 2697 O O . LYS B 1 28 ? 6.156 7.352 -12.633 1 96.19 28 LYS B O 1
ATOM 2702 N N . GLY B 1 29 ? 8.344 7.125 -12.094 1 97.06 29 GLY B N 1
ATOM 2703 C CA . GLY B 1 29 ? 8.641 6.402 -13.32 1 97.06 29 GLY B CA 1
ATOM 2704 C C . GLY B 1 29 ? 7.93 5.062 -13.414 1 97.06 29 GLY B C 1
ATOM 2705 O O . GLY B 1 29 ? 7.383 4.715 -14.461 1 97.06 29 GLY B O 1
ATOM 2706 N N . HIS B 1 30 ? 7.941 4.297 -12.32 1 98 30 HIS B N 1
ATOM 2707 C CA . HIS B 1 30 ? 7.238 3.02 -12.266 1 98 30 HIS B CA 1
ATOM 2708 C C . HIS B 1 30 ? 5.734 3.213 -12.398 1 98 30 HIS B C 1
ATOM 2710 O O . HIS B 1 30 ? 5.074 2.486 -13.148 1 98 30 HIS B O 1
ATOM 2716 N N . ALA B 1 31 ? 5.246 4.188 -11.703 1 96.31 31 ALA B N 1
ATOM 2717 C CA . ALA B 1 31 ? 3.811 4.457 -11.711 1 96.31 31 ALA B CA 1
ATOM 2718 C C . ALA B 1 31 ? 3.309 4.723 -13.133 1 96.31 31 ALA B C 1
ATOM 2720 O O . ALA B 1 31 ? 2.207 4.305 -13.492 1 96.31 31 ALA B O 1
ATOM 2721 N N . LYS B 1 32 ? 4.051 5.398 -13.891 1 95.94 32 LYS B N 1
ATOM 2722 C CA . LYS B 1 32 ? 3.67 5.672 -15.273 1 95.94 32 LYS B CA 1
ATOM 2723 C C . LYS B 1 32 ? 3.561 4.383 -16.078 1 95.94 32 LYS B C 1
ATOM 2725 O O . LYS B 1 32 ? 2.596 4.188 -16.828 1 95.94 32 LYS B O 1
ATOM 2730 N N . ILE B 1 33 ? 4.516 3.484 -15.938 1 98.12 33 ILE B N 1
ATOM 2731 C CA . ILE B 1 33 ? 4.508 2.193 -16.625 1 98.12 33 ILE B CA 1
ATOM 2732 C C . ILE B 1 33 ? 3.295 1.382 -16.172 1 98.12 33 ILE B C 1
ATOM 2734 O O . ILE B 1 33 ? 2.551 0.851 -17 1 98.12 33 ILE B O 1
ATOM 2738 N N . LEU B 1 34 ? 3.076 1.363 -14.906 1 98 34 LEU B N 1
ATOM 2739 C CA . LEU B 1 34 ? 2.025 0.549 -14.305 1 98 34 LEU B CA 1
ATOM 2740 C C . LEU B 1 34 ? 0.645 1.091 -14.664 1 98 34 LEU B C 1
ATOM 2742 O O . LEU B 1 34 ? -0.28 0.32 -14.93 1 98 34 LEU B O 1
ATOM 2746 N N . SER B 1 35 ? 0.512 2.402 -14.656 1 95.25 35 SER B N 1
ATOM 2747 C CA . SER B 1 35 ? -0.75 3.018 -15.047 1 95.25 35 SER B CA 1
ATOM 2748 C C . SER B 1 35 ? -1.093 2.691 -16.5 1 95.25 35 SER B C 1
ATOM 2750 O O . SER B 1 35 ? -2.24 2.371 -16.812 1 95.25 35 SER B O 1
ATOM 2752 N N . ARG B 1 36 ? -0.12 2.785 -17.312 1 97 36 ARG B N 1
ATOM 2753 C CA . ARG B 1 36 ? -0.342 2.449 -18.719 1 97 36 ARG B CA 1
ATOM 2754 C C . ARG B 1 36 ? -0.71 0.978 -18.875 1 97 36 ARG B C 1
ATOM 2756 O O . ARG B 1 36 ? -1.568 0.632 -19.703 1 97 36 ARG B O 1
ATOM 2763 N N . LEU B 1 37 ? -0.061 0.128 -18.125 1 98 37 LEU B N 1
ATOM 2764 C CA . LEU B 1 37 ? -0.4 -1.291 -18.094 1 98 37 LEU B CA 1
ATOM 2765 C C . LEU B 1 37 ? -1.879 -1.491 -17.781 1 98 37 LEU B C 1
ATOM 2767 O O . LEU B 1 37 ? -2.578 -2.211 -18.5 1 98 37 LEU B O 1
ATOM 2771 N N . SER B 1 38 ? -2.316 -0.865 -16.75 1 95.31 38 SER B N 1
ATOM 2772 C CA . SER B 1 38 ? -3.707 -0.979 -16.312 1 95.31 38 SER B CA 1
ATOM 2773 C C . SER B 1 38 ? -4.66 -0.462 -17.391 1 95.31 38 SER B C 1
ATOM 2775 O O . SER B 1 38 ? -5.68 -1.093 -17.672 1 95.31 38 SER B O 1
ATOM 2777 N N . GLN B 1 39 ? -4.34 0.636 -17.984 1 93.75 39 GLN B N 1
ATOM 2778 C CA . GLN B 1 39 ? -5.168 1.255 -19.016 1 93.75 39 GLN B CA 1
ATOM 2779 C C . GLN B 1 39 ? -5.316 0.34 -20.219 1 93.75 39 GLN B C 1
ATOM 2781 O O . GLN B 1 39 ? -6.43 0.111 -20.703 1 93.75 39 GLN B O 1
ATOM 2786 N N . LEU B 1 40 ? -4.215 -0.173 -20.672 1 96.62 40 LEU B N 1
ATOM 2787 C CA . LEU B 1 40 ? -4.227 -1.048 -21.844 1 96.62 40 LEU B CA 1
ATOM 2788 C C . LEU B 1 40 ? -5.023 -2.318 -21.562 1 96.62 40 LEU B C 1
ATOM 2790 O O . LEU B 1 40 ? -5.75 -2.805 -22.422 1 96.62 40 LEU B O 1
ATOM 2794 N N . SER B 1 41 ? -4.816 -2.828 -20.359 1 95.75 41 SER B N 1
ATOM 2795 C CA . SER B 1 41 ? -5.562 -4.023 -19.984 1 95.75 41 SER B CA 1
ATOM 2796 C C . SER B 1 41 ? -7.066 -3.771 -20.016 1 95.75 41 SER B C 1
ATOM 2798 O O . SER B 1 41 ? -7.82 -4.578 -20.562 1 95.75 41 SER B O 1
ATOM 2800 N N . GLU B 1 42 ? -7.449 -2.695 -19.531 1 89.56 42 GLU B N 1
ATOM 2801 C CA . GLU B 1 42 ? -8.867 -2.338 -19.516 1 89.56 42 GLU B CA 1
ATOM 2802 C C . GLU B 1 42 ? -9.391 -2.121 -20.938 1 89.56 42 GLU B C 1
ATOM 2804 O O . GLU B 1 42 ? -10.445 -2.637 -21.297 1 89.56 42 GLU B O 1
ATOM 2809 N N . GLU B 1 43 ? -8.641 -1.419 -21.703 1 93.25 43 GLU B N 1
ATOM 2810 C CA . GLU B 1 43 ? -9.031 -1.096 -23.078 1 93.25 43 GLU B CA 1
ATOM 2811 C C . GLU B 1 43 ? -9.188 -2.357 -23.922 1 93.25 43 GLU B C 1
ATOM 2813 O O . GLU B 1 43 ? -9.914 -2.359 -24.922 1 93.25 43 GLU B O 1
ATOM 2818 N N . ASN B 1 44 ? -8.555 -3.43 -23.562 1 94.31 44 ASN B N 1
ATOM 2819 C CA . ASN B 1 44 ? -8.539 -4.645 -24.359 1 94.31 44 ASN B CA 1
ATOM 2820 C C . ASN B 1 44 ? -9.242 -5.797 -23.656 1 94.31 44 ASN B C 1
ATOM 2822 O O . ASN B 1 44 ? -9.086 -6.957 -24.031 1 94.31 44 ASN B O 1
ATOM 2826 N N . ASN B 1 45 ? -9.922 -5.469 -22.609 1 91.19 45 ASN B N 1
ATOM 2827 C CA . ASN B 1 45 ? -10.609 -6.484 -21.812 1 91.19 45 ASN B CA 1
ATOM 2828 C C . ASN B 1 45 ? -9.68 -7.625 -21.438 1 91.19 45 ASN B C 1
ATOM 2830 O O . ASN B 1 45 ? -10.008 -8.797 -21.609 1 91.19 45 ASN B O 1
ATOM 2834 N N . ALA B 1 46 ? -8.5 -7.273 -21.031 1 93.94 46 ALA B N 1
ATOM 2835 C CA . ALA B 1 46 ? -7.461 -8.195 -20.594 1 93.94 46 ALA B CA 1
ATOM 2836 C C . ALA B 1 46 ? -7.09 -7.945 -19.125 1 93.94 46 ALA B C 1
ATOM 2838 O O . ALA B 1 46 ? -7.547 -6.973 -18.531 1 93.94 46 ALA B O 1
ATOM 2839 N N . GLN B 1 47 ? -6.348 -8.844 -18.594 1 93.06 47 GLN B N 1
ATOM 2840 C CA . GLN B 1 47 ? -5.863 -8.688 -17.219 1 93.06 47 GLN B CA 1
ATOM 2841 C C . GLN B 1 47 ? -4.473 -8.062 -17.188 1 93.06 47 GLN B C 1
ATOM 2843 O O . GLN B 1 47 ? -3.65 -8.328 -18.062 1 93.06 47 GLN B O 1
ATOM 2848 N N . ALA B 1 48 ? -4.305 -7.203 -16.234 1 96.44 48 ALA B N 1
ATOM 2849 C CA . ALA B 1 48 ? -2.967 -6.66 -16 1 96.44 48 ALA B CA 1
ATOM 2850 C C . ALA B 1 48 ? -2.139 -7.594 -15.125 1 96.44 48 ALA B C 1
ATOM 2852 O O . ALA B 1 48 ? -2.574 -7.984 -14.039 1 96.44 48 ALA B O 1
ATOM 2853 N N . LYS B 1 49 ? -1.006 -7.988 -15.602 1 96.75 49 LYS B N 1
ATOM 2854 C CA . LYS B 1 49 ? -0.096 -8.859 -14.859 1 96.75 49 LYS B CA 1
ATOM 2855 C C . LYS B 1 49 ? 1.266 -8.195 -14.672 1 96.75 49 LYS B C 1
ATOM 2857 O O . LYS B 1 49 ? 1.843 -7.664 -15.625 1 96.75 49 LYS B O 1
ATOM 2862 N N . ILE B 1 50 ? 1.746 -8.219 -13.469 1 98.06 50 ILE B N 1
ATOM 2863 C CA . ILE B 1 50 ? 3.014 -7.586 -13.117 1 98.06 50 ILE B CA 1
ATOM 2864 C C . ILE B 1 50 ? 4 -8.641 -12.625 1 98.06 50 ILE B C 1
ATOM 2866 O O . ILE B 1 50 ? 3.771 -9.273 -11.586 1 98.06 50 ILE B O 1
ATOM 2870 N N . TYR B 1 51 ? 5.062 -8.836 -13.328 1 97.5 51 TYR B N 1
ATOM 2871 C CA . TYR B 1 51 ? 6.199 -9.609 -12.844 1 97.5 51 TYR B CA 1
ATOM 2872 C C . TYR B 1 51 ? 7.199 -8.711 -12.125 1 97.5 51 TYR B C 1
ATOM 2874 O O . TYR B 1 51 ? 7.836 -7.859 -12.742 1 97.5 51 TYR B O 1
ATOM 2882 N N . THR B 1 52 ? 7.32 -8.883 -10.852 1 97.75 52 THR B N 1
ATOM 2883 C CA . THR B 1 52 ? 8.273 -8.086 -10.094 1 97.75 52 THR B CA 1
ATOM 2884 C C . THR B 1 52 ? 9.453 -8.938 -9.633 1 97.75 52 THR B C 1
ATOM 2886 O O . THR B 1 52 ? 9.266 -10.016 -9.062 1 97.75 52 THR B O 1
ATOM 2889 N N . ILE B 1 53 ? 10.656 -8.484 -9.922 1 96.81 53 ILE B N 1
ATOM 2890 C CA . ILE B 1 53 ? 11.875 -9.133 -9.438 1 96.81 53 ILE B CA 1
ATOM 2891 C C . ILE B 1 53 ? 12.07 -8.82 -7.957 1 96.81 53 ILE B C 1
ATOM 2893 O O . ILE B 1 53 ? 12.102 -7.652 -7.562 1 96.81 53 ILE B O 1
ATOM 2897 N N . LEU B 1 54 ? 12.195 -9.789 -7.195 1 94.31 54 LEU B N 1
ATOM 2898 C CA . LEU B 1 54 ? 12.211 -9.648 -5.742 1 94.31 54 LEU B CA 1
ATOM 2899 C C . LEU B 1 54 ? 13.289 -8.672 -5.301 1 94.31 54 LEU B C 1
ATOM 2901 O O . LEU B 1 54 ? 13 -7.66 -4.664 1 94.31 54 LEU B O 1
ATOM 2905 N N . TYR B 1 55 ? 14.539 -8.992 -5.672 1 94.75 55 TYR B N 1
ATOM 2906 C CA . TYR B 1 55 ? 15.68 -8.125 -5.398 1 94.75 55 TYR B CA 1
ATOM 2907 C C . TYR B 1 55 ? 16.438 -7.809 -6.68 1 94.75 55 TYR B C 1
ATOM 2909 O O . TYR B 1 55 ? 16.562 -8.664 -7.562 1 94.75 55 TYR B O 1
ATOM 2917 N N . PRO B 1 56 ? 16.953 -6.574 -6.746 1 92.62 56 PRO B N 1
ATOM 2918 C CA . PRO B 1 56 ? 17.781 -6.242 -7.906 1 92.62 56 PRO B CA 1
ATOM 2919 C C . PRO B 1 56 ? 19.125 -6.961 -7.895 1 92.62 56 PRO B C 1
ATOM 2921 O O . PRO B 1 56 ? 19.5 -7.566 -6.887 1 92.62 56 PRO B O 1
ATOM 2924 N N . MET B 1 57 ? 19.781 -6.895 -8.977 1 91.12 57 MET B N 1
ATOM 2925 C CA . MET B 1 57 ? 21.078 -7.57 -9.141 1 91.12 57 MET B CA 1
ATOM 2926 C C . MET B 1 57 ? 22.062 -7.137 -8.062 1 91.12 57 MET B C 1
ATOM 2928 O O . MET B 1 57 ? 22.844 -7.953 -7.566 1 91.12 57 MET B O 1
ATOM 2932 N N . GLU B 1 58 ? 22 -5.871 -7.711 1 91.56 58 GLU B N 1
ATOM 2933 C CA . GLU B 1 58 ? 22.922 -5.312 -6.723 1 91.56 58 GLU B CA 1
ATOM 2934 C C . GLU B 1 58 ? 22.812 -6.055 -5.391 1 91.56 58 GLU B C 1
ATOM 2936 O O . GLU B 1 58 ? 23.797 -6.172 -4.66 1 91.56 58 GLU B O 1
ATOM 2941 N N . TYR B 1 59 ? 21.625 -6.539 -5.078 1 93 59 TYR B N 1
ATOM 2942 C CA . TYR B 1 59 ? 21.422 -7.309 -3.857 1 93 59 TYR B CA 1
ATOM 2943 C C . TYR B 1 59 ? 22.25 -8.586 -3.867 1 93 59 TYR B C 1
ATOM 2945 O O . TYR B 1 59 ? 22.875 -8.93 -2.863 1 93 59 TYR B O 1
ATOM 2953 N N . TYR B 1 60 ? 22.344 -9.195 -4.957 1 90.94 60 TYR B N 1
ATOM 2954 C CA . TYR B 1 60 ? 22.969 -10.516 -5.047 1 90.94 60 TYR B CA 1
ATOM 2955 C C . TYR B 1 60 ? 24.469 -10.391 -5.203 1 90.94 60 TYR B C 1
ATOM 2957 O O . TYR B 1 60 ? 25.219 -11.328 -4.902 1 90.94 60 TYR B O 1
ATOM 2965 N N . VAL B 1 61 ? 24.969 -9.258 -5.621 1 90.25 61 VAL B N 1
ATOM 2966 C CA . VAL B 1 61 ? 26.406 -9.086 -5.797 1 90.25 61 VAL B CA 1
ATOM 2967 C C . VAL B 1 61 ? 26.984 -8.328 -4.605 1 90.25 61 VAL B C 1
ATOM 2969 O O . VAL B 1 61 ? 28.172 -7.988 -4.594 1 90.25 61 VAL B O 1
ATOM 2972 N N . GLY B 1 62 ? 26.172 -7.992 -3.604 1 88.88 62 GLY B N 1
ATOM 2973 C CA . GLY B 1 62 ? 26.641 -7.441 -2.344 1 88.88 62 GLY B CA 1
ATOM 2974 C C . GLY B 1 62 ? 26.844 -5.938 -2.391 1 88.88 62 GLY B C 1
ATOM 2975 O O . GLY B 1 62 ? 27.594 -5.387 -1.581 1 88.88 62 GLY B O 1
ATOM 2976 N N . LYS B 1 63 ? 26.344 -5.156 -3.248 1 86.56 63 LYS B N 1
ATOM 2977 C CA . LYS B 1 63 ? 26.5 -3.711 -3.389 1 86.56 63 LYS B CA 1
ATOM 2978 C C . LYS B 1 63 ? 25.156 -3.002 -3.248 1 86.56 63 LYS B C 1
ATOM 2980 O O . LYS B 1 63 ? 24.984 -1.886 -3.742 1 86.56 63 LYS B O 1
ATOM 2985 N N . PHE B 1 64 ? 24.25 -3.604 -2.529 1 91.06 64 PHE B N 1
ATOM 2986 C CA . PHE B 1 64 ? 22.891 -3.072 -2.486 1 91.06 64 PHE B CA 1
ATOM 2987 C C . PHE B 1 64 ? 22.688 -2.205 -1.25 1 91.06 64 PHE B C 1
ATOM 2989 O O . PHE B 1 64 ? 22.984 -2.633 -0.131 1 91.06 64 PHE B O 1
ATOM 2996 N N . GLU B 1 65 ? 22.25 -0.998 -1.472 1 92.06 65 GLU B N 1
ATOM 2997 C CA . GLU B 1 65 ? 22.094 -0.005 -0.412 1 92.06 65 GLU B CA 1
ATOM 2998 C C . GLU B 1 65 ? 20.766 -0.174 0.315 1 92.06 65 GLU B C 1
ATOM 3000 O O . GLU B 1 65 ? 20.5 0.514 1.304 1 92.06 65 GLU B O 1
ATOM 3005 N N . GLY B 1 66 ? 19.953 -1.043 -0.182 1 94.44 66 GLY B N 1
ATOM 3006 C CA . GLY B 1 66 ? 18.688 -1.302 0.493 1 94.44 66 GLY B CA 1
ATOM 3007 C C . GLY B 1 66 ? 17.484 -0.929 -0.342 1 94.44 66 GLY B C 1
ATOM 3008 O O . GLY B 1 66 ? 17.578 -0.105 -1.254 1 94.44 66 GLY B O 1
ATOM 3009 N N . LEU B 1 67 ? 16.344 -1.49 0.01 1 96.12 67 LEU B N 1
ATOM 3010 C CA . LEU B 1 67 ? 15.094 -1.22 -0.68 1 96.12 67 LEU B CA 1
ATOM 3011 C C . LEU B 1 67 ? 14.492 0.102 -0.215 1 96.12 67 LEU B C 1
ATOM 3013 O O . LEU B 1 67 ? 14.586 0.453 0.963 1 96.12 67 LEU B O 1
ATOM 3017 N N . ILE B 1 68 ? 13.867 0.802 -1.096 1 96.81 68 ILE B N 1
ATOM 3018 C CA . ILE B 1 68 ? 13.133 2.021 -0.763 1 96.81 68 ILE B CA 1
ATOM 3019 C C . ILE B 1 68 ? 11.867 1.67 0.007 1 96.81 68 ILE B C 1
ATOM 3021 O O . ILE B 1 68 ? 11.508 2.35 0.972 1 96.81 68 ILE B O 1
ATOM 3025 N N . ALA B 1 69 ? 11.18 0.662 -0.443 1 93.88 69 ALA B N 1
ATOM 3026 C CA . ALA B 1 69 ? 9.984 0.117 0.2 1 93.88 69 ALA B CA 1
ATOM 3027 C C . ALA B 1 69 ? 10.148 -1.373 0.489 1 93.88 69 ALA B C 1
ATOM 3029 O O . ALA B 1 69 ? 10.781 -2.096 -0.286 1 93.88 69 ALA B O 1
ATOM 3030 N N . SER B 1 70 ? 9.523 -1.771 1.624 1 91.81 70 SER B N 1
ATOM 3031 C CA . SER B 1 70 ? 9.555 -3.203 1.905 1 91.81 70 SER B CA 1
ATOM 3032 C C . SER B 1 70 ? 8.875 -3.998 0.797 1 91.81 70 SER B C 1
ATOM 3034 O O . SER B 1 70 ? 8.086 -3.449 0.027 1 91.81 70 SER B O 1
ATOM 3036 N N . ILE B 1 71 ? 9.211 -5.254 0.719 1 92.38 71 ILE B N 1
ATOM 3037 C CA . ILE B 1 71 ? 8.586 -6.121 -0.276 1 92.38 71 ILE B CA 1
ATOM 3038 C C . ILE B 1 71 ? 7.074 -6.137 -0.07 1 92.38 71 ILE B C 1
ATOM 3040 O O . ILE B 1 71 ? 6.312 -6.07 -1.035 1 92.38 71 ILE B O 1
ATOM 3044 N N . GLU B 1 72 ? 6.629 -6.18 1.183 1 89.69 72 GLU B N 1
ATOM 3045 C CA . GLU B 1 72 ? 5.203 -6.168 1.495 1 89.69 72 GLU B CA 1
ATOM 3046 C C . GLU B 1 72 ? 4.539 -4.887 0.991 1 89.69 72 GLU B C 1
ATOM 3048 O O . GLU B 1 72 ? 3.477 -4.938 0.364 1 89.69 72 GLU B O 1
ATOM 3053 N N . ASP B 1 73 ? 5.156 -3.803 1.284 1 92 73 ASP B N 1
ATOM 3054 C CA . ASP B 1 73 ? 4.617 -2.525 0.826 1 92 73 ASP B CA 1
ATOM 3055 C C . ASP B 1 73 ? 4.578 -2.461 -0.699 1 92 73 ASP B C 1
ATOM 3057 O O . ASP B 1 73 ? 3.609 -1.971 -1.28 1 92 73 ASP B O 1
ATOM 3061 N N . ARG B 1 74 ? 5.641 -2.918 -1.279 1 95.31 74 ARG B N 1
ATOM 3062 C CA . ARG B 1 74 ? 5.711 -2.941 -2.736 1 95.31 74 ARG B CA 1
ATOM 3063 C C . ARG B 1 74 ? 4.57 -3.76 -3.328 1 95.31 74 ARG B C 1
ATOM 3065 O O . ARG B 1 74 ? 3.912 -3.324 -4.273 1 95.31 74 ARG B O 1
ATOM 3072 N N . LEU B 1 75 ? 4.371 -4.93 -2.785 1 95 75 LEU B N 1
ATOM 3073 C CA . LEU B 1 75 ? 3.299 -5.797 -3.264 1 95 75 LEU B CA 1
ATOM 3074 C C . LEU B 1 75 ? 1.941 -5.121 -3.109 1 95 75 LEU B C 1
ATOM 3076 O O . LEU B 1 75 ? 1.094 -5.211 -4 1 95 75 LEU B O 1
ATOM 3080 N N . GLU B 1 76 ? 1.776 -4.465 -2.006 1 94.06 76 GLU B N 1
ATOM 3081 C CA . GLU B 1 76 ? 0.536 -3.732 -1.775 1 94.06 76 GLU B CA 1
ATOM 3082 C C . GLU B 1 76 ? 0.339 -2.639 -2.82 1 94.06 76 GLU B C 1
ATOM 3084 O O . GLU B 1 76 ? -0.732 -2.531 -3.42 1 94.06 76 GLU B O 1
ATOM 3089 N N . LEU B 1 77 ? 1.321 -1.92 -3.064 1 96.75 77 LEU B N 1
ATOM 3090 C CA . LEU B 1 77 ? 1.255 -0.825 -4.027 1 96.75 77 LEU B CA 1
ATOM 3091 C C . LEU B 1 77 ? 1.006 -1.354 -5.438 1 96.75 77 LEU B C 1
ATOM 3093 O O . LEU B 1 77 ? 0.192 -0.798 -6.176 1 96.75 77 LEU B O 1
ATOM 3097 N N . LEU B 1 78 ? 1.662 -2.432 -5.781 1 97.69 78 LEU B N 1
ATOM 3098 C CA . LEU B 1 78 ? 1.54 -2.996 -7.121 1 97.69 78 LEU B CA 1
ATOM 3099 C C . LEU B 1 78 ? 0.15 -3.586 -7.336 1 97.69 78 LEU B C 1
ATOM 3101 O O . LEU B 1 78 ? -0.36 -3.59 -8.461 1 97.69 78 LEU B O 1
ATOM 3105 N N . SER B 1 79 ? -0.449 -4.012 -6.273 1 95.12 79 SER B N 1
ATOM 3106 C CA . SER B 1 79 ? -1.711 -4.738 -6.371 1 95.12 79 SER B CA 1
ATOM 3107 C C . SER B 1 79 ? -2.822 -3.846 -6.918 1 95.12 79 SER B C 1
ATOM 3109 O O . SER B 1 79 ? -3.822 -4.34 -7.438 1 95.12 79 SER B O 1
ATOM 3111 N N . ILE B 1 80 ? -2.631 -2.537 -6.867 1 93.56 80 ILE B N 1
ATOM 3112 C CA . ILE B 1 80 ? -3.641 -1.609 -7.363 1 93.56 80 ILE B CA 1
ATOM 3113 C C . ILE B 1 80 ? -3.639 -1.613 -8.891 1 93.56 80 ILE B C 1
ATOM 3115 O O . ILE B 1 80 ? -4.641 -1.268 -9.523 1 93.56 80 ILE B O 1
ATOM 3119 N N . TYR B 1 81 ? -2.535 -2.043 -9.453 1 95.94 81 TYR B N 1
ATOM 3120 C CA . TYR B 1 81 ? -2.371 -1.912 -10.898 1 95.94 81 TYR B CA 1
ATOM 3121 C C . TYR B 1 81 ? -2.648 -3.236 -11.602 1 95.94 81 TYR B C 1
ATOM 3123 O O . TYR B 1 81 ? -2.887 -3.266 -12.812 1 95.94 81 TYR B O 1
ATOM 3131 N N . GLY B 1 82 ? -2.492 -4.309 -10.859 1 95.12 82 GLY B N 1
ATOM 3132 C CA . GLY B 1 82 ? -2.682 -5.609 -11.484 1 95.12 82 GLY B CA 1
ATOM 3133 C C . GLY B 1 82 ? -2.285 -6.766 -10.586 1 95.12 82 GLY B C 1
ATOM 3134 O O . GLY B 1 82 ? -1.943 -6.562 -9.422 1 95.12 82 GLY B O 1
ATOM 3135 N N . GLU B 1 83 ? -2.412 -7.941 -11.172 1 94.06 83 GLU B N 1
ATOM 3136 C CA . GLU B 1 83 ? -1.98 -9.141 -10.461 1 94.06 83 GLU B CA 1
ATOM 3137 C C . GLU B 1 83 ? -0.459 -9.242 -10.414 1 94.06 83 GLU B C 1
ATOM 3139 O O . GLU B 1 83 ? 0.212 -9.086 -11.438 1 94.06 83 GLU B O 1
ATOM 3144 N N . VAL B 1 84 ? 0.013 -9.57 -9.242 1 96.19 84 VAL B N 1
ATOM 3145 C CA . VAL B 1 84 ? 1.46 -9.523 -9.055 1 96.19 84 VAL B CA 1
ATOM 3146 C C . VAL B 1 84 ? 2.008 -10.945 -8.945 1 96.19 84 VAL B C 1
ATOM 3148 O O . VAL B 1 84 ? 1.419 -11.797 -8.273 1 96.19 84 VAL B O 1
ATOM 3151 N N . GLN B 1 85 ? 3.072 -11.148 -9.609 1 95.06 85 GLN B N 1
ATOM 3152 C CA . GLN B 1 85 ? 3.846 -12.383 -9.516 1 95.06 85 GLN B CA 1
ATOM 3153 C C . GLN B 1 85 ? 5.32 -12.094 -9.258 1 95.06 85 GLN B C 1
ATOM 3155 O O . GLN B 1 85 ? 5.926 -11.266 -9.938 1 95.06 85 GLN B O 1
ATOM 3160 N N . ILE B 1 86 ? 5.867 -12.797 -8.312 1 96.38 86 ILE B N 1
ATOM 3161 C CA . ILE B 1 86 ? 7.266 -12.57 -7.957 1 96.38 86 ILE B CA 1
ATOM 3162 C C . ILE B 1 86 ? 8.164 -13.477 -8.797 1 96.38 86 ILE B C 1
ATOM 3164 O O . ILE B 1 86 ? 7.871 -14.664 -8.977 1 96.38 86 ILE B O 1
ATOM 3168 N N . LEU B 1 87 ? 9.172 -12.875 -9.328 1 95.69 87 LEU B N 1
ATOM 3169 C CA . LEU B 1 87 ? 10.266 -13.609 -9.953 1 95.69 87 LEU B CA 1
ATOM 3170 C C . LEU B 1 87 ? 11.539 -13.508 -9.117 1 95.69 87 LEU B C 1
ATOM 3172 O O . LEU B 1 87 ? 11.875 -12.43 -8.625 1 95.69 87 LEU B O 1
ATOM 3176 N N . GLU B 1 88 ? 12.188 -14.602 -8.945 1 94.38 88 GLU B N 1
ATOM 3177 C CA . GLU B 1 88 ? 13.477 -14.609 -8.266 1 94.38 88 GLU B CA 1
ATOM 3178 C C . GLU B 1 88 ? 14.625 -14.586 -9.266 1 94.38 88 GLU B C 1
ATOM 3180 O O . GLU B 1 88 ? 14.75 -15.484 -10.102 1 94.38 88 GLU B O 1
ATOM 3185 N N . LEU B 1 89 ? 15.461 -13.664 -9.102 1 93.81 89 LEU B N 1
ATOM 3186 C CA . LEU B 1 89 ? 16.516 -13.445 -10.078 1 93.81 89 LEU B CA 1
ATOM 3187 C C . LEU B 1 89 ? 17.406 -14.68 -10.211 1 93.81 89 LEU B C 1
ATOM 3189 O O . LEU B 1 89 ? 17.781 -15.062 -11.32 1 93.81 89 LEU B O 1
ATOM 3193 N N . PRO B 1 90 ? 17.797 -15.367 -9.164 1 93.44 90 PRO B N 1
ATOM 3194 C CA . PRO B 1 90 ? 18.656 -16.547 -9.297 1 93.44 90 PRO B CA 1
ATOM 3195 C C . PRO B 1 90 ? 18.031 -17.641 -10.18 1 93.44 90 PRO B C 1
ATOM 3197 O O . PRO B 1 90 ? 18.75 -18.422 -10.789 1 93.44 90 PRO B O 1
ATOM 3200 N N . GLN B 1 91 ? 16.75 -17.609 -10.297 1 92.81 91 GLN B N 1
ATOM 3201 C CA . GLN B 1 91 ? 16.047 -18.641 -11.062 1 92.81 91 GLN B CA 1
ATOM 3202 C C . GLN B 1 91 ? 15.945 -18.25 -12.531 1 92.81 91 GLN B C 1
ATOM 3204 O O . GLN B 1 91 ? 15.672 -19.109 -13.391 1 92.81 91 GLN B O 1
ATOM 3209 N N . ILE B 1 92 ? 16.188 -16.953 -12.812 1 94.25 92 ILE B N 1
ATOM 3210 C CA . ILE B 1 92 ? 15.898 -16.531 -14.18 1 94.25 92 ILE B CA 1
ATOM 3211 C C . ILE B 1 92 ? 17.125 -15.867 -14.781 1 94.25 92 ILE B C 1
ATOM 3213 O O . ILE B 1 92 ? 17.172 -15.602 -15.984 1 94.25 92 ILE B O 1
ATOM 3217 N N . LYS B 1 93 ? 18.125 -15.617 -14 1 93.81 93 LYS B N 1
ATOM 3218 C CA . LYS B 1 93 ? 19.25 -14.781 -14.422 1 93.81 93 LYS B CA 1
ATOM 3219 C C . LYS B 1 93 ? 20.031 -15.438 -15.555 1 93.81 93 LYS B C 1
ATOM 3221 O O . LYS B 1 93 ? 20.734 -14.758 -16.312 1 93.81 93 LYS B O 1
ATOM 3226 N N . ASP B 1 94 ? 19.984 -16.766 -15.781 1 95.31 94 ASP B N 1
ATOM 3227 C CA . ASP B 1 94 ? 20.781 -17.484 -16.781 1 95.31 94 ASP B CA 1
ATOM 3228 C C . ASP B 1 94 ? 19.938 -17.797 -18.016 1 95.31 94 ASP B C 1
ATOM 3230 O O . ASP B 1 94 ? 20.438 -18.422 -18.953 1 95.31 94 ASP B O 1
ATOM 3234 N N . GLN B 1 95 ? 18.734 -17.391 -18.031 1 96.94 95 GLN B N 1
ATOM 3235 C CA . GLN B 1 95 ? 17.875 -17.594 -19.203 1 96.94 95 GLN B CA 1
ATOM 3236 C C . GLN B 1 95 ? 18.297 -16.672 -20.359 1 96.94 95 GLN B C 1
ATOM 3238 O O . GLN B 1 95 ? 18.656 -15.516 -20.141 1 96.94 95 GLN B O 1
ATOM 3243 N N . SER B 1 96 ? 18.203 -17.234 -21.562 1 97.69 96 SER B N 1
ATOM 3244 C CA . SER B 1 96 ? 18.391 -16.391 -22.734 1 97.69 96 SER B CA 1
ATOM 3245 C C . SER B 1 96 ? 17.266 -15.367 -22.859 1 97.69 96 SER B C 1
ATOM 3247 O O . SER B 1 96 ? 16.188 -15.547 -22.281 1 97.69 96 SER B O 1
ATOM 3249 N N . PRO B 1 97 ? 17.516 -14.289 -23.625 1 97.81 97 PRO B N 1
ATOM 3250 C CA . PRO B 1 97 ? 16.422 -13.336 -23.875 1 97.81 97 PRO B CA 1
ATOM 3251 C C . PRO B 1 97 ? 15.172 -13.992 -24.438 1 97.81 97 PRO B C 1
ATOM 3253 O O . PRO B 1 97 ? 14.062 -13.688 -24.016 1 97.81 97 PRO B O 1
ATOM 3256 N N . GLU B 1 98 ? 15.383 -14.898 -25.312 1 97.75 98 GLU B N 1
ATOM 3257 C CA . GLU B 1 98 ? 14.266 -15.57 -25.953 1 97.75 98 GLU B CA 1
ATOM 3258 C C . GLU B 1 98 ? 13.484 -16.422 -24.969 1 97.75 98 GLU B C 1
ATOM 3260 O O . GLU B 1 98 ? 12.25 -16.406 -24.953 1 97.75 98 GLU B O 1
ATOM 3265 N N . ASP B 1 99 ? 14.219 -17.125 -24.141 1 97.31 99 ASP B N 1
ATOM 3266 C CA . ASP B 1 99 ? 13.57 -17.984 -23.156 1 97.31 99 ASP B CA 1
ATOM 3267 C C . ASP B 1 99 ? 12.789 -17.156 -22.141 1 97.31 99 ASP B C 1
ATOM 3269 O O . ASP B 1 99 ? 11.664 -17.5 -21.781 1 97.31 99 ASP B O 1
ATOM 3273 N N . PHE B 1 100 ? 13.414 -16.172 -21.688 1 97.56 100 PHE B N 1
ATOM 3274 C CA . PHE B 1 100 ? 12.75 -15.281 -20.734 1 97.56 100 PHE B CA 1
ATOM 3275 C C . PHE B 1 100 ? 11.5 -14.672 -21.344 1 97.56 100 PHE B C 1
ATOM 3277 O O . PHE B 1 100 ? 10.438 -14.633 -20.719 1 97.56 100 PHE B O 1
ATOM 3284 N N . PHE B 1 101 ? 11.602 -14.188 -22.578 1 97.88 101 PHE B N 1
ATOM 3285 C CA . PHE B 1 101 ? 10.477 -13.625 -23.312 1 97.88 101 PHE B CA 1
ATOM 3286 C C . PHE B 1 101 ? 9.328 -14.617 -23.406 1 97.88 101 PHE B C 1
ATOM 3288 O O . PHE B 1 101 ? 8.172 -14.266 -23.203 1 97.88 101 PHE B O 1
ATOM 3295 N N . GLU B 1 102 ? 9.625 -15.859 -23.688 1 95.88 102 GLU B N 1
ATOM 3296 C CA . GLU B 1 102 ? 8.594 -16.891 -23.797 1 95.88 102 GLU B CA 1
ATOM 3297 C C . GLU B 1 102 ? 7.859 -17.078 -22.469 1 95.88 102 GLU B C 1
ATOM 3299 O O . GLU B 1 102 ? 6.641 -17.266 -22.453 1 95.88 102 GLU B O 1
ATOM 3304 N N . GLU B 1 103 ? 8.57 -17.016 -21.469 1 94 103 GLU B N 1
ATOM 3305 C CA . GLU B 1 103 ? 7.992 -17.203 -20.156 1 94 103 GLU B CA 1
ATOM 3306 C C . GLU B 1 103 ? 7.02 -16.078 -19.812 1 94 103 GLU B C 1
ATOM 3308 O O . GLU B 1 103 ? 5.887 -16.344 -19.391 1 94 103 GLU B O 1
ATOM 3313 N N . ILE B 1 104 ? 7.371 -14.859 -20.016 1 94.44 104 ILE B N 1
ATOM 3314 C CA . ILE B 1 104 ? 6.566 -13.742 -19.547 1 94.44 104 ILE B CA 1
ATOM 3315 C C . ILE B 1 104 ? 5.465 -13.422 -20.547 1 94.44 104 ILE B C 1
ATOM 3317 O O . ILE B 1 104 ? 4.484 -12.75 -20.219 1 94.44 104 ILE B O 1
ATOM 3321 N N . SER B 1 105 ? 5.586 -13.875 -21.766 1 94.94 105 SER B N 1
ATOM 3322 C CA . SER B 1 105 ? 4.633 -13.516 -22.812 1 94.94 105 SER B CA 1
ATOM 3323 C C . SER B 1 105 ? 3.586 -14.609 -23.016 1 94.94 105 SER B C 1
ATOM 3325 O O . SER B 1 105 ? 2.707 -14.484 -23.859 1 94.94 105 SER B O 1
ATOM 3327 N N . ALA B 1 106 ? 3.672 -15.641 -22.219 1 90.62 106 ALA B N 1
ATOM 3328 C CA . ALA B 1 106 ? 2.695 -16.719 -22.344 1 90.62 106 ALA B CA 1
ATOM 3329 C C . ALA B 1 106 ? 1.277 -16.203 -22.109 1 90.62 106 ALA B C 1
ATOM 3331 O O . ALA B 1 106 ? 0.944 -15.75 -21.016 1 90.62 106 ALA B O 1
ATOM 3332 N N . GLY B 1 107 ? 0.463 -16.203 -23.141 1 88.75 107 GLY B N 1
ATOM 3333 C CA . GLY B 1 107 ? -0.926 -15.781 -23.031 1 88.75 107 GLY B CA 1
ATOM 3334 C C . GLY B 1 107 ? -1.1 -14.273 -23.031 1 88.75 107 GLY B C 1
ATOM 3335 O O . GLY B 1 107 ? -2.203 -13.773 -22.812 1 88.75 107 GLY B O 1
ATOM 3336 N N . ALA B 1 108 ? -0.058 -13.609 -23.328 1 94.69 108 ALA B N 1
ATOM 3337 C CA . ALA B 1 108 ? -0.118 -12.156 -23.281 1 94.69 108 ALA B CA 1
ATOM 3338 C C . ALA B 1 108 ? -0.622 -11.57 -24.594 1 94.69 108 ALA B C 1
ATOM 3340 O O . ALA B 1 108 ? -0.423 -12.164 -25.656 1 94.69 108 ALA B O 1
ATOM 3341 N N . LYS B 1 109 ? -1.282 -10.508 -24.469 1 96.5 109 LYS B N 1
ATOM 3342 C CA . LYS B 1 109 ? -1.687 -9.711 -25.625 1 96.5 109 LYS B CA 1
ATOM 3343 C C . LYS B 1 109 ? -0.709 -8.562 -25.859 1 96.5 109 LYS B C 1
ATOM 3345 O O . LYS B 1 109 ? -0.646 -8.016 -26.969 1 96.5 109 LYS B O 1
ATOM 3350 N N . GLY B 1 110 ? -0.031 -8.242 -24.891 1 98 110 GLY B N 1
ATOM 3351 C CA . GLY B 1 110 ? 0.917 -7.148 -25.016 1 98 110 GLY B CA 1
ATOM 3352 C C . GLY B 1 110 ? 1.854 -7.035 -23.828 1 98 110 GLY B C 1
ATOM 3353 O O . GLY B 1 110 ? 1.659 -7.703 -22.812 1 98 110 GLY B O 1
ATOM 3354 N N . ILE B 1 111 ? 2.891 -6.219 -24.047 1 98.5 111 ILE B N 1
ATOM 3355 C CA . ILE B 1 111 ? 3.924 -5.977 -23.047 1 98.5 111 ILE B CA 1
ATOM 3356 C C . ILE B 1 111 ? 4.195 -4.48 -22.938 1 98.5 111 ILE B C 1
ATOM 3358 O O . ILE B 1 111 ? 4.273 -3.779 -23.953 1 98.5 111 ILE B O 1
ATOM 3362 N N . VAL B 1 112 ? 4.246 -3.959 -21.672 1 98.75 112 VAL B N 1
ATOM 3363 C CA . VAL B 1 112 ? 4.566 -2.564 -21.391 1 98.75 112 VAL B CA 1
ATOM 3364 C C . VAL B 1 112 ? 5.875 -2.484 -20.609 1 98.75 112 VAL B C 1
ATOM 3366 O O . VAL B 1 112 ? 6.027 -3.135 -19.562 1 98.75 112 VAL B O 1
ATOM 3369 N N . VAL B 1 113 ? 6.848 -1.723 -21.141 1 98.56 113 VAL B N 1
ATOM 3370 C CA . VAL B 1 113 ? 8.125 -1.632 -20.438 1 98.56 113 VAL B CA 1
ATOM 3371 C C . VAL B 1 113 ? 8.656 -0.203 -20.516 1 98.56 113 VAL B C 1
ATOM 3373 O O . VAL B 1 113 ? 8.117 0.627 -21.25 1 98.56 113 VAL B O 1
ATOM 3376 N N . GLY B 1 114 ? 9.633 0.09 -19.703 1 97.5 114 GLY B N 1
ATOM 3377 C CA . GLY B 1 114 ? 10.344 1.355 -19.781 1 97.5 114 GLY B CA 1
ATOM 3378 C C . GLY B 1 114 ? 11.359 1.389 -20.906 1 97.5 114 GLY B C 1
ATOM 3379 O O . GLY B 1 114 ? 11.773 0.341 -21.406 1 97.5 114 GLY B O 1
ATOM 3380 N N . HIS B 1 115 ? 11.867 2.529 -21.172 1 93.88 115 HIS B N 1
ATOM 3381 C CA . HIS B 1 115 ? 12.758 2.771 -22.297 1 93.88 115 HIS B CA 1
ATOM 3382 C C . HIS B 1 115 ? 14.094 2.062 -22.109 1 93.88 115 HIS B C 1
ATOM 3384 O O . HIS B 1 115 ? 14.773 1.751 -23.094 1 93.88 115 HIS B O 1
ATOM 3390 N N . ASP B 1 116 ? 14.469 1.781 -20.953 1 93 116 ASP B N 1
ATOM 3391 C CA . ASP B 1 116 ? 15.789 1.22 -20.672 1 93 116 ASP B CA 1
ATOM 3392 C C . ASP B 1 116 ? 15.688 -0.247 -20.266 1 93 116 ASP B C 1
ATOM 3394 O O . ASP B 1 116 ? 16.609 -0.795 -19.672 1 93 116 ASP B O 1
ATOM 3398 N N . PHE B 1 117 ? 14.656 -0.852 -20.578 1 96.62 117 PHE B N 1
ATOM 3399 C CA . PHE B 1 117 ? 14.406 -2.227 -20.156 1 96.62 117 PHE B CA 1
ATOM 3400 C C . PHE B 1 117 ? 15.414 -3.176 -20.797 1 96.62 117 PHE B C 1
ATOM 3402 O O . PHE B 1 117 ? 15.688 -3.092 -22 1 96.62 117 PHE B O 1
ATOM 3409 N N . ARG B 1 118 ? 16.016 -4.012 -19.969 1 96.31 118 ARG B N 1
ATOM 3410 C CA . ARG B 1 118 ? 16.891 -5.102 -20.375 1 96.31 118 ARG B CA 1
ATOM 3411 C C . ARG B 1 118 ? 16.422 -6.43 -19.797 1 96.31 118 ARG B C 1
ATOM 3413 O O . ARG B 1 118 ? 15.852 -6.473 -18.703 1 96.31 118 ARG B O 1
ATOM 3420 N N . PHE B 1 119 ? 16.688 -7.484 -20.5 1 96.81 119 PHE B N 1
ATOM 3421 C CA . PHE B 1 119 ? 16.219 -8.781 -20.031 1 96.81 119 PHE B CA 1
ATOM 3422 C C . PHE B 1 119 ? 17.109 -9.906 -20.547 1 96.81 119 PHE B C 1
ATOM 3424 O O . PHE B 1 119 ? 17.906 -9.695 -21.469 1 96.81 119 PHE B O 1
ATOM 3431 N N . GLY B 1 120 ? 16.969 -11.047 -19.906 1 96 120 GLY B N 1
ATOM 3432 C CA . GLY B 1 120 ? 17.797 -12.188 -20.281 1 96 120 GLY B CA 1
ATOM 3433 C C . GLY B 1 120 ? 19.188 -12.148 -19.641 1 96 120 GLY B C 1
ATOM 3434 O O . GLY B 1 120 ? 19.547 -11.156 -19 1 96 120 GLY B O 1
ATOM 3435 N N . LYS B 1 121 ? 19.859 -13.211 -19.906 1 95.31 121 LYS B N 1
ATOM 3436 C CA . LYS B 1 121 ? 21.203 -13.344 -19.328 1 95.31 121 LYS B CA 1
ATOM 3437 C C . LYS B 1 121 ? 22.062 -12.133 -19.672 1 95.31 121 LYS B C 1
ATOM 3439 O O . LYS B 1 121 ? 22.156 -11.734 -20.844 1 95.31 121 LYS B O 1
ATOM 3444 N N . ASP B 1 122 ? 22.625 -11.508 -18.641 1 92.19 122 ASP B N 1
ATOM 3445 C CA . ASP B 1 122 ? 23.531 -10.375 -18.734 1 92.19 122 ASP B CA 1
ATOM 3446 C C . ASP B 1 122 ? 22.844 -9.164 -19.375 1 92.19 122 ASP B C 1
ATOM 3448 O O . ASP B 1 122 ? 23.5 -8.297 -19.938 1 92.19 122 ASP B O 1
ATOM 3452 N N . GLY B 1 123 ? 21.547 -9.219 -19.391 1 93.56 123 GLY B N 1
ATOM 3453 C CA . GLY B 1 123 ? 20.812 -8.086 -19.953 1 93.56 123 GLY B CA 1
ATOM 3454 C C . GLY B 1 123 ? 21.031 -7.922 -21.438 1 93.56 123 GLY B C 1
ATOM 3455 O O . GLY B 1 123 ? 21.062 -6.801 -21.953 1 93.56 123 GLY B O 1
ATOM 3456 N N . ARG B 1 124 ? 21.172 -9.008 -22.094 1 95.5 124 ARG B N 1
ATOM 3457 C CA . ARG B 1 124 ? 21.484 -8.984 -23.516 1 95.5 124 ARG B CA 1
ATOM 3458 C C . ARG B 1 124 ? 20.266 -8.555 -24.344 1 95.5 124 ARG B C 1
ATOM 3460 O O . ARG B 1 124 ? 20.406 -8.102 -25.484 1 95.5 124 ARG B O 1
ATOM 3467 N N . GLY B 1 125 ? 19.109 -8.852 -23.844 1 97.56 125 GLY B N 1
ATOM 3468 C CA . GLY B 1 125 ? 17.906 -8.359 -24.5 1 97.56 125 GLY B CA 1
ATOM 3469 C C . GLY B 1 125 ? 17.625 -6.898 -24.219 1 97.56 125 GLY B C 1
ATOM 3470 O O . GLY B 1 125 ? 17.797 -6.434 -23.094 1 97.56 125 GLY B O 1
ATOM 3471 N N . ASP B 1 126 ? 17.281 -6.191 -25.281 1 97.56 126 ASP B N 1
ATOM 3472 C CA . ASP B 1 126 ? 16.891 -4.789 -25.141 1 97.56 126 ASP B CA 1
ATOM 3473 C C . ASP B 1 126 ? 15.539 -4.523 -25.797 1 97.56 126 ASP B C 1
ATOM 3475 O O . ASP B 1 126 ? 14.844 -5.457 -26.203 1 97.56 126 ASP B O 1
ATOM 3479 N N . VAL B 1 127 ? 15.156 -3.281 -25.797 1 97.81 127 VAL B N 1
ATOM 3480 C CA . VAL B 1 127 ? 13.844 -2.9 -26.297 1 97.81 127 VAL B CA 1
ATOM 3481 C C . VAL B 1 127 ? 13.742 -3.242 -27.781 1 97.81 127 VAL B C 1
ATOM 3483 O O . VAL B 1 127 ? 12.68 -3.629 -28.266 1 97.81 127 VAL B O 1
ATOM 3486 N N . GLU B 1 128 ? 14.844 -3.133 -28.516 1 97.69 128 GLU B N 1
ATOM 3487 C CA . GLU B 1 128 ? 14.852 -3.473 -29.938 1 97.69 128 GLU B CA 1
ATOM 3488 C C . GLU B 1 128 ? 14.562 -4.957 -30.141 1 97.69 128 GLU B C 1
ATOM 3490 O O . GLU B 1 128 ? 13.727 -5.316 -30.969 1 97.69 128 GLU B O 1
ATOM 3495 N N . LEU B 1 129 ? 15.297 -5.715 -29.406 1 98.25 129 LEU B N 1
ATOM 3496 C CA . LEU B 1 129 ? 15.047 -7.148 -29.484 1 98.25 129 LEU B CA 1
ATOM 3497 C C . LEU B 1 129 ? 13.625 -7.48 -29.047 1 98.25 129 LEU B C 1
ATOM 3499 O O . LEU B 1 129 ? 12.961 -8.328 -29.656 1 98.25 129 LEU B O 1
ATOM 3503 N N . LEU B 1 130 ? 13.156 -6.875 -28.016 1 98.56 130 LEU B N 1
ATOM 3504 C CA . LEU B 1 130 ? 11.797 -7.086 -27.516 1 98.56 130 LEU B CA 1
ATOM 3505 C C . LEU B 1 130 ? 10.766 -6.77 -28.594 1 98.56 130 LEU B C 1
ATOM 3507 O O . LEU B 1 130 ? 9.797 -7.508 -28.766 1 98.56 130 LEU B O 1
ATOM 3511 N N . ASP B 1 131 ? 10.969 -5.684 -29.266 1 98.31 131 ASP B N 1
ATOM 3512 C CA . ASP B 1 131 ? 10.078 -5.277 -30.344 1 98.31 131 ASP B CA 1
ATOM 3513 C C . ASP B 1 131 ? 10.016 -6.344 -31.438 1 98.31 131 ASP B C 1
ATOM 3515 O O . ASP B 1 131 ? 8.938 -6.676 -31.938 1 98.31 131 ASP B O 1
ATOM 3519 N N . LYS B 1 132 ? 11.148 -6.867 -31.828 1 98.44 132 LYS B N 1
ATOM 3520 C CA . LYS B 1 132 ? 11.227 -7.926 -32.812 1 98.44 132 LYS B CA 1
ATOM 3521 C C . LYS B 1 132 ? 10.453 -9.164 -32.375 1 98.44 132 LYS B C 1
ATOM 3523 O O . LYS B 1 132 ? 9.648 -9.711 -33.125 1 98.44 132 LYS B O 1
ATOM 3528 N N . LEU B 1 133 ? 10.68 -9.57 -31.188 1 98.31 133 LEU B N 1
ATOM 3529 C CA . LEU B 1 133 ? 10.031 -10.766 -30.641 1 98.31 133 LEU B CA 1
ATOM 3530 C C . LEU B 1 133 ? 8.523 -10.562 -30.547 1 98.31 133 LEU B C 1
ATOM 3532 O O . LEU B 1 133 ? 7.754 -11.477 -30.859 1 98.31 133 LEU B O 1
ATOM 3536 N N . CYS B 1 134 ? 8.117 -9.406 -30.125 1 98.44 134 CYS B N 1
ATOM 3537 C CA . CYS B 1 134 ? 6.695 -9.094 -30.016 1 98.44 134 CYS B CA 1
ATOM 3538 C C . CYS B 1 134 ? 6.027 -9.141 -31.391 1 98.44 134 CYS B C 1
ATOM 3540 O O . CYS B 1 134 ? 4.938 -9.695 -31.531 1 98.44 134 CYS B O 1
ATOM 3542 N N . LYS B 1 135 ? 6.645 -8.594 -32.375 1 98.06 135 LYS B N 1
ATOM 3543 C CA . LYS B 1 135 ? 6.109 -8.594 -33.75 1 98.06 135 LYS B CA 1
ATOM 3544 C C . LYS B 1 135 ? 5.957 -10.016 -34.281 1 98.06 135 LYS B C 1
ATOM 3546 O O . LYS B 1 135 ? 4.945 -10.344 -34.906 1 98.06 135 LYS B O 1
ATOM 3551 N N . GLU B 1 136 ? 6.891 -10.812 -34 1 97.62 136 GLU B N 1
ATOM 3552 C CA . GLU B 1 136 ? 6.859 -12.203 -34.438 1 97.62 136 GLU B CA 1
ATOM 3553 C C . GLU B 1 136 ? 5.688 -12.953 -33.812 1 97.62 136 GLU B C 1
ATOM 3555 O O . GLU B 1 136 ? 5.121 -13.852 -34.438 1 97.62 136 GLU B O 1
ATOM 3560 N N . LYS B 1 137 ? 5.312 -12.539 -32.656 1 96.38 137 LYS B N 1
ATOM 3561 C CA . LYS B 1 137 ? 4.254 -13.242 -31.953 1 96.38 137 LYS B CA 1
ATOM 3562 C C . LYS B 1 137 ? 2.932 -12.492 -32.031 1 96.38 137 LYS B C 1
ATOM 3564 O O . LYS B 1 137 ? 1.92 -12.93 -31.484 1 96.38 137 LYS B O 1
ATOM 3569 N N . GLY B 1 138 ? 2.955 -11.305 -32.625 1 96.69 138 GLY B N 1
ATOM 3570 C CA . GLY B 1 138 ? 1.75 -10.508 -32.75 1 96.69 138 GLY B CA 1
ATOM 3571 C C . GLY B 1 138 ? 1.34 -9.836 -31.453 1 96.69 138 GLY B C 1
ATOM 3572 O O . GLY B 1 138 ? 0.149 -9.68 -31.172 1 96.69 138 GLY B O 1
ATOM 3573 N N . LEU B 1 139 ? 2.273 -9.555 -30.625 1 97.56 139 LEU B N 1
ATOM 3574 C CA . LEU B 1 139 ? 2.02 -8.883 -29.344 1 97.56 139 LEU B CA 1
ATOM 3575 C C . LEU B 1 139 ? 2.186 -7.375 -29.5 1 97.56 139 LEU B C 1
ATOM 3577 O O . LEU B 1 139 ? 3.08 -6.91 -30.203 1 97.56 139 LEU B O 1
ATOM 3581 N N . LYS B 1 140 ? 1.361 -6.672 -28.812 1 98 140 LYS B N 1
ATOM 3582 C CA . LYS B 1 140 ? 1.532 -5.227 -28.719 1 98 140 LYS B CA 1
ATOM 3583 C C . LYS B 1 140 ? 2.648 -4.855 -27.75 1 98 140 LYS B C 1
ATOM 3585 O O . LYS B 1 140 ? 2.721 -5.398 -26.641 1 98 140 LYS B O 1
ATOM 3590 N N . LEU B 1 141 ? 3.537 -4.008 -28.234 1 98.56 141 LEU B N 1
ATOM 3591 C CA . LEU B 1 141 ? 4.586 -3.506 -27.359 1 98.56 141 LEU B CA 1
ATOM 3592 C C . LEU B 1 141 ? 4.43 -2.01 -27.125 1 98.56 141 LEU B C 1
ATOM 3594 O O . LEU B 1 141 ? 4.254 -1.239 -28.062 1 98.56 141 LEU B O 1
ATOM 3598 N N . GLU B 1 142 ? 4.414 -1.605 -25.859 1 98.44 142 GLU B N 1
ATOM 3599 C CA . GLU B 1 142 ? 4.434 -0.197 -25.469 1 98.44 142 GLU B CA 1
ATOM 3600 C C . GLU B 1 142 ? 5.668 0.134 -24.641 1 98.44 142 GLU B C 1
ATOM 3602 O O . GLU B 1 142 ? 5.914 -0.493 -23.609 1 98.44 142 GLU B O 1
ATOM 3607 N N . VAL B 1 143 ? 6.41 1.065 -25.172 1 98.5 143 VAL B N 1
ATOM 3608 C CA . VAL B 1 143 ? 7.602 1.521 -24.453 1 98.5 143 VAL B CA 1
ATOM 3609 C C . VAL B 1 143 ? 7.352 2.902 -23.859 1 98.5 143 VAL B C 1
ATOM 3611 O O . VAL B 1 143 ? 7.035 3.854 -24.578 1 98.5 143 VAL B O 1
ATOM 3614 N N . ILE B 1 144 ? 7.504 3.053 -22.547 1 98.06 144 ILE B N 1
ATOM 3615 C CA . ILE B 1 144 ? 7.211 4.289 -21.844 1 98.06 144 ILE B CA 1
ATOM 3616 C C . ILE B 1 144 ? 8.492 5.113 -21.688 1 98.06 144 ILE B C 1
ATOM 3618 O O . ILE B 1 144 ? 9.516 4.609 -21.219 1 98.06 144 ILE B O 1
ATOM 3622 N N . PRO B 1 145 ? 8.492 6.336 -22.109 1 97.25 145 PRO B N 1
ATOM 3623 C CA . PRO B 1 145 ? 9.648 7.207 -21.922 1 97.25 145 PRO B CA 1
ATOM 3624 C C . PRO B 1 145 ? 9.945 7.48 -20.438 1 97.25 145 PRO B C 1
ATOM 3626 O O . PRO B 1 145 ? 9.07 7.309 -19.594 1 97.25 145 PRO B O 1
ATOM 3629 N N . PRO B 1 146 ? 11.156 7.902 -20.219 1 96.56 146 PRO B N 1
ATOM 3630 C CA . PRO B 1 146 ? 11.5 8.188 -18.828 1 96.56 146 PRO B CA 1
ATOM 3631 C C . PRO B 1 146 ? 10.758 9.398 -18.281 1 96.56 146 PRO B C 1
ATOM 3633 O O . PRO B 1 146 ? 10.414 10.312 -19.031 1 96.56 146 PRO B O 1
ATOM 3636 N N . VAL B 1 147 ? 10.484 9.352 -16.953 1 95.81 147 VAL B N 1
ATOM 3637 C CA . VAL B 1 147 ? 9.977 10.523 -16.25 1 95.81 147 VAL B CA 1
ATOM 3638 C C . VAL B 1 147 ? 11.141 11.359 -15.742 1 95.81 147 VAL B C 1
ATOM 3640 O O . VAL B 1 147 ? 12.086 10.828 -15.148 1 95.81 147 VAL B O 1
ATOM 3643 N N . VAL B 1 148 ? 11.094 12.641 -16.031 1 96.62 148 VAL B N 1
ATOM 3644 C CA . VAL B 1 148 ? 12.172 13.547 -15.664 1 96.62 148 VAL B CA 1
ATOM 3645 C C . VAL B 1 148 ? 11.641 14.641 -14.742 1 96.62 148 VAL B C 1
ATOM 3647 O O . VAL B 1 148 ? 10.594 15.234 -15.008 1 96.62 148 VAL B O 1
ATOM 3650 N N . VAL B 1 149 ? 12.352 14.852 -13.633 1 94.31 149 VAL B N 1
ATOM 3651 C CA . VAL B 1 149 ? 12.062 15.93 -12.695 1 94.31 149 VAL B CA 1
ATOM 3652 C C . VAL B 1 149 ? 13.273 16.859 -12.578 1 94.31 149 VAL B C 1
ATOM 3654 O O . VAL B 1 149 ? 14.367 16.406 -12.219 1 94.31 149 VAL B O 1
ATOM 3657 N N . ASP B 1 150 ? 13.102 18.094 -12.938 1 92.94 150 ASP B N 1
ATOM 3658 C CA . ASP B 1 150 ? 14.164 19.094 -12.883 1 92.94 150 ASP B CA 1
ATOM 3659 C C . ASP B 1 150 ? 15.406 18.625 -13.641 1 92.94 150 ASP B C 1
ATOM 3661 O O . ASP B 1 150 ? 16.516 18.688 -13.125 1 92.94 150 ASP B O 1
ATOM 3665 N N . GLY B 1 151 ? 15.203 18 -14.688 1 95.5 151 GLY B N 1
ATOM 3666 C CA . GLY B 1 151 ? 16.281 17.578 -15.562 1 95.5 151 GLY B CA 1
ATOM 3667 C C . GLY B 1 151 ? 16.906 16.25 -15.141 1 95.5 151 GLY B C 1
ATOM 3668 O O . GLY B 1 151 ? 17.844 15.773 -15.781 1 95.5 151 GLY B O 1
ATOM 3669 N N . VAL B 1 152 ? 16.406 15.695 -14.125 1 96.62 152 VAL B N 1
ATOM 3670 C CA . VAL B 1 152 ? 16.984 14.445 -13.609 1 96.62 152 VAL B CA 1
ATOM 3671 C C . VAL B 1 152 ? 16 13.305 -13.836 1 96.62 152 VAL B C 1
ATOM 3673 O O . VAL B 1 152 ? 14.812 13.414 -13.5 1 96.62 152 VAL B O 1
ATOM 3676 N N . ARG B 1 153 ? 16.516 12.227 -14.375 1 96.81 153 ARG B N 1
ATOM 3677 C CA . ARG B 1 153 ? 15.695 11.039 -14.57 1 96.81 153 ARG B CA 1
ATOM 3678 C C . ARG B 1 153 ? 15.312 10.414 -13.234 1 96.81 153 ARG B C 1
ATOM 3680 O O . ARG B 1 153 ? 16.172 10.203 -12.375 1 96.81 153 ARG B O 1
ATOM 3687 N N . VAL B 1 154 ? 14.055 10.102 -13.078 1 97.88 154 VAL B N 1
ATOM 3688 C CA . VAL B 1 154 ? 13.578 9.43 -11.867 1 97.88 154 VAL B CA 1
ATOM 3689 C C . VAL B 1 154 ? 14.047 7.977 -11.867 1 97.88 154 VAL B C 1
ATOM 3691 O O . VAL B 1 154 ? 13.844 7.25 -12.844 1 97.88 154 VAL B O 1
ATOM 3694 N N . SER B 1 155 ? 14.695 7.547 -10.812 1 97.31 155 SER B N 1
ATOM 3695 C CA . SER B 1 155 ? 15.172 6.176 -10.664 1 97.31 155 SER B CA 1
ATOM 3696 C C . SER B 1 155 ? 15.289 5.789 -9.195 1 97.31 155 SER B C 1
ATOM 3698 O O . SER B 1 155 ? 15.43 6.652 -8.328 1 97.31 155 SER B O 1
ATOM 3700 N N . SER B 1 156 ? 15.188 4.484 -8.969 1 97.19 156 SER B N 1
ATOM 3701 C CA . SER B 1 156 ? 15.344 3.992 -7.605 1 97.19 156 SER B CA 1
ATOM 3702 C C . SER B 1 156 ? 16.719 4.328 -7.051 1 97.19 156 SER B C 1
ATOM 3704 O O . SER B 1 156 ? 16.859 4.703 -5.883 1 97.19 156 SER B O 1
ATOM 3706 N N . SER B 1 157 ? 17.734 4.215 -7.891 1 96.06 157 SER B N 1
ATOM 3707 C CA . SER B 1 157 ? 19.094 4.508 -7.461 1 96.06 157 SER B CA 1
ATOM 3708 C C . SER B 1 157 ? 19.234 5.957 -6.996 1 96.06 157 SER B C 1
ATOM 3710 O O . SER B 1 157 ? 19.844 6.227 -5.961 1 96.06 157 SER B O 1
ATOM 3712 N N . TYR B 1 158 ? 18.672 6.863 -7.719 1 97.5 158 TYR B N 1
ATOM 3713 C CA . TYR B 1 158 ? 18.766 8.281 -7.375 1 97.5 158 TYR B CA 1
ATOM 3714 C C . TYR B 1 158 ? 18 8.578 -6.098 1 97.5 158 TYR B C 1
ATOM 3716 O O . TYR B 1 158 ? 18.469 9.32 -5.238 1 97.5 158 TYR B O 1
ATOM 3724 N N . ILE B 1 159 ? 16.844 8.023 -5.949 1 98.38 159 ILE B N 1
ATOM 3725 C CA . ILE B 1 159 ? 16.016 8.227 -4.77 1 98.38 159 ILE B CA 1
ATOM 3726 C C . ILE B 1 159 ? 16.734 7.703 -3.531 1 98.38 159 ILE B C 1
ATOM 3728 O O . ILE B 1 159 ? 16.719 8.344 -2.479 1 98.38 159 ILE B O 1
ATOM 3732 N N . ARG B 1 160 ? 17.344 6.535 -3.674 1 97.75 160 ARG B N 1
ATOM 3733 C CA . ARG B 1 160 ? 18.125 5.98 -2.572 1 97.75 160 ARG B CA 1
ATOM 3734 C C . ARG B 1 160 ? 19.219 6.953 -2.135 1 97.75 160 ARG B C 1
ATOM 3736 O O . ARG B 1 160 ? 19.422 7.164 -0.937 1 97.75 160 ARG B O 1
ATOM 3743 N N . LYS B 1 161 ? 19.859 7.484 -3.113 1 97.75 161 LYS B N 1
ATOM 3744 C CA . LYS B 1 161 ? 20.922 8.453 -2.822 1 97.75 161 LYS B CA 1
ATOM 3745 C C . LYS B 1 161 ? 20.359 9.648 -2.057 1 97.75 161 LYS B C 1
ATOM 3747 O O . LYS B 1 161 ? 20.984 10.125 -1.105 1 97.75 161 LYS B O 1
ATOM 3752 N N . MET B 1 162 ? 19.219 10.133 -2.453 1 98.31 162 MET B N 1
ATOM 3753 C CA . MET B 1 162 ? 18.578 11.273 -1.79 1 98.31 162 MET B CA 1
ATOM 3754 C C . MET B 1 162 ? 18.219 10.93 -0.347 1 98.31 162 MET B C 1
ATOM 3756 O O . MET B 1 162 ? 18.453 11.734 0.559 1 98.31 162 MET B O 1
ATOM 3760 N N . ILE B 1 163 ? 17.672 9.75 -0.143 1 98.19 163 ILE B N 1
ATOM 3761 C CA . ILE B 1 163 ? 17.297 9.312 1.197 1 98.19 163 ILE B CA 1
ATOM 3762 C C . ILE B 1 163 ? 18.547 9.242 2.084 1 98.19 163 ILE B C 1
ATOM 3764 O O . ILE B 1 163 ? 18.531 9.75 3.209 1 98.19 163 ILE B O 1
ATOM 3768 N N . LYS B 1 164 ? 19.609 8.719 1.578 1 97.44 164 LYS B N 1
ATOM 3769 C CA . LYS B 1 164 ? 20.859 8.547 2.322 1 97.44 164 LYS B CA 1
ATOM 3770 C C . LYS B 1 164 ? 21.5 9.898 2.621 1 97.44 164 LYS B C 1
ATOM 3772 O O . LYS B 1 164 ? 22.297 10.016 3.555 1 97.44 164 LYS B O 1
ATOM 3777 N N . ALA B 1 165 ? 21.172 10.859 1.795 1 97.88 165 ALA B N 1
ATOM 3778 C CA . ALA B 1 165 ? 21.734 12.195 1.971 1 97.88 165 ALA B CA 1
ATOM 3779 C C . ALA B 1 165 ? 20.828 13.07 2.832 1 97.88 165 ALA B C 1
ATOM 3781 O O . ALA B 1 165 ? 21.141 14.234 3.094 1 97.88 165 ALA B O 1
ATOM 3782 N N . GLY B 1 166 ? 19.703 12.594 3.24 1 97.94 166 GLY B N 1
ATOM 3783 C CA . GLY B 1 166 ? 18.781 13.336 4.078 1 97.94 166 GLY B CA 1
ATOM 3784 C C . GLY B 1 166 ? 17.906 14.297 3.291 1 97.94 166 GLY B C 1
ATOM 3785 O O . GLY B 1 166 ? 17.297 15.195 3.865 1 97.94 166 GLY B O 1
ATOM 3786 N N . GLN B 1 167 ? 17.859 14.148 1.975 1 98 167 GLN B N 1
ATOM 3787 C CA . GLN B 1 167 ? 17.078 15.039 1.125 1 98 167 GLN B CA 1
ATOM 3788 C C . GLN B 1 167 ? 15.633 14.562 1.003 1 98 167 GLN B C 1
ATOM 3790 O O . GLN B 1 167 ? 15.094 14.461 -0.103 1 98 167 GLN B O 1
ATOM 3795 N N . VAL B 1 168 ? 14.984 14.375 2.121 1 97.88 168 VAL B N 1
ATOM 3796 C CA . VAL B 1 168 ? 13.688 13.719 2.178 1 97.88 168 VAL B CA 1
ATOM 3797 C C . VAL B 1 168 ? 12.609 14.641 1.604 1 97.88 168 VAL B C 1
ATOM 3799 O O . VAL B 1 168 ? 11.625 14.172 1.025 1 97.88 168 VAL B O 1
ATOM 3802 N N . LYS B 1 169 ? 12.773 15.914 1.759 1 96.19 169 LYS B N 1
ATOM 3803 C CA . LYS B 1 169 ? 11.82 16.859 1.187 1 96.19 169 LYS B CA 1
ATOM 3804 C C . LYS B 1 169 ? 11.742 16.719 -0.33 1 96.19 169 LYS B C 1
ATOM 3806 O O . LYS B 1 169 ? 10.648 16.703 -0.902 1 96.19 169 LYS B O 1
ATOM 3811 N N . ASP B 1 170 ? 12.867 16.484 -0.981 1 96.62 170 ASP B N 1
ATOM 3812 C CA . ASP B 1 170 ? 12.945 16.391 -2.436 1 96.62 170 ASP B CA 1
ATOM 3813 C C . ASP B 1 170 ? 12.539 14.992 -2.906 1 96.62 170 ASP B C 1
ATOM 3815 O O . ASP B 1 170 ? 12.086 14.82 -4.043 1 96.62 170 ASP B O 1
ATOM 3819 N N . VAL B 1 171 ? 12.68 14.031 -2.066 1 97.88 171 VAL B N 1
ATOM 3820 C CA . VAL B 1 171 ? 12.328 12.656 -2.416 1 97.88 171 VAL B CA 1
ATOM 3821 C C . VAL B 1 171 ? 10.883 12.609 -2.914 1 97.88 171 VAL B C 1
ATOM 3823 O O . VAL B 1 171 ? 10.57 11.867 -3.846 1 97.88 171 VAL B O 1
ATOM 3826 N N . LYS B 1 172 ? 10.031 13.383 -2.334 1 95.56 172 LYS B N 1
ATOM 3827 C CA . LYS B 1 172 ? 8.617 13.398 -2.682 1 95.56 172 LYS B CA 1
ATOM 3828 C C . LYS B 1 172 ? 8.422 13.695 -4.168 1 95.56 172 LYS B C 1
ATOM 3830 O O . LYS B 1 172 ? 7.535 13.117 -4.809 1 95.56 172 LYS B O 1
ATOM 3835 N N . ARG B 1 173 ? 9.219 14.508 -4.742 1 94.62 173 ARG B N 1
ATOM 3836 C CA . ARG B 1 173 ? 9.086 14.906 -6.141 1 94.62 173 ARG B CA 1
ATOM 3837 C C . ARG B 1 173 ? 9.453 13.766 -7.078 1 94.62 173 ARG B C 1
ATOM 3839 O O . ARG B 1 173 ? 8.977 13.711 -8.219 1 94.62 173 ARG B O 1
ATOM 3846 N N . PHE B 1 174 ? 10.234 12.844 -6.625 1 97.56 174 PHE B N 1
ATOM 3847 C CA . PHE B 1 174 ? 10.695 11.727 -7.441 1 97.56 174 PHE B CA 1
ATOM 3848 C C . PHE B 1 174 ? 9.891 10.469 -7.133 1 97.56 174 PHE B C 1
ATOM 3850 O O . PHE B 1 174 ? 9.453 9.766 -8.047 1 97.56 174 PHE B O 1
ATOM 3857 N N . LEU B 1 175 ? 9.625 10.266 -5.867 1 97.69 175 LEU B N 1
ATOM 3858 C CA . LEU B 1 175 ? 8.914 9.078 -5.406 1 97.69 175 LEU B CA 1
ATOM 3859 C C . LEU B 1 175 ? 7.414 9.219 -5.641 1 97.69 175 LEU B C 1
ATOM 3861 O O . LEU B 1 175 ? 6.719 8.227 -5.848 1 97.69 175 LEU B O 1
ATOM 3865 N N . GLY B 1 176 ? 6.871 10.445 -5.633 1 95 176 GLY B N 1
ATOM 3866 C CA . GLY B 1 176 ? 5.449 10.719 -5.781 1 95 176 GLY B CA 1
ATOM 3867 C C . GLY B 1 176 ? 4.723 10.82 -4.453 1 95 176 GLY B C 1
ATOM 3868 O O . GLY B 1 176 ? 3.537 11.156 -4.414 1 95 176 GLY B O 1
ATOM 3869 N N . ARG B 1 177 ? 5.422 10.547 -3.371 1 96.12 177 ARG B N 1
ATOM 3870 C CA . ARG B 1 177 ? 4.918 10.609 -2.004 1 96.12 177 ARG B CA 1
ATOM 3871 C C . ARG B 1 177 ? 6.059 10.781 -1.006 1 96.12 177 ARG B C 1
ATOM 3873 O O . ARG B 1 177 ? 7.23 10.633 -1.361 1 96.12 177 ARG B O 1
ATOM 3880 N N . ASN B 1 178 ? 5.762 11.133 0.209 1 97.12 178 ASN B N 1
ATOM 3881 C CA . ASN B 1 178 ? 6.797 11.219 1.232 1 97.12 178 ASN B CA 1
ATOM 3882 C C . ASN B 1 178 ? 7.418 9.859 1.524 1 97.12 178 ASN B C 1
ATOM 3884 O O . ASN B 1 178 ? 6.719 8.844 1.551 1 97.12 178 ASN B O 1
ATOM 3888 N N . TYR B 1 179 ? 8.758 9.953 1.708 1 97.62 179 TYR B N 1
ATOM 3889 C CA . TYR B 1 179 ? 9.398 8.758 2.227 1 97.62 179 TYR B CA 1
ATOM 3890 C C . TYR B 1 179 ? 8.867 8.406 3.609 1 97.62 179 TYR B C 1
ATOM 3892 O O . TYR B 1 179 ? 8.672 9.289 4.449 1 97.62 179 TYR B O 1
ATOM 3900 N N . SER B 1 180 ? 8.617 7.094 3.807 1 96.69 180 SER B N 1
ATOM 3901 C CA . SER B 1 180 ? 8.039 6.703 5.09 1 96.69 180 SER B CA 1
ATOM 3902 C C . SER B 1 180 ? 8.633 5.387 5.582 1 96.69 180 SER B C 1
ATOM 3904 O O . SER B 1 180 ? 9.164 4.605 4.793 1 96.69 180 SER B O 1
ATOM 3906 N N . ILE B 1 181 ? 8.594 5.211 6.867 1 93.81 181 ILE B N 1
ATOM 3907 C CA . ILE B 1 181 ? 8.93 3.943 7.508 1 93.81 181 ILE B CA 1
ATOM 3908 C C . ILE B 1 181 ? 7.781 3.516 8.422 1 93.81 181 ILE B C 1
ATOM 3910 O O . ILE B 1 181 ? 6.938 4.336 8.797 1 93.81 181 ILE B O 1
ATOM 3914 N N . HIS B 1 182 ? 7.676 2.262 8.648 1 91.69 182 HIS B N 1
ATOM 3915 C CA . HIS B 1 182 ? 6.73 1.748 9.633 1 91.69 182 HIS B CA 1
ATOM 3916 C C . HIS B 1 182 ? 7.375 0.676 10.508 1 91.69 182 HIS B C 1
ATOM 3918 O O . HIS B 1 182 ? 8.391 0.088 10.133 1 91.69 182 HIS B O 1
ATOM 3924 N N . GLY B 1 183 ? 6.82 0.525 11.656 1 89.81 183 GLY B N 1
ATOM 3925 C CA . GLY B 1 183 ? 7.336 -0.458 12.594 1 89.81 183 GLY B CA 1
ATOM 3926 C C . GLY B 1 183 ? 6.586 -0.479 13.914 1 89.81 183 GLY B C 1
ATOM 3927 O O . GLY B 1 183 ? 5.633 0.279 14.102 1 89.81 183 GLY B O 1
ATOM 3928 N N . VAL B 1 184 ? 7.043 -1.351 14.797 1 89.69 184 VAL B N 1
ATOM 3929 C CA . VAL B 1 184 ? 6.414 -1.534 16.109 1 89.69 184 VAL B CA 1
ATOM 3930 C C . VAL B 1 184 ? 7.168 -0.729 17.156 1 89.69 184 VAL B C 1
ATOM 3932 O O . VAL B 1 184 ? 8.398 -0.73 17.188 1 89.69 184 VAL B O 1
ATOM 3935 N N . VAL B 1 185 ? 6.391 -0.038 17.953 1 94.38 185 VAL B N 1
ATOM 3936 C CA . VAL B 1 185 ? 6.98 0.738 19.031 1 94.38 185 VAL B CA 1
ATOM 3937 C C . VAL B 1 185 ? 7.41 -0.195 20.172 1 94.38 185 VAL B C 1
ATOM 3939 O O . VAL B 1 185 ? 6.645 -1.072 20.578 1 94.38 185 VAL B O 1
ATOM 3942 N N . TYR B 1 186 ? 8.648 -0.013 20.625 1 93.19 186 TYR B N 1
ATOM 3943 C CA . TYR B 1 186 ? 9.148 -0.857 21.688 1 93.19 186 TYR B CA 1
ATOM 3944 C C . TYR B 1 186 ? 9.734 -0.014 22.812 1 93.19 186 TYR B C 1
ATOM 3946 O O . TYR B 1 186 ? 10.07 1.156 22.625 1 93.19 186 TYR B O 1
ATOM 3954 N N . LYS B 1 187 ? 9.805 -0.633 23.984 1 89.94 187 LYS B N 1
ATOM 3955 C CA . LYS B 1 187 ? 10.344 0.037 25.172 1 89.94 187 LYS B CA 1
ATOM 3956 C C . LYS B 1 187 ? 11.867 -0.04 25.203 1 89.94 187 LYS B C 1
ATOM 3958 O O . LYS B 1 187 ? 12.445 -1.091 24.922 1 89.94 187 LYS B O 1
ATOM 3963 N N . ASP B 1 188 ? 12.484 1.068 25.422 1 85.44 188 ASP B N 1
ATOM 3964 C CA . ASP B 1 188 ? 13.93 1.136 25.594 1 85.44 188 ASP B CA 1
ATOM 3965 C C . ASP B 1 188 ? 14.297 1.907 26.859 1 85.44 188 ASP B C 1
ATOM 3967 O O . ASP B 1 188 ? 13.641 1.771 27.891 1 85.44 188 ASP B O 1
ATOM 3971 N N . LYS B 1 189 ? 15.359 2.645 26.953 1 75.88 189 LYS B N 1
ATOM 3972 C CA . LYS B 1 189 ? 15.922 3.244 28.156 1 75.88 189 LYS B CA 1
ATOM 3973 C C . LYS B 1 189 ? 15.031 4.367 28.672 1 75.88 189 LYS B C 1
ATOM 3975 O O . LYS B 1 189 ? 15.156 4.785 29.828 1 75.88 189 LYS B O 1
ATOM 3980 N N . GLN B 1 190 ? 14.109 4.84 28 1 77.44 190 GLN B N 1
ATOM 3981 C CA . GLN B 1 190 ? 13.109 5.844 28.359 1 77.44 190 GLN B CA 1
ATOM 3982 C C . GLN B 1 190 ? 13.773 7.105 28.906 1 77.44 190 GLN B C 1
ATOM 3984 O O . GLN B 1 190 ? 13.281 7.707 29.859 1 77.44 190 GLN B O 1
ATOM 3989 N N . ILE B 1 191 ? 14.867 7.457 28.391 1 73.25 191 ILE B N 1
ATOM 3990 C CA . ILE B 1 191 ? 15.609 8.641 28.828 1 73.25 191 ILE B CA 1
ATOM 3991 C C . ILE B 1 191 ? 14.82 9.898 28.469 1 73.25 191 ILE B C 1
ATOM 3993 O O . ILE B 1 191 ? 14.742 10.836 29.266 1 73.25 191 ILE B O 1
ATOM 3997 N N . GLY B 1 192 ? 14.203 9.914 27.312 1 74.38 192 GLY B N 1
ATOM 3998 C CA . GLY B 1 192 ? 13.438 11.07 26.875 1 74.38 192 GLY B CA 1
ATOM 3999 C C . GLY B 1 192 ? 12.297 11.422 27.812 1 74.38 192 GLY B C 1
ATOM 4000 O O . GLY B 1 192 ? 12.031 12.594 28.062 1 74.38 192 GLY B O 1
ATOM 4001 N N . ARG B 1 193 ? 11.734 10.469 28.281 1 77.81 193 ARG B N 1
ATOM 4002 C CA . ARG B 1 193 ? 10.602 10.68 29.188 1 77.81 193 ARG B CA 1
ATOM 4003 C C . ARG B 1 193 ? 11.023 11.438 30.438 1 77.81 193 ARG B C 1
ATOM 4005 O O . ARG B 1 193 ? 10.32 12.352 30.875 1 77.81 193 ARG B O 1
ATOM 4012 N N . LYS B 1 194 ? 12.141 11.078 30.906 1 79 194 LYS B N 1
ATOM 4013 C CA . LYS B 1 194 ? 12.672 11.719 32.094 1 79 194 LYS B CA 1
ATOM 4014 C C . LYS B 1 194 ? 13.016 13.18 31.844 1 79 194 LYS B C 1
ATOM 4016 O O . LYS B 1 194 ? 12.961 14.008 32.75 1 79 194 LYS B O 1
ATOM 4021 N N . LEU B 1 195 ? 13.297 13.461 30.672 1 82.88 195 LEU B N 1
ATOM 4022 C CA . LEU B 1 195 ? 13.711 14.812 30.312 1 82.88 195 LEU B CA 1
ATOM 4023 C C . LEU B 1 195 ? 12.516 15.641 29.828 1 82.88 195 LEU B C 1
ATOM 4025 O O . LEU B 1 195 ? 12.68 16.797 29.438 1 82.88 195 LEU B O 1
ATOM 4029 N N . GLY B 1 196 ? 11.32 15.008 29.797 1 81.06 196 GLY B N 1
ATOM 4030 C CA . GLY B 1 196 ? 10.125 15.727 29.375 1 81.06 196 GLY B CA 1
ATOM 4031 C C . GLY B 1 196 ? 9.82 15.57 27.891 1 81.06 196 GLY B C 1
ATOM 4032 O O . GLY B 1 196 ? 8.93 16.234 27.359 1 81.06 196 GLY B O 1
ATOM 4033 N N . PHE B 1 197 ? 10.578 14.719 27.266 1 87.56 197 PHE B N 1
ATOM 4034 C CA . PHE B 1 197 ? 10.391 14.469 25.828 1 87.56 197 PHE B CA 1
ATOM 4035 C C . PHE B 1 197 ? 10.234 12.977 25.562 1 87.56 197 PHE B C 1
ATOM 4037 O O . PHE B 1 197 ? 11.133 12.336 25.016 1 87.56 197 PHE B O 1
ATOM 4044 N N . PRO B 1 198 ? 9.062 12.469 25.891 1 89.44 198 PRO B N 1
ATOM 4045 C CA . PRO B 1 198 ? 8.867 11.039 25.672 1 89.44 198 PRO B CA 1
ATOM 4046 C C . PRO B 1 198 ? 8.969 10.641 24.203 1 89.44 198 PRO B C 1
ATOM 4048 O O . PRO B 1 198 ? 8.195 11.141 23.375 1 89.44 198 PRO B O 1
ATOM 4051 N N . THR B 1 199 ? 9.953 9.758 23.938 1 90.5 199 THR B N 1
ATOM 4052 C CA . THR B 1 199 ? 10.156 9.312 22.562 1 90.5 199 THR B CA 1
ATOM 4053 C C . THR B 1 199 ? 9.727 7.855 22.406 1 90.5 199 THR B C 1
ATOM 4055 O O . THR B 1 199 ? 9.836 7.062 23.344 1 90.5 199 THR B O 1
ATOM 4058 N N . ALA B 1 200 ? 9.18 7.555 21.281 1 93.88 200 ALA B N 1
ATOM 4059 C CA . ALA B 1 200 ? 8.859 6.18 20.906 1 93.88 200 ALA B CA 1
ATOM 4060 C C . ALA B 1 200 ? 9.945 5.582 20.016 1 93.88 200 ALA B C 1
ATOM 4062 O O . ALA B 1 200 ? 10.281 6.141 18.969 1 93.88 200 ALA B O 1
ATOM 4063 N N . ASN B 1 201 ? 10.547 4.492 20.469 1 94.25 201 ASN B N 1
ATOM 4064 C CA . ASN B 1 201 ? 11.484 3.742 19.641 1 94.25 201 ASN B CA 1
ATOM 4065 C C . ASN B 1 201 ? 10.758 2.855 18.625 1 94.25 201 ASN B C 1
ATOM 4067 O O . ASN B 1 201 ? 9.867 2.09 19 1 94.25 201 ASN B O 1
ATOM 4071 N N . VAL B 1 202 ? 11.133 2.971 17.391 1 94.06 202 VAL B N 1
ATOM 4072 C CA . VAL B 1 202 ? 10.438 2.248 16.328 1 94.06 202 VAL B CA 1
ATOM 4073 C C . VAL B 1 202 ? 11.344 1.149 15.773 1 94.06 202 VAL B C 1
ATOM 4075 O O . VAL B 1 202 ? 12.422 1.431 15.258 1 94.06 202 VAL B O 1
ATOM 4078 N N . LYS B 1 203 ? 10.875 -0.044 15.898 1 90.38 203 LYS B N 1
ATOM 4079 C CA . LYS B 1 203 ? 11.586 -1.176 15.312 1 90.38 203 LYS B CA 1
ATOM 4080 C C . LYS B 1 203 ? 11.109 -1.452 13.891 1 90.38 203 LYS B C 1
ATOM 4082 O O . LYS B 1 203 ? 9.984 -1.918 13.688 1 90.38 203 LYS B O 1
ATOM 4087 N N . ARG B 1 204 ? 11.938 -1.221 12.93 1 87.56 204 ARG B N 1
ATOM 4088 C CA . ARG B 1 204 ? 11.617 -1.51 11.539 1 87.56 204 ARG B CA 1
ATOM 4089 C C . ARG B 1 204 ? 11.781 -2.996 11.234 1 87.56 204 ARG B C 1
ATOM 4091 O O . ARG B 1 204 ? 12.578 -3.682 11.875 1 87.56 204 ARG B O 1
ATOM 4098 N N . PRO B 1 205 ? 10.977 -3.484 10.234 1 77.56 205 PRO B N 1
ATOM 4099 C CA . PRO B 1 205 ? 11.203 -4.875 9.828 1 77.56 205 PRO B CA 1
ATOM 4100 C C . PRO B 1 205 ? 12.609 -5.109 9.289 1 77.56 205 PRO B C 1
ATOM 4102 O O . PRO B 1 205 ? 13.219 -4.203 8.711 1 77.56 205 PRO B O 1
ATOM 4105 N N . GLU B 1 206 ? 13.109 -6.191 9.57 1 69.25 206 GLU B N 1
ATOM 4106 C CA . GLU B 1 206 ? 14.445 -6.566 9.117 1 69.25 206 GLU B CA 1
ATOM 4107 C C . GLU B 1 206 ? 14.445 -6.922 7.637 1 69.25 206 GLU B C 1
ATOM 4109 O O . GLU B 1 206 ? 14.57 -8.094 7.273 1 69.25 206 GLU B O 1
ATOM 4114 N N . LEU B 1 207 ? 14.188 -5.926 6.824 1 70.81 207 LEU B N 1
ATOM 4115 C CA . LEU B 1 207 ? 14.031 -6.133 5.391 1 70.81 207 LEU B CA 1
ATOM 4116 C C . LEU B 1 207 ? 14.969 -5.219 4.605 1 70.81 207 LEU B C 1
ATOM 4118 O O . LEU B 1 207 ? 14.617 -4.75 3.518 1 70.81 207 LEU B O 1
ATOM 4122 N N . HIS B 1 208 ? 16.172 -5.477 4.414 1 86.25 208 HIS B N 1
ATOM 4123 C CA . HIS B 1 208 ? 17.156 -4.781 3.6 1 86.25 208 HIS B CA 1
ATOM 4124 C C . HIS B 1 208 ? 16.609 -3.463 3.068 1 86.25 208 HIS B C 1
ATOM 4126 O O . HIS B 1 208 ? 16.5 -3.273 1.855 1 86.25 208 HIS B O 1
ATOM 4132 N N . LEU B 1 209 ? 16.328 -2.584 4.012 1 92.75 209 LEU B N 1
ATOM 4133 C CA . LEU B 1 209 ? 15.766 -1.282 3.664 1 92.75 209 LEU B CA 1
ATOM 4134 C C . LEU B 1 209 ? 16.844 -0.201 3.695 1 92.75 209 LEU B C 1
ATOM 4136 O O . LEU B 1 209 ? 17.766 -0.269 4.5 1 92.75 209 LEU B O 1
ATOM 4140 N N . VAL B 1 210 ? 16.672 0.746 2.854 1 95.44 210 VAL B N 1
ATOM 4141 C CA . VAL B 1 210 ? 17.594 1.875 2.832 1 95.44 210 VAL B CA 1
ATOM 4142 C C . VAL B 1 210 ? 17.5 2.641 4.152 1 95.44 210 VAL B C 1
ATOM 4144 O O . VAL B 1 210 ? 16.406 2.816 4.699 1 95.44 210 VAL B O 1
ATOM 4147 N N . GLU B 1 211 ? 18.609 3.043 4.645 1 93.69 211 GLU B N 1
ATOM 4148 C CA . GLU B 1 211 ? 18.688 3.85 5.859 1 93.69 211 GLU B CA 1
ATOM 4149 C C . GLU B 1 211 ? 18.844 5.332 5.531 1 93.69 211 GLU B C 1
ATOM 4151 O O . GLU B 1 211 ? 19.75 5.719 4.805 1 93.69 211 GLU B O 1
ATOM 4156 N N . PRO B 1 212 ? 17.938 6.137 6.055 1 96.62 212 PRO B N 1
ATOM 4157 C CA . PRO B 1 212 ? 18.125 7.57 5.828 1 96.62 212 PRO B CA 1
ATOM 4158 C C . PRO B 1 212 ? 19.328 8.141 6.566 1 96.62 212 PRO B C 1
ATOM 4160 O O . PRO B 1 212 ? 19.875 7.48 7.457 1 96.62 212 PRO B O 1
ATOM 4163 N N . ALA B 1 213 ? 19.766 9.297 6.168 1 97.12 213 ALA B N 1
ATOM 4164 C CA . ALA B 1 213 ? 20.859 9.977 6.867 1 97.12 213 ALA B CA 1
ATOM 4165 C C . ALA B 1 213 ? 20.547 10.109 8.359 1 97.12 213 ALA B C 1
ATOM 4167 O O . ALA B 1 213 ? 19.406 10.336 8.742 1 97.12 213 ALA B O 1
ATOM 4168 N N . THR B 1 214 ? 21.578 9.977 9.125 1 96.56 214 THR B N 1
ATOM 4169 C CA . THR B 1 214 ? 21.406 10.242 10.547 1 96.56 214 THR B CA 1
ATOM 4170 C C . THR B 1 214 ? 21.094 11.711 10.789 1 96.56 214 THR B C 1
ATOM 4172 O O . THR B 1 214 ? 21.562 12.586 10.047 1 96.56 214 THR B O 1
ATOM 4175 N N . GLY B 1 215 ? 20.234 11.969 11.734 1 97.56 215 GLY B N 1
ATOM 4176 C CA . GLY B 1 215 ? 19.844 13.328 12.07 1 97.56 215 GLY B CA 1
ATOM 4177 C C . GLY B 1 215 ? 18.422 13.43 12.609 1 97.56 215 GLY B C 1
ATOM 4178 O O . GLY B 1 215 ? 17.812 12.414 12.953 1 97.56 215 GLY B O 1
ATOM 4179 N N . VAL B 1 216 ? 18.047 14.68 12.781 1 98 216 VAL B N 1
ATOM 4180 C CA . VAL B 1 216 ? 16.703 14.961 13.281 1 98 216 VAL B CA 1
ATOM 4181 C C . VAL B 1 216 ? 15.797 15.398 12.133 1 98 216 VAL B C 1
ATOM 4183 O O . VAL B 1 216 ? 16.188 16.234 11.312 1 98 216 VAL B O 1
ATOM 4186 N N . TYR B 1 217 ? 14.656 14.812 12.07 1 98.69 217 TYR B N 1
ATOM 4187 C CA . TYR B 1 217 ? 13.703 15.062 10.992 1 98.69 217 TYR B CA 1
ATOM 4188 C C . TYR B 1 217 ? 12.383 15.586 11.547 1 98.69 217 TYR B C 1
ATOM 4190 O O . TYR B 1 217 ? 11.938 15.156 12.617 1 98.69 217 TYR B O 1
ATOM 4198 N N . PHE B 1 218 ? 11.75 16.547 10.844 1 98.69 218 PHE B N 1
ATOM 4199 C CA . PHE B 1 218 ? 10.328 16.844 11.008 1 98.69 218 PHE B CA 1
ATOM 4200 C C . PHE B 1 218 ? 9.469 15.812 10.289 1 98.69 218 PHE B C 1
ATOM 4202 O O . PHE B 1 218 ? 9.695 15.523 9.109 1 98.69 218 PHE B O 1
ATOM 4209 N N . VAL B 1 219 ? 8.523 15.219 11.039 1 98.56 219 VAL B N 1
ATOM 4210 C CA . VAL B 1 219 ? 7.836 14.055 10.469 1 98.56 219 VAL B CA 1
ATOM 4211 C C . VAL B 1 219 ? 6.34 14.148 10.766 1 98.56 219 VAL B C 1
ATOM 4213 O O . VAL B 1 219 ? 5.918 14.922 11.633 1 98.56 219 VAL B O 1
ATOM 4216 N N . LYS B 1 220 ? 5.578 13.469 9.953 1 97.75 220 LYS B N 1
ATOM 4217 C CA . LYS B 1 220 ? 4.188 13.117 10.234 1 97.75 220 LYS B CA 1
ATOM 4218 C C . LYS B 1 220 ? 4.078 11.688 10.75 1 97.75 220 LYS B C 1
ATOM 4220 O O . LYS B 1 220 ? 4.695 10.773 10.203 1 97.75 220 LYS B O 1
ATOM 4225 N N . VAL B 1 221 ? 3.324 11.516 11.867 1 97.38 221 VAL B N 1
ATOM 4226 C CA . VAL B 1 221 ? 3.217 10.211 12.508 1 97.38 221 VAL B CA 1
ATOM 4227 C C . VAL B 1 221 ? 1.759 9.758 12.516 1 97.38 221 VAL B C 1
ATOM 4229 O O . VAL B 1 221 ? 0.862 10.531 12.867 1 97.38 221 VAL B O 1
ATOM 4232 N N . TYR B 1 222 ? 1.529 8.539 12.125 1 95.5 222 TYR B N 1
ATOM 4233 C CA . TYR B 1 222 ? 0.206 7.926 12.156 1 95.5 222 TYR B CA 1
ATOM 4234 C C . TYR B 1 222 ? 0.131 6.844 13.227 1 95.5 222 TYR B C 1
ATOM 4236 O O . TYR B 1 222 ? 0.809 5.816 13.133 1 95.5 222 TYR B O 1
ATOM 4244 N N . THR B 1 223 ? -0.964 6.996 14.328 1 89.94 223 THR B N 1
ATOM 4245 C CA . THR B 1 223 ? -0.961 6.102 15.484 1 89.94 223 THR B CA 1
ATOM 4246 C C . THR B 1 223 ? -2.367 5.582 15.766 1 89.94 223 THR B C 1
ATOM 4248 O O . THR B 1 223 ? -2.738 5.387 16.922 1 89.94 223 THR B O 1
ATOM 4251 N N . PRO B 1 224 ? -3.367 5.445 15.125 1 84 224 PRO B N 1
ATOM 4252 C CA . PRO B 1 224 ? -3.58 5.68 13.695 1 84 224 PRO B CA 1
ATOM 4253 C C . PRO B 1 224 ? -3.982 7.121 13.391 1 84 224 PRO B C 1
ATOM 4255 O O . PRO B 1 224 ? -4.02 7.523 12.227 1 84 224 PRO B O 1
ATOM 4258 N N . LYS B 1 225 ? -4.188 7.793 14.555 1 92 225 LYS B N 1
ATOM 4259 C CA . LYS B 1 225 ? -4.418 9.211 14.312 1 92 225 LYS B CA 1
ATOM 4260 C C . LYS B 1 225 ? -3.148 9.898 13.805 1 92 225 LYS B C 1
ATOM 4262 O O . LYS B 1 225 ? -2.043 9.391 14.008 1 92 225 LYS B O 1
ATOM 4267 N N . GLN B 1 226 ? -3.414 10.984 13.18 1 95.44 226 GLN B N 1
ATOM 4268 C CA . GLN B 1 226 ? -2.299 11.688 12.555 1 95.44 226 GLN B CA 1
ATOM 4269 C C . GLN B 1 226 ? -1.746 12.766 13.492 1 95.44 226 GLN B C 1
ATOM 4271 O O . GLN B 1 226 ? -2.506 13.555 14.062 1 95.44 226 GLN B O 1
ATOM 4276 N N . TYR B 1 227 ? -0.418 12.797 13.672 1 97.12 227 TYR B N 1
ATOM 4277 C CA . TYR B 1 227 ? 0.307 13.805 14.438 1 97.12 227 TYR B CA 1
ATOM 4278 C C . TYR B 1 227 ? 1.558 14.258 13.695 1 97.12 227 TYR B C 1
ATOM 4280 O O . TYR B 1 227 ? 1.926 13.68 12.672 1 97.12 227 TYR B O 1
ATOM 4288 N N . TYR B 1 228 ? 2.072 15.328 14.172 1 97.94 228 TYR B N 1
ATOM 4289 C CA . TYR B 1 228 ? 3.424 15.711 13.781 1 97.94 228 TYR B CA 1
ATOM 4290 C C . TYR B 1 228 ? 4.43 15.344 14.867 1 97.94 228 TYR B C 1
ATOM 4292 O O . TYR B 1 228 ? 4.055 15.094 16.016 1 97.94 228 TYR B O 1
ATOM 4300 N N . GLY B 1 229 ? 5.688 15.266 14.445 1 98.06 229 GLY B N 1
ATOM 4301 C CA . GLY B 1 229 ? 6.703 14.906 15.422 1 98.06 229 GLY B CA 1
ATOM 4302 C C . GLY B 1 229 ? 8.117 15.164 14.93 1 98.06 229 GLY B C 1
ATOM 4303 O O . GLY B 1 229 ? 8.312 15.781 13.883 1 98.06 229 GLY B O 1
ATOM 4304 N N . LEU B 1 230 ? 9.055 14.812 15.812 1 98.19 230 LEU B N 1
ATOM 4305 C CA . LEU B 1 230 ? 10.492 14.875 15.539 1 98.19 230 LEU B CA 1
ATOM 4306 C C . LEU B 1 230 ? 11.125 13.492 15.633 1 98.19 230 LEU B C 1
ATOM 4308 O O . LEU B 1 230 ? 11.07 12.844 16.688 1 98.19 230 LEU B O 1
ATOM 4312 N N . MET B 1 231 ? 11.695 13.078 14.523 1 97.62 231 MET B N 1
ATOM 4313 C CA . MET B 1 231 ? 12.352 11.773 14.477 1 97.62 231 MET B CA 1
ATOM 4314 C C . MET B 1 231 ? 13.867 11.93 14.578 1 97.62 231 MET B C 1
ATOM 4316 O O . MET B 1 231 ? 14.461 12.703 13.828 1 97.62 231 MET B O 1
ATOM 4320 N N . ASN B 1 232 ? 14.43 11.242 15.469 1 96.12 232 ASN B N 1
ATOM 4321 C CA . ASN B 1 232 ? 15.875 11.086 15.516 1 96.12 232 ASN B CA 1
ATOM 4322 C C . ASN B 1 232 ? 16.328 9.766 14.906 1 96.12 232 ASN B C 1
ATOM 4324 O O . ASN B 1 232 ? 15.875 8.695 15.32 1 96.12 232 ASN B O 1
ATOM 4328 N N . VAL B 1 233 ? 17.047 9.875 13.883 1 95.94 233 VAL B N 1
ATOM 4329 C CA . VAL B 1 233 ? 17.734 8.727 13.289 1 95.94 233 VAL B CA 1
ATOM 4330 C C . VAL B 1 233 ? 19.203 8.734 13.695 1 95.94 233 VAL B C 1
ATOM 4332 O O . VAL B 1 233 ? 19.953 9.648 13.328 1 95.94 233 VAL B O 1
ATOM 4335 N N . GLY B 1 234 ? 19.625 7.77 14.469 1 92.5 234 GLY B N 1
ATOM 4336 C CA . GLY B 1 234 ? 20.984 7.773 14.969 1 92.5 234 GLY B CA 1
ATOM 4337 C C . GLY B 1 234 ? 21.531 6.379 15.227 1 92.5 234 GLY B C 1
ATOM 4338 O O . GLY B 1 234 ? 20.766 5.414 15.297 1 92.5 234 GLY B O 1
ATOM 4339 N N . PHE B 1 235 ? 22.891 6.309 15.312 1 82 235 PHE B N 1
ATOM 4340 C CA . PHE B 1 235 ? 23.562 5.039 15.562 1 82 235 PHE B CA 1
ATOM 4341 C C . PHE B 1 235 ? 23.5 4.68 17.047 1 82 235 PHE B C 1
ATOM 4343 O O . PHE B 1 235 ? 23.547 5.562 17.906 1 82 235 PHE B O 1
ATOM 4350 N N . ARG B 1 236 ? 23.156 3.404 17.344 1 68.69 236 ARG B N 1
ATOM 4351 C CA . ARG B 1 236 ? 23.297 2.936 18.703 1 68.69 236 ARG B CA 1
ATOM 4352 C C . ARG B 1 236 ? 24.766 2.721 19.062 1 68.69 236 ARG B C 1
ATOM 4354 O O . ARG B 1 236 ? 25.5 2.061 18.328 1 68.69 236 ARG B O 1
ATOM 4361 N N . PRO B 1 237 ? 25.312 3.504 20.109 1 55.25 237 PRO B N 1
ATOM 4362 C CA . PRO B 1 237 ? 26.672 3.172 20.531 1 55.25 237 PRO B CA 1
ATOM 4363 C C . PRO B 1 237 ? 26.828 1.708 20.953 1 55.25 237 PRO B C 1
ATOM 4365 O O . PRO B 1 237 ? 26.062 1.221 21.797 1 55.25 237 PRO B O 1
ATOM 4368 N N . THR B 1 238 ? 26.484 0.797 20.156 1 47.66 238 THR B N 1
ATOM 4369 C CA . THR B 1 238 ? 26.641 -0.533 20.734 1 47.66 238 THR B CA 1
ATOM 4370 C C . THR B 1 238 ? 28.109 -0.867 20.969 1 47.66 238 THR B C 1
ATOM 4372 O O . THR B 1 238 ? 28.984 -0.329 20.281 1 47.66 238 THR B O 1
ATOM 4375 N N . ILE B 1 239 ? 28.438 -1.447 22.125 1 43.47 239 ILE B N 1
ATOM 4376 C CA . ILE B 1 239 ? 29.734 -2.074 22.359 1 43.47 239 ILE B CA 1
ATOM 4377 C C . ILE B 1 239 ? 30.156 -2.865 21.109 1 43.47 239 ILE B C 1
ATOM 4379 O O . ILE B 1 239 ? 31.344 -3.027 20.844 1 43.47 239 ILE B O 1
ATOM 4383 N N . GLU B 1 240 ? 29.297 -3.676 20.641 1 43.38 240 GLU B N 1
ATOM 4384 C CA . GLU B 1 240 ? 29.703 -4.551 19.547 1 43.38 240 GLU B CA 1
ATOM 4385 C C . GLU B 1 240 ? 29.594 -3.838 18.203 1 43.38 240 GLU B C 1
ATOM 4387 O O . GLU B 1 240 ? 28.781 -2.92 18.047 1 43.38 240 GLU B O 1
ATOM 4392 N N . HIS B 1 241 ? 30.562 -3.631 17.375 1 44.84 241 HIS B N 1
ATOM 4393 C CA . HIS B 1 241 ? 30.953 -3.119 16.062 1 44.84 241 HIS B CA 1
ATOM 4394 C C . HIS B 1 241 ? 29.734 -3.027 15.133 1 44.84 241 HIS B C 1
ATOM 4396 O O . HIS B 1 241 ? 29.875 -2.725 13.945 1 44.84 241 HIS B O 1
ATOM 4402 N N . SER B 1 242 ? 28.625 -3.633 15.375 1 50.59 242 SER B N 1
ATOM 4403 C CA . SER B 1 242 ? 27.578 -3.547 14.359 1 50.59 242 SER B CA 1
ATOM 4404 C C . SER B 1 242 ? 26.703 -2.324 14.578 1 50.59 242 SER B C 1
ATOM 4406 O O . SER B 1 242 ? 26.203 -2.105 15.68 1 50.59 242 SER B O 1
ATOM 4408 N N . ARG B 1 243 ? 27 -1.292 13.875 1 57.62 243 ARG B N 1
ATOM 4409 C CA . ARG B 1 243 ? 26.281 -0.017 13.93 1 57.62 243 ARG B CA 1
ATOM 4410 C C . ARG B 1 243 ? 24.844 -0.17 13.453 1 57.62 243 ARG B C 1
ATOM 4412 O O . ARG B 1 243 ? 24.594 -0.248 12.25 1 57.62 243 ARG B O 1
ATOM 4419 N N . LYS B 1 244 ? 23.922 -0.53 14.445 1 76.88 244 LYS B N 1
ATOM 4420 C CA . LYS B 1 244 ? 22.516 -0.574 14.047 1 76.88 244 LYS B CA 1
ATOM 4421 C C . LYS B 1 244 ? 21.844 0.779 14.266 1 76.88 244 LYS B C 1
ATOM 4423 O O . LYS B 1 244 ? 22.109 1.465 15.25 1 76.88 244 LYS B O 1
ATOM 4428 N N . ILE B 1 245 ? 21.109 1.287 13.32 1 87.06 245 ILE B N 1
ATOM 4429 C CA . ILE B 1 245 ? 20.422 2.57 13.344 1 87.06 245 ILE B CA 1
ATOM 4430 C C . ILE B 1 245 ? 19.188 2.475 14.234 1 87.06 245 ILE B C 1
ATOM 4432 O O . ILE B 1 245 ? 18.469 1.473 14.211 1 87.06 245 ILE B O 1
ATOM 4436 N N . LYS B 1 246 ? 19.062 3.42 15.086 1 91.69 246 LYS B N 1
ATOM 4437 C CA . LYS B 1 246 ? 17.875 3.561 15.922 1 91.69 246 LYS B CA 1
ATOM 4438 C C . LYS B 1 246 ? 16.953 4.664 15.398 1 91.69 246 LYS B C 1
ATOM 4440 O O . LYS B 1 246 ? 17.438 5.711 14.953 1 91.69 246 LYS B O 1
ATOM 4445 N N . TYR B 1 247 ? 15.688 4.406 15.492 1 95.06 247 TYR B N 1
ATOM 4446 C CA . TYR B 1 247 ? 14.656 5.375 15.133 1 95.06 247 TYR B CA 1
ATOM 4447 C C . TYR B 1 247 ? 13.82 5.766 16.344 1 95.06 247 TYR B C 1
ATOM 4449 O O . TYR B 1 247 ? 13.102 4.934 16.906 1 95.06 247 TYR B O 1
ATOM 4457 N N . GLU B 1 248 ? 13.906 7.016 16.734 1 95.31 248 GLU B N 1
ATOM 4458 C CA . GLU B 1 248 ? 13.172 7.527 17.891 1 95.31 248 GLU B CA 1
ATOM 4459 C C . GLU B 1 248 ? 12.328 8.734 17.516 1 95.31 248 GLU B C 1
ATOM 4461 O O . GLU B 1 248 ? 12.844 9.727 16.984 1 95.31 248 GLU B O 1
ATOM 4466 N N . VAL B 1 249 ? 11.062 8.656 17.844 1 96.88 249 VAL B N 1
ATOM 4467 C CA . VAL B 1 249 ? 10.203 9.766 17.422 1 96.88 249 VAL B CA 1
ATOM 4468 C C . VAL B 1 249 ? 9.547 10.398 18.656 1 96.88 249 VAL B C 1
ATOM 4470 O O . VAL B 1 249 ? 9.008 9.695 19.516 1 96.88 249 VAL B O 1
ATOM 4473 N N . TYR B 1 250 ? 9.711 11.672 18.781 1 96.62 250 TYR B N 1
ATOM 4474 C CA . TYR B 1 250 ? 8.961 12.508 19.719 1 96.62 250 TYR B CA 1
ATOM 4475 C C . TYR B 1 250 ? 7.695 13.047 19.062 1 96.62 250 TYR B C 1
ATOM 4477 O O . TYR B 1 250 ? 7.758 13.898 18.172 1 96.62 250 TYR B O 1
ATOM 4485 N N . ILE B 1 251 ? 6.566 12.562 19.5 1 97.56 251 ILE B N 1
ATOM 4486 C CA . ILE B 1 251 ? 5.285 12.922 18.891 1 97.56 251 ILE B CA 1
ATOM 4487 C C . ILE B 1 251 ? 4.707 14.141 19.609 1 97.56 251 ILE B C 1
ATOM 4489 O O . ILE B 1 251 ? 4.461 14.102 20.812 1 97.56 251 ILE B O 1
ATOM 4493 N N . LEU B 1 252 ? 4.473 15.195 18.875 1 97 252 LEU B N 1
ATOM 4494 C CA . LEU B 1 252 ? 3.959 16.438 19.438 1 97 252 LEU B CA 1
ATOM 4495 C C . LEU B 1 252 ? 2.484 16.297 19.812 1 97 252 LEU B C 1
ATOM 4497 O O . LEU B 1 252 ? 1.706 15.719 19.047 1 97 252 LEU B O 1
ATOM 4501 N N . ASP B 1 253 ? 2.111 16.781 21 1 95 253 ASP B N 1
ATOM 4502 C CA . ASP B 1 253 ? 0.735 16.844 21.484 1 95 253 ASP B CA 1
ATOM 4503 C C . ASP B 1 253 ? 0.13 15.453 21.609 1 95 253 ASP B C 1
ATOM 4505 O O . ASP B 1 253 ? -1.043 15.25 21.297 1 95 253 ASP B O 1
ATOM 4509 N N . PHE B 1 254 ? 0.966 14.531 21.938 1 94.94 254 PHE B N 1
ATOM 4510 C CA . PHE B 1 254 ? 0.559 13.141 22.094 1 94.94 254 PHE B CA 1
ATOM 4511 C C . PHE B 1 254 ? 0.801 12.664 23.516 1 94.94 254 PHE B C 1
ATOM 4513 O O . PHE B 1 254 ? 1.855 12.938 24.094 1 94.94 254 PHE B O 1
ATOM 4520 N N . SER B 1 255 ? -0.202 11.891 24.078 1 90.38 255 SER B N 1
ATOM 4521 C CA . SER B 1 255 ? -0.058 11.469 25.469 1 90.38 255 SER B CA 1
ATOM 4522 C C . SER B 1 255 ? -0.444 10 25.641 1 90.38 255 SER B C 1
ATOM 4524 O O . SER B 1 255 ? -0.304 9.438 26.734 1 90.38 255 SER B O 1
ATOM 4526 N N . ASP B 1 256 ? -0.806 9.305 24.625 1 90.81 256 ASP B N 1
ATOM 4527 C CA . ASP B 1 256 ? -1.25 7.914 24.734 1 90.81 256 ASP B CA 1
ATOM 4528 C C . ASP B 1 256 ? -0.062 6.957 24.719 1 90.81 256 ASP B C 1
ATOM 4530 O O . ASP B 1 256 ? 1.084 7.379 24.562 1 90.81 256 ASP B O 1
ATOM 4534 N N . ASP B 1 257 ? -0.377 5.703 25.016 1 91.19 257 ASP B N 1
ATOM 4535 C CA . ASP B 1 257 ? 0.622 4.641 24.984 1 91.19 257 ASP B CA 1
ATOM 4536 C C . ASP B 1 257 ? 0.632 3.93 23.641 1 91.19 257 ASP B C 1
ATOM 4538 O O . ASP B 1 257 ? -0.416 3.512 23.141 1 91.19 257 ASP B O 1
ATOM 4542 N N . LEU B 1 258 ? 1.859 3.773 23.109 1 92.88 258 LEU B N 1
ATOM 4543 C CA . LEU B 1 258 ? 1.985 3.18 21.781 1 92.88 258 LEU B CA 1
ATOM 4544 C C . LEU B 1 258 ? 2.766 1.87 21.844 1 92.88 258 LEU B C 1
ATOM 4546 O O . LEU B 1 258 ? 3.004 1.236 20.812 1 92.88 258 LEU B O 1
ATOM 4550 N N . TYR B 1 259 ? 3.148 1.462 23.031 1 91.44 259 TYR B N 1
ATOM 4551 C CA . TYR B 1 259 ? 3.988 0.272 23.125 1 91.44 259 TYR B CA 1
ATOM 4552 C C . TYR B 1 259 ? 3.283 -0.938 22.516 1 91.44 259 TYR B C 1
ATOM 4554 O O . TYR B 1 259 ? 2.123 -1.208 22.844 1 91.44 259 TYR B O 1
ATOM 4562 N N . GLY B 1 260 ? 4.035 -1.596 21.625 1 87.75 260 GLY B N 1
ATOM 4563 C CA . GLY B 1 260 ? 3.5 -2.785 20.984 1 87.75 260 GLY B CA 1
ATOM 4564 C C . GLY B 1 260 ? 2.643 -2.471 19.766 1 87.75 260 GLY B C 1
ATOM 4565 O O . GLY B 1 260 ? 2.23 -3.379 19.031 1 87.75 260 GLY B O 1
ATOM 4566 N N . LYS B 1 261 ? 2.41 -1.259 19.547 1 89.12 261 LYS B N 1
ATOM 4567 C CA . LYS B 1 261 ? 1.578 -0.857 18.406 1 89.12 261 LYS B CA 1
ATOM 4568 C C . LYS B 1 261 ? 2.432 -0.501 17.20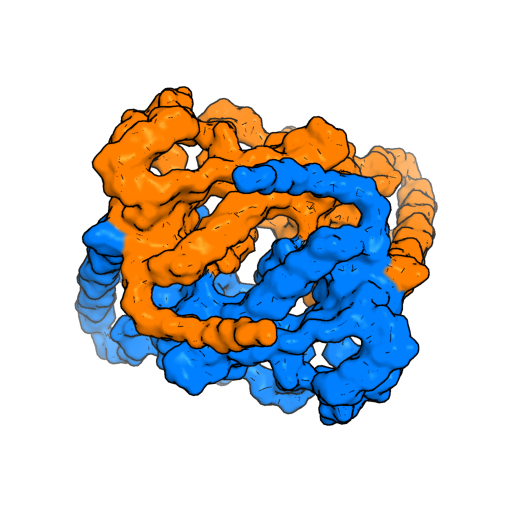3 1 89.12 261 LYS B C 1
ATOM 4570 O O . LYS B 1 261 ? 3.566 -0.04 17.344 1 89.12 261 LYS B O 1
ATOM 4575 N N . GLU B 1 262 ? 1.886 -0.782 16.062 1 88.94 262 GLU B N 1
ATOM 4576 C CA . GLU B 1 262 ? 2.541 -0.386 14.828 1 88.94 262 GLU B CA 1
ATOM 4577 C C . GLU B 1 262 ? 2.215 1.061 14.469 1 88.94 262 GLU B C 1
ATOM 4579 O O . GLU B 1 262 ? 1.066 1.493 14.594 1 88.94 262 GLU B O 1
ATOM 4584 N N . ILE B 1 263 ? 3.252 1.833 14.062 1 93.25 263 ILE B N 1
ATOM 4585 C CA . ILE B 1 263 ? 3.027 3.203 13.617 1 93.25 263 ILE B CA 1
ATOM 4586 C C . ILE B 1 263 ? 3.711 3.426 12.266 1 93.25 263 ILE B C 1
ATOM 4588 O O . ILE B 1 263 ? 4.582 2.646 11.867 1 93.25 263 ILE B O 1
ATOM 4592 N N . ARG B 1 264 ? 3.227 4.363 11.594 1 94.5 264 ARG B N 1
ATOM 4593 C CA . ARG B 1 264 ? 3.82 4.836 10.344 1 94.5 264 ARG B CA 1
ATOM 4594 C C . ARG B 1 264 ? 4.375 6.246 10.5 1 94.5 264 ARG B C 1
ATOM 4596 O O . ARG B 1 264 ? 3.734 7.105 11.109 1 94.5 264 ARG B O 1
ATOM 4603 N N . VAL B 1 265 ? 5.598 6.488 9.992 1 97.12 265 VAL B N 1
ATOM 4604 C CA . VAL B 1 265 ? 6.246 7.793 10.086 1 97.12 265 VAL B CA 1
ATOM 4605 C C . VAL B 1 265 ? 6.648 8.273 8.695 1 97.12 265 VAL B C 1
ATOM 4607 O O . VAL B 1 265 ? 7.395 7.594 7.988 1 97.12 265 VAL B O 1
ATOM 4610 N N . GLU B 1 266 ? 6.168 9.414 8.305 1 97.81 266 GLU B N 1
ATOM 4611 C CA . GLU B 1 266 ? 6.531 10.047 7.039 1 97.81 266 GLU B CA 1
ATOM 4612 C C . GLU B 1 266 ? 7.566 11.148 7.25 1 97.81 266 GLU B C 1
ATOM 4614 O O . GLU B 1 266 ? 7.359 12.055 8.055 1 97.81 266 GLU B O 1
ATOM 4619 N N . PHE B 1 267 ? 8.625 11.07 6.512 1 98.38 267 PHE B N 1
ATOM 4620 C CA . PHE B 1 267 ? 9.688 12.07 6.602 1 98.38 267 PHE B CA 1
ATOM 4621 C C . PHE B 1 267 ? 9.344 13.289 5.762 1 98.38 267 PHE B C 1
ATOM 4623 O O . PHE B 1 267 ? 9.164 13.188 4.547 1 98.38 267 PHE B O 1
ATOM 4630 N N . LEU B 1 268 ? 9.297 14.477 6.41 1 97.81 268 LEU B N 1
ATOM 4631 C CA . LEU B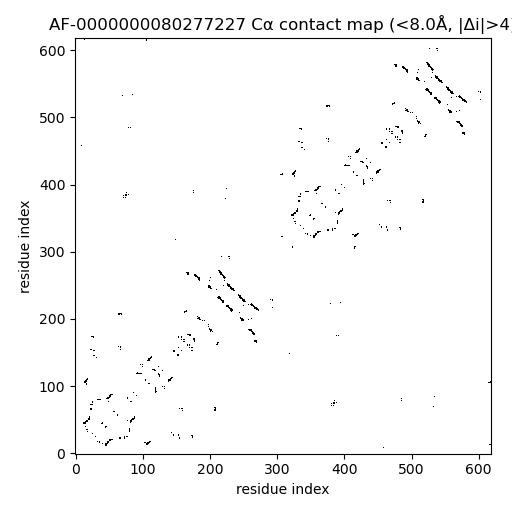 1 268 ? 8.914 15.695 5.711 1 97.81 268 LEU B CA 1
ATOM 4632 C C . LEU B 1 268 ? 10.133 16.562 5.426 1 97.81 268 LEU B C 1
ATOM 4634 O O . LEU B 1 268 ? 10.367 16.953 4.281 1 97.81 268 LEU B O 1
ATOM 4638 N N . GLU B 1 269 ? 10.93 16.781 6.469 1 98.19 269 GLU B N 1
ATOM 4639 C CA . GLU B 1 269 ? 12.094 17.641 6.316 1 98.19 269 GLU B CA 1
ATOM 4640 C C . GLU B 1 269 ? 13.25 17.156 7.191 1 98.19 269 GLU B C 1
ATOM 4642 O O . GLU B 1 269 ? 13.031 16.672 8.305 1 98.19 269 GLU B O 1
ATOM 4647 N N . TYR B 1 270 ? 14.406 17.359 6.676 1 98.5 270 TYR B N 1
ATOM 4648 C CA . TYR B 1 270 ? 15.633 17.203 7.449 1 98.5 270 TYR B CA 1
ATOM 4649 C C . TYR B 1 270 ? 15.992 18.484 8.18 1 98.5 270 TYR B C 1
ATOM 4651 O O . TYR B 1 270 ? 16.156 19.531 7.551 1 98.5 270 TYR B O 1
ATOM 4659 N N . LEU B 1 271 ? 16.125 18.438 9.477 1 98.06 271 LEU B N 1
ATOM 4660 C CA . LEU B 1 271 ? 16.297 19.656 10.242 1 98.06 271 LEU B CA 1
ATOM 4661 C C . LEU B 1 271 ? 17.766 19.906 10.547 1 98.06 271 LEU B C 1
ATOM 4663 O O . LEU B 1 271 ? 18.266 21.031 10.414 1 98.06 271 LEU B O 1
ATOM 4667 N N . ARG B 1 272 ? 18.531 18.797 10.984 1 96.88 272 ARG B N 1
ATOM 4668 C CA . ARG B 1 272 ? 19.938 18.953 11.367 1 96.88 272 ARG B CA 1
ATOM 4669 C C . ARG B 1 272 ? 20.594 17.594 11.586 1 96.88 272 ARG B C 1
ATOM 4671 O O . ARG B 1 272 ? 19.922 16.594 11.828 1 96.88 272 ARG B O 1
ATOM 4678 N N . PRO B 1 273 ? 21.953 17.641 11.555 1 96.19 273 PRO B N 1
ATOM 4679 C CA . PRO B 1 273 ? 22.672 16.422 11.922 1 96.19 273 PRO B CA 1
ATOM 4680 C C . PRO B 1 273 ? 22.625 16.141 13.422 1 96.19 273 PRO B C 1
ATOM 4682 O O . PRO B 1 273 ? 22.172 16.969 14.195 1 96.19 273 PRO B O 1
ATOM 4685 N N . GLU B 1 274 ? 23.047 14.945 13.711 1 92 274 GLU B N 1
ATOM 4686 C CA . GLU B 1 274 ? 23.203 14.625 15.125 1 92 274 GLU B CA 1
ATOM 4687 C C . GLU B 1 274 ? 24.297 15.469 15.766 1 92 274 GLU B C 1
ATOM 4689 O O . GLU B 1 274 ? 25.328 15.719 15.141 1 92 274 GLU B O 1
ATOM 4694 N N . ILE B 1 275 ? 24 15.836 16.953 1 88.94 275 ILE B N 1
ATOM 4695 C CA . ILE B 1 275 ? 24.969 16.625 17.719 1 88.94 275 ILE B CA 1
ATOM 4696 C C . ILE B 1 275 ? 25.281 15.922 19.031 1 88.94 275 ILE B C 1
ATOM 4698 O O . ILE B 1 275 ? 24.375 15.398 19.688 1 88.94 275 ILE B O 1
ATOM 4702 N N . LYS B 1 276 ? 26.484 15.859 19.375 1 88 276 LYS B N 1
ATOM 4703 C CA . LYS B 1 276 ? 26.891 15.391 20.703 1 88 276 LYS B CA 1
ATOM 4704 C C . LYS B 1 276 ? 26.859 16.531 21.719 1 88 276 LYS B C 1
ATOM 4706 O O . LYS B 1 276 ? 27.359 17.625 21.453 1 88 276 LYS B O 1
ATOM 4711 N N . PHE B 1 277 ? 26.281 16.219 22.766 1 88.62 277 PHE B N 1
ATOM 4712 C CA . PHE B 1 277 ? 26.172 17.25 23.797 1 88.62 277 PHE B CA 1
ATOM 4713 C C . PHE B 1 277 ? 27.047 16.906 25 1 88.62 277 PHE B C 1
ATOM 4715 O O . PHE B 1 277 ? 27.156 15.734 25.375 1 88.62 277 PHE B O 1
ATOM 4722 N N . ASP B 1 278 ? 27.578 17.906 25.625 1 89 278 ASP B N 1
ATOM 4723 C CA . ASP B 1 278 ? 28.438 17.719 26.781 1 89 278 ASP B CA 1
ATOM 4724 C C . ASP B 1 278 ? 27.609 17.656 28.062 1 89 278 ASP B C 1
ATOM 4726 O O . ASP B 1 278 ? 28.062 17.109 29.078 1 89 278 ASP B O 1
ATOM 4730 N N . THR B 1 279 ? 26.516 18.266 28.047 1 89.69 279 THR B N 1
ATOM 4731 C CA . THR B 1 279 ? 25.688 18.328 29.234 1 89.69 279 THR B CA 1
ATOM 4732 C C . THR B 1 279 ? 24.234 18.031 28.891 1 89.69 279 THR B C 1
ATOM 4734 O O . THR B 1 279 ? 23.812 18.203 27.734 1 89.69 279 THR B O 1
ATOM 4737 N N . LEU B 1 280 ? 23.547 17.625 29.953 1 87.56 280 LEU B N 1
ATOM 4738 C CA . LEU B 1 280 ? 22.109 17.375 29.812 1 87.56 280 LEU B CA 1
ATOM 4739 C C . LEU B 1 280 ? 21.375 18.672 29.484 1 87.56 280 LEU B C 1
ATOM 4741 O O . LEU B 1 280 ? 20.391 18.656 28.734 1 87.56 280 LEU B O 1
ATOM 4745 N N . THR B 1 281 ? 21.875 19.719 30.062 1 90.75 281 THR B N 1
ATOM 4746 C CA . THR B 1 281 ? 21.25 21.016 29.812 1 90.75 281 THR B CA 1
ATOM 4747 C C . THR B 1 281 ? 21.312 21.391 28.344 1 90.75 281 THR B C 1
ATOM 4749 O O . THR B 1 281 ? 20.328 21.859 27.766 1 90.75 281 THR B O 1
ATOM 4752 N N . GLN B 1 282 ? 22.422 21.125 27.719 1 92.19 282 GLN B N 1
ATOM 4753 C CA . GLN B 1 282 ? 22.594 21.406 26.297 1 92.19 282 GLN B CA 1
ATOM 4754 C C . GLN B 1 282 ? 21.641 20.547 25.453 1 92.19 282 GLN B C 1
ATOM 4756 O O . GLN B 1 282 ? 21.062 21.047 24.484 1 92.19 282 GLN B O 1
ATOM 4761 N N . LEU B 1 283 ? 21.5 19.375 25.859 1 90.38 283 LEU B N 1
ATOM 4762 C CA . LEU B 1 283 ? 20.594 18.469 25.156 1 90.38 283 LEU B CA 1
ATOM 4763 C C . LEU B 1 283 ? 19.156 18.953 25.234 1 90.38 283 LEU B C 1
ATOM 4765 O O . LEU B 1 283 ? 18.453 19.047 24.219 1 90.38 283 LEU B O 1
ATOM 4769 N N . ILE B 1 284 ? 18.734 19.344 26.406 1 90.88 284 ILE B N 1
ATOM 4770 C CA . ILE B 1 284 ? 17.375 19.797 26.641 1 90.88 284 ILE B CA 1
ATOM 4771 C C . ILE B 1 284 ? 17.109 21.078 25.844 1 90.88 284 ILE B C 1
ATOM 4773 O O . ILE B 1 284 ? 16.047 21.234 25.234 1 90.88 284 ILE B O 1
ATOM 4777 N N . GLU B 1 285 ? 18.062 21.984 25.859 1 93.31 285 GLU B N 1
ATOM 4778 C CA . GLU B 1 285 ? 17.922 23.234 25.125 1 93.31 285 GLU B CA 1
ATOM 4779 C C . GLU B 1 285 ? 17.766 22.984 23.625 1 93.31 285 GLU B C 1
ATOM 4781 O O . GLU B 1 285 ? 16.938 23.609 22.969 1 93.31 285 GLU B O 1
ATOM 4786 N N . GLN B 1 286 ? 18.531 22.094 23.141 1 93.88 286 GLN B N 1
ATOM 4787 C CA . GLN B 1 286 ? 18.422 21.766 21.719 1 93.88 286 GLN B CA 1
ATOM 4788 C C . GLN B 1 286 ? 17.062 21.125 21.406 1 93.88 286 GLN B C 1
ATOM 4790 O O . GLN B 1 286 ? 16.469 21.406 20.359 1 93.88 286 GLN B O 1
ATOM 4795 N N . MET B 1 287 ? 16.641 20.328 22.281 1 92.69 287 MET B N 1
ATOM 4796 C CA . MET B 1 287 ? 15.344 19.688 22.062 1 92.69 287 MET B CA 1
ATOM 4797 C C . MET B 1 287 ? 14.219 20.719 22.047 1 92.69 287 MET B C 1
ATOM 4799 O O . MET B 1 287 ? 13.297 20.625 21.234 1 92.69 287 MET B O 1
ATOM 4803 N N . LYS B 1 288 ? 14.305 21.672 22.891 1 94.75 288 LYS B N 1
ATOM 4804 C CA . LYS B 1 288 ? 13.328 22.75 22.906 1 94.75 288 LYS B CA 1
ATOM 4805 C C . LYS B 1 288 ? 13.367 23.547 21.594 1 94.75 288 LYS B C 1
ATOM 4807 O O . LYS B 1 288 ? 12.328 23.922 21.062 1 94.75 288 LYS B O 1
ATOM 4812 N N . ASN B 1 289 ? 14.578 23.766 21.156 1 96.31 289 ASN B N 1
ATOM 4813 C CA . ASN B 1 289 ? 14.734 24.469 19.891 1 96.31 289 ASN B CA 1
ATOM 4814 C C . ASN B 1 289 ? 14.156 23.672 18.734 1 96.31 289 ASN B C 1
ATOM 4816 O O . ASN B 1 289 ? 13.516 24.234 17.844 1 96.31 289 ASN B O 1
ATOM 4820 N N . ASP B 1 290 ? 14.414 22.422 18.75 1 96.5 290 ASP B N 1
ATOM 4821 C CA . ASP B 1 290 ? 13.852 21.547 17.719 1 96.5 290 ASP B CA 1
ATOM 4822 C C . ASP B 1 290 ? 12.32 21.578 17.734 1 96.5 290 ASP B C 1
ATOM 4824 O O . ASP B 1 290 ? 11.68 21.625 16.688 1 96.5 290 ASP B O 1
ATOM 4828 N N . GLU B 1 291 ? 11.797 21.531 18.891 1 96.38 291 GLU B N 1
ATOM 4829 C CA . GLU B 1 291 ? 10.344 21.578 19.031 1 96.38 291 GLU B CA 1
ATOM 4830 C C . GLU B 1 291 ? 9.789 22.906 18.5 1 96.38 291 GLU B C 1
ATOM 4832 O O . GLU B 1 291 ? 8.758 22.922 17.828 1 96.38 291 GLU B O 1
ATOM 4837 N N . LYS B 1 292 ? 10.438 24 18.828 1 97.5 292 LYS B N 1
ATOM 4838 C CA . LYS B 1 292 ? 10.031 25.312 18.312 1 97.5 292 LYS B CA 1
ATOM 4839 C C . LYS B 1 292 ? 10.031 25.328 16.781 1 97.5 292 LYS B C 1
ATOM 4841 O O . LYS B 1 292 ? 9.086 25.828 16.172 1 97.5 292 LYS B O 1
ATOM 4846 N N . THR B 1 293 ? 11.062 24.781 16.234 1 97.69 293 THR B N 1
ATOM 4847 C CA . THR B 1 293 ? 11.156 24.688 14.789 1 97.69 293 THR B CA 1
ATOM 4848 C C . THR B 1 293 ? 10.016 23.844 14.227 1 97.69 293 THR B C 1
ATOM 4850 O O . THR B 1 293 ? 9.398 24.219 13.227 1 97.69 293 THR B O 1
ATOM 4853 N N . ALA B 1 294 ? 9.711 22.75 14.859 1 97.44 294 ALA B N 1
ATOM 4854 C CA . ALA B 1 294 ? 8.633 21.875 14.422 1 97.44 294 ALA B CA 1
ATOM 4855 C C . ALA B 1 294 ? 7.293 22.594 14.43 1 97.44 294 ALA B C 1
ATOM 4857 O O . ALA B 1 294 ? 6.512 22.484 13.484 1 97.44 294 ALA B O 1
ATOM 4858 N N . ARG B 1 295 ? 7.062 23.312 15.461 1 97.19 295 ARG B N 1
ATOM 4859 C CA . ARG B 1 295 ? 5.793 24.031 15.586 1 97.19 295 ARG B CA 1
ATOM 4860 C C . ARG B 1 295 ? 5.652 25.094 14.508 1 97.19 295 ARG B C 1
ATOM 4862 O O . ARG B 1 295 ? 4.559 25.328 14 1 97.19 295 ARG B O 1
ATOM 4869 N N . ARG B 1 296 ? 6.738 25.75 14.156 1 96.69 296 ARG B N 1
ATOM 4870 C CA . ARG B 1 296 ? 6.727 26.688 13.039 1 96.69 296 ARG B CA 1
ATOM 4871 C C . ARG B 1 296 ? 6.402 25.984 11.734 1 96.69 296 ARG B C 1
ATOM 4873 O O . ARG B 1 296 ? 5.586 26.469 10.945 1 96.69 296 ARG B O 1
ATOM 4880 N N . LEU B 1 297 ? 7.012 24.844 11.555 1 96.56 297 LEU B N 1
ATOM 4881 C CA . LEU B 1 297 ? 6.797 24.078 10.336 1 96.56 297 LEU B CA 1
ATOM 4882 C C . LEU B 1 297 ? 5.355 23.578 10.242 1 96.56 297 LEU B C 1
ATOM 4884 O O . LEU B 1 297 ? 4.781 23.516 9.156 1 96.56 297 LEU B O 1
ATOM 4888 N N . ILE B 1 298 ? 4.773 23.219 11.359 1 96.31 298 ILE B N 1
ATOM 4889 C CA . ILE B 1 298 ? 3.387 22.766 11.391 1 96.31 298 ILE B CA 1
ATOM 4890 C C . ILE B 1 298 ? 2.484 23.844 10.805 1 96.31 298 ILE B C 1
ATOM 4892 O O . ILE B 1 298 ? 1.615 23.562 9.977 1 96.31 298 ILE B O 1
ATOM 4896 N N . LYS B 1 299 ? 2.707 25.094 11.156 1 93.56 299 LYS B N 1
ATOM 4897 C CA . LYS B 1 299 ? 1.919 26.219 10.633 1 93.56 299 LYS B CA 1
ATOM 4898 C C . LYS B 1 299 ? 2.094 26.359 9.125 1 93.56 299 LYS B C 1
ATOM 4900 O O . LYS B 1 299 ? 1.13 26.641 8.406 1 93.56 299 LYS B O 1
ATOM 4905 N N . GLU B 1 300 ? 3.297 26.156 8.719 1 91 300 GLU B N 1
ATOM 4906 C CA . GLU B 1 300 ? 3.588 26.25 7.289 1 91 300 GLU B CA 1
ATOM 4907 C C . GLU B 1 300 ? 2.908 25.125 6.508 1 91 300 GLU B C 1
ATOM 4909 O O . GLU B 1 300 ? 2.35 25.375 5.434 1 91 300 GLU B O 1
ATOM 4914 N N . TYR B 1 301 ? 2.967 23.953 7.027 1 88.94 301 TYR B N 1
ATOM 4915 C CA . TYR B 1 301 ? 2.373 22.812 6.348 1 88.94 301 TYR B CA 1
ATOM 4916 C C . TYR B 1 301 ? 0.852 22.875 6.383 1 88.94 301 TYR B C 1
ATOM 4918 O O . TYR B 1 301 ? 0.182 22.453 5.434 1 88.94 301 TYR B O 1
ATOM 4926 N N . GLU B 1 302 ? 0.326 23.391 7.438 1 83.5 302 GLU B N 1
ATOM 4927 C CA . GLU B 1 302 ? -1.121 23.547 7.547 1 83.5 302 GLU B CA 1
ATOM 4928 C C . GLU B 1 302 ? -1.622 24.672 6.648 1 83.5 302 GLU B C 1
ATOM 4930 O O . GLU B 1 302 ? -2.738 24.625 6.129 1 83.5 302 GLU B O 1
ATOM 4935 N N . LYS B 1 303 ? -0.816 25.797 6.539 1 75.94 303 LYS B N 1
ATOM 4936 C CA . LYS B 1 303 ? -1.171 26.906 5.652 1 75.94 303 LYS B CA 1
ATOM 4937 C C . LYS B 1 303 ? -1.129 26.469 4.188 1 75.94 303 LYS B C 1
ATOM 4939 O O . LYS B 1 303 ? -1.974 26.875 3.389 1 75.94 303 LYS B O 1
ATOM 4944 N N . LYS B 1 304 ? -0.081 25.75 3.891 1 70 304 LYS B N 1
ATOM 4945 C CA . LYS B 1 304 ? 0.009 25.25 2.525 1 70 304 LYS B CA 1
ATOM 4946 C C . LYS B 1 304 ? -1.222 24.422 2.166 1 70 304 LYS B C 1
ATOM 4948 O O . LYS B 1 304 ? -1.688 24.453 1.026 1 70 304 LYS B O 1
ATOM 4953 N N . ASP B 1 305 ? -1.634 23.766 3.166 1 62.75 305 ASP B N 1
ATOM 4954 C CA . ASP B 1 305 ? -2.869 23.016 2.961 1 62.75 305 ASP B CA 1
ATOM 4955 C C . ASP B 1 305 ? -4.059 23.953 2.785 1 62.75 305 ASP B C 1
ATOM 4957 O O . ASP B 1 305 ? -4.988 23.656 2.029 1 62.75 305 ASP B O 1
ATOM 4961 N N . ALA B 1 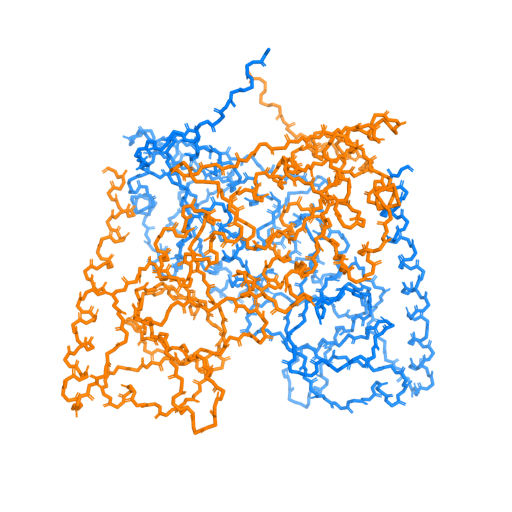306 ? -3.857 25.203 3.51 1 54.03 306 ALA B N 1
ATOM 4962 C CA . ALA B 1 306 ? -4.898 26.219 3.441 1 54.03 306 ALA B CA 1
ATOM 4963 C C . ALA B 1 306 ? -4.664 27.172 2.268 1 54.03 306 ALA B C 1
ATOM 4965 O O . ALA B 1 306 ? -5.613 27.656 1.658 1 54.03 306 ALA B O 1
ATOM 4966 N N . LYS B 1 307 ? -3.301 27.781 2.068 1 49.97 307 LYS B N 1
ATOM 4967 C CA . LYS B 1 307 ? -2.998 28.859 1.126 1 49.97 307 LYS B CA 1
ATOM 4968 C C . LYS B 1 307 ? -2.957 28.328 -0.307 1 49.97 307 LYS B C 1
ATOM 4970 O O . LYS B 1 307 ? -2.748 29.094 -1.248 1 49.97 307 LYS B O 1
ATOM 4975 N N . SER B 1 308 ? -2.721 27.109 -0.589 1 38.69 308 SER B N 1
ATOM 4976 C CA . SER B 1 308 ? -2.783 26.953 -2.037 1 38.69 308 SER B CA 1
ATOM 4977 C C . SER B 1 308 ? -3.998 27.672 -2.623 1 38.69 308 SER B C 1
ATOM 4979 O O . SER B 1 308 ? -4.336 27.469 -3.791 1 38.69 308 SER B O 1
ATOM 4981 N N . ILE B 1 309 ? -4.711 28.453 -1.81 1 30.31 309 ILE B N 1
ATOM 4982 C CA . ILE B 1 309 ? -5.699 29.391 -2.322 1 30.31 309 ILE B CA 1
ATOM 4983 C C . ILE B 1 309 ? -5.047 30.75 -2.57 1 30.31 309 ILE B C 1
ATOM 4985 O O . ILE B 1 309 ? -4.352 31.281 -1.699 1 30.31 309 ILE B O 1
#

pLDDT: mean 89.79, std 15.19, range [18.92, 98.75]

Sequence (618 aa):
MSILNEMTNSGKVNGTFVTVGVFDGVHKGHAKILSRLSQLSEENNAQAKIYTILYPMEYYVGKFEGLIASIEDRLELLSIYGEVQILELPQIKDQSPEDFFEEISAGAKGIVVGHDFRFGKDGRGDVELLDKLCKEKGLKLEVIPPVVVDGVRVSSSYIRKMIKAGQVKDVKRFLGRNYSIHGVVYKDKQIGRKLGFPTANVKRPELHLVEPATGVYFVKVYTPKQYYGLMNVGFRPTIEHSRKIKYEVYILDFSDDLYGKEIRVEFLEYLRPEIKFDTLTQLIEQMKNDEKTARRLIKEYEKKDAKSIMSILNEMTNSGKVNGTFVTVGVFDGVHKGHAKILSRLSQLSEENNAQAKIYTILYPMEYYVGKFEGLIASIEDRLELLSIYGEVQILELPQIKDQSPEDFFEEISAGAKGIVVGHDFRFGKDGRGDVELLDKLCKEKGLKLEVIPPVVVDGVRVSSSYIRKMIKAGQVKDVKRFLGRNYSIHGVVYKDKQIGRKLGFPTANVKRPELHLVEPATGVYFVKVYTPKQYYGLMNVGFRPTIEHSRKIKYEVYILDFSDDLYGKEIRVEFLEYLRPEIKFDTLTQLIEQMKNDEKTARRLIKEYEKKDAKSI

Organism: Fervidobacterium islandicum (NCBI:txid2423)

Foldseek 3Di:
DDPPPPPLPPPDAFFEEEEEEQCFLVWPQNVVLLQVRQVVCSVVSHFYEYEHEPDDPCVVVVNAQFTLDFSVVSCVVSVVRGHYDYDYCVVFQAFAPVRVCCVRCVRHQAYTYEQADFDHHVSPDHPVNVVVSCVVVNHHYHYDYFDDDPRHTQDRVVLLVCQQVQVQQCSCVRSVHFRKFKAAWADDPQPCVVLVFGKTKGDGPPHRHHHGHFAKFWKWKPLPDIFIWIWGWAFDPDPDPDTDIIIIIRTPPDDDDRHGHMMMIGTNGGDDHDDDDPDPVVVSVVVVVVVVVNVVVVVVVVVVVVPVD/DDPPPPPLPPPDAFFEEEEEEQCFLVWPQNVVLLQVRQVVCSVVSHFYEYEHEPDDPCVVVVNDQFTLDFSVVSCVVSVVRGHYDYDYCVVFQAFAPVRVLCVRCVRHQAYTYEQADFDHHVSPDHPVNVVVVCVVVNHHYHYDYFDDDPNHTQDRVVLLVCQQVQVQQCSCVRSVHFRKFKAAWADDPQVCVVLVFGKTKGDGPPGRHRHGHFAKFWKWKPLVDIFIWIWGWAFDPDPDPDTDIIIIIRTPPDDDDRHGHMMMIGTNGGDDHDDDDPDPVVVSVVVVVVVVVNVVVVVVVVVVVVPVD

Radius of gyration: 25.01 Å; Cα contacts (8 Å, |Δi|>4): 1183; chains: 2; bounding box: 58×70×66 Å

InterPro domains:
  IPR002606 Riboflavin kinase, bacterial [PIRSF004491] (2-303)
  IPR002606 Riboflavin kinase, bacterial [TIGR00083] (19-298)
  IPR014729 Rossmann-like alpha/beta/alpha sandwich fold [G3DSA:3.40.50.620] (3-178)
  IPR015864 FAD synthetase [PF06574] (14-157)
  IPR015864 FAD synthetase [cd02064] (18-185)
  IPR015865 Riboflavin kinase domain, bacterial/eukaryotic [PF01687] (175-297)
  IPR015865 Riboflavin kinase domain, bacterial/eukaryotic [SM00904] (174-299)
  IPR023465 Riboflavin kinase domain superfamily [G3DSA:2.40.30.30] (179-308)
  IPR023465 Riboflavin kinase domain superfamily [SSF82114] (165-302)
  IPR023468 Riboflavin kinase [PTHR22749] (17-302)

Secondary structure (DSSP, 8-state):
---------------EEEEEE--GGG-HHHHHHHHHHHHHHHHTT-EEEEEEESS-HHHHTT----BSS-HHHHHHHHHTTSEEEEE-HHHHTTS-HHHHHHHHHTTEEEEEEETT--BSGGG-B-HHHHHHHHHHHT-EEEEEPPPEETTEE--HHHHHHHHHTT-HHHHHHHHSS--EEEEEEE----HHHHTT--EEEEE--SS-BPPPPSEEEEEEEESSSEEEEEEEEEE---SSS--PEEEEEEETT--S--TT-EEEEEEEEEEE-----SSHHHHHHHHHHHHHHHHHHHHHHHHHHHH--/---------------EEEEEE--GGG-HHHHHHHHHHHHHHHHTT-EEEEEEESS-HHHHTT----BSS-HHHHHHHHHTTSEEEEE-HHHHTTS-HHHHHHHHHTTEEEEEEETT--BSGGG-B-HHHHHHHHHHHT-EEEEEPPPEETTEE--HHHHHHHHHTT-HHHHHHHHSS--EEEEEEE----HHHHTT--EEEEE--SS-BPPPPSEEEEEEEESSSEEEEEEEEEE---SSS--PEEEEEEETT--S--TT-EEEEEEEEEEE-----SSHHHHHHHHHHHHHHHHHHHHHHHHHHHH--